Protein 3H8L (pdb70)

GO terms:
  GO:0070224 sulfide:quinone oxidoreductase activity (F, EXP)

Organism: Acidianus ambivalens (NCBI:txid2283)

InterPro domains:
  IPR023753 FAD/NAD(P)-binding domain [PF07992] (3-143)
  IPR023753 FAD/NAD(P)-binding domain [PF07992] (203-324)
  IPR036188 FAD/NAD(P)-binding domain superfamily [G3DSA:3.50.50.60] (4-333)
  IPR036188 FAD/NAD(P)-binding domain superfamily [G3DSA:3.50.50.60] (115-276)
  IPR036188 FAD/NAD(P)-binding domain superfamily [SSF51905] (3-334)
  IPR036188 FAD/NAD(P)-binding domain superfamily [SSF51905] (120-267)
  IPR052541 Sulfide-quinone oxidoreductase [PTHR43755] (1-402)

Secondary structure (DSSP, 8-state):
-EEEEE-SSHHHHHHHHHHHHHHGGGSEEEEEESSSEEEE--SS----SS------EEEEHHHHTGGGT-EEEE-EEEEEETTTTEEEEE-TTS-EEEEE-SEEEE----EE-GGGSBTHHHH-EESSSTTHHHHHHHHHHH--SEEEEEEE--B----SSPPBS-TTSS---S-SS-HHHHHHHHHHHHHHHTTT-TTTEEEEEE-SSSSSTTB-HHHHHHHHHHHHHHT-EEE-S--EEEE-SSEEEETTS-EEE-SEEEEEPPEE--HHHHTS-GGGS-TTS-B-BBTTSBBSS-TTEEE-GGGBTT--S--HHHHHHHHHHHHHHHHHHTT-----PPP----S-GGGSTT-/-EEEEE-SSHHHHHHHHHHHHHHGGGSEEEEEESSSEEEE--SS----SS------EEEEHHHHTGGGT-EEEE-EEEEEETTTTEEEEE-TTS-EEEEE-SEEEE----EE-GGGSBTHHHH-EESSSTTHHHHHHHHHHH--SEEEEEEE--B----SSPPBS-TTSS---S-SS-HHHHHHHHHHHHHHHHTT-TTTEEEEEE-SSSTTTTB-HHHHHHHHHHHHHHT-EEE-S--EEEE-SSEEEETTS-EEE-SEEEEEPPEE--HHHHTS-TTTS-TTS-B-BBTTSBBSS-TTEEE-GGGBTT--S--HHHHHHHHHHHHHHHHHHTT-----PPP----S-GGGSTT-

Radius of gyration: 28.71 Å; Cα contacts (8 Å, |Δi|>4): 1683; chains: 2; bounding box: 76×75×50 Å

Nearest PDB structures (foldseek):
  3h8l-assembly1_B  TM=1.003E+00  e=1.906E-80  Acidianus ambivalens
  3t2y-assembly1_A  TM=7.538E-01  e=1.156E-24  Acidithiobacillus ferrooxidans ATCC 23270
  5jwb-assembly1_H  TM=6.865E-01  e=6.591E-18  Plasmodium falciparum 3D7
  5jwc-assembly1_H  TM=6.826E-01  e=9.477E-18  Plasmodium falciparum 3D7
  5jwb-assembly1_A  TM=6.775E-01  e=1.070E-17  Plasmodium falciparum 3D7

Foldseek 3Di:
DEEEFEADDLQRVLQQLLQCVQQPPLYAAEYEHQDQKDKDFDLFADLDDPDHDDDMDIDRCCPVQVVSRHHYFYWAFQAAALPQQKTWTAHPVRDIDIDHGQFYEYDHAWDQPCVQAACCVPANQESPDDCSVVVVSVCLVPDPFDEAEEEEAFALAFPPPAAAEDPPLADDDRAQDGLVRLVVVVVSLVSCVVVVCLVRYAAEYEYLAQHQVLDDPVLSVVSVVVCVVSRYHYYHNFHWRYDDCFWTAGPVGDIDGHNHYYYHGYIAGDNRQVPYDVQQDGPRSAGHYYQLQAGPPRRRYGYAANRHNRCGNRDSVSRSLRSNSVSQVVSVVSVRHGDRDGRGRPSHDPSSDVVD/DEEEFEADDLQRVLQQLLQCVQQPPLYAAEYEHQDQKDKDFDLFADLDDVDGDGDMDIDRCCPVQVVSRHHYFYWAWQAAALVQQWTWTAHPVRDIDIHHGQFYEYDHAWDQPCVQAACCVPANQESPDDCSVVVVSVCLVPDPFDEAEFEEAFELAFPPPAAAEDPPLADDDRAQDGLVRLVVVVVSLVSCVVVVCLVRYAAEYEYLAQHQVLDDPVLSVVSVVVCVVSRYHYYYNFHWRYDDCFWTAGPVGDIDGHNHYYYHGYIAGDNRQVPYDVQQDGPRSAGHYYQLQAGPPRRRYGYAANRHSRCGSRDSVSRSLRSNSVSQVVSVVSVRHGDRDGRGRPSHDPSSDVVD

Solvent-accessible surface area: 30157 Å² total; per-residue (Å²): 74,61,0,0,0,0,5,4,109,83,7,0,19,26,0,0,68,12,0,31,173,40,8,30,114,112,4,82,0,31,0,1,15,155,43,98,63,6,73,35,91,74,99,29,49,122,35,53,87,84,96,147,83,102,94,77,112,109,28,22,0,40,110,31,0,68,138,129,42,1,90,37,43,51,3,57,13,78,81,0,38,5,158,56,18,37,0,64,4,31,63,94,120,42,50,150,18,90,24,109,4,72,39,0,0,0,15,37,17,22,54,44,0,27,118,82,3,135,2,26,107,128,75,0,26,0,26,64,36,79,105,57,32,37,82,7,58,96,64,7,90,69,14,153,27,18,40,0,0,3,0,2,3,11,17,96,22,10,90,83,60,132,28,132,32,23,128,57,8,38,47,116,22,67,13,2,24,22,6,30,4,1,55,4,0,38,52,0,22,30,15,1,90,162,76,57,13,69,132,116,11,91,12,11,0,0,1,1,3,69,7,6,39,32,0,4,59,79,10,57,98,5,1,37,4,3,1,98,95,31,58,9,149,37,50,81,85,4,81,6,114,20,1,108,104,108,46,0,16,6,85,146,53,75,71,5,75,1,46,1,4,1,0,4,1,2,20,10,1,21,64,8,0,113,98,6,13,116,53,2,14,8,104,6,2,3,0,1,0,41,52,46,0,12,7,45,126,27,97,26,0,0,0,1,3,36,0,0,10,1,0,5,35,9,28,33,87,0,6,60,36,0,0,95,0,0,0,9,39,0,0,56,86,25,47,32,121,35,140,37,18,126,9,49,5,6,12,1,22,36,10,1,5,29,67,106,75,55,0,0,0,0,5,3,108,83,7,0,19,26,0,0,72,11,0,32,171,40,7,30,115,112,3,81,1,32,0,1,16,156,43,97,66,5,73,36,91,73,98,30,48,124,34,53,88,85,98,147,85,100,94,78,112,110,29,24,0,40,109,33,0,68,140,132,43,1,88,38,39,51,3,55,14,80,82,1,39,4,154,62,22,28,0,58,5,32,69,93,119,43,49,161,22,89,27,114,10,73,39,0,0,0,14,37,18,22,53,44,0,26,118,80,4,139,2,25,100,134,79,0,25,0,25,63,36,78,106,56,33,36,82,6,55,96,65,7,90,70,14,153,28,18,42,0,0,3,0,3,3,10,17,97,23,10,84,89,61,125,29,130,32,23,125,58,7,39,46,114,23,64,11,3,23,20,6,31,4,1,57,3,0,39,53,0,23,24,14,2,96,158,73,58,12,65,133,116,12,92,11,12,0,0,1,2,2,70,9,6,38,34,1,4,60,79,9,63,98,6,2,40,4,2,2,97,94,33,57,9,151,37,49,94,89,4,83,6,112,24,1,110,102,110,46,0,16,5,86,148,50,76,72,6,76,1,45,0,3,2,0,4,1,3,20,9,1,21,64,8,0,114,98,6,11,114,53,2,14,7,103,6,2,4,0,1,0,42,50,47,0,13,6,45,126,27,100,27,0,0,0,0,3,36,0,0,10,1,0,5,31,10,29,34,89,0,7,60,35,0,0,94,0,0,0,8,40,0,0,58,84,26,47,31,122,36,138,38,17,125,9,50,6,5,11,1,24,37,10,1,5,28,68,104

B-factor: mean 55.49, std 19.2, range [21.56, 271.16]

Structure (mmCIF, N/CA/C/O backbone):
data_3H8L
#
_entry.id   3H8L
#
_cell.length_a   179.657
_cell.length_b   179.657
_cell.length_c   163.397
_cell.angle_alpha   90.00
_cell.angle_beta   90.00
_cell.angle_gamma   120.00
#
_symmetry.space_group_name_H-M   'P 65 2 2'
#
loop_
_entity.id
_entity.type
_entity.pdbx_description
1 polymer 'NADH oxidase'
2 non-polymer 'FLAVIN-ADENINE DINUCLEOTIDE'
3 non-polymer trisulfane
4 non-polymer 'PHOSPHATE ION'
5 water water
#
loop_
_atom_site.group_PDB
_atom_site.id
_atom_site.type_symbol
_atom_site.label_atom_id
_atom_site.label_alt_id
_atom_site.label_comp_id
_atom_site.label_asym_id
_atom_site.label_entity_id
_atom_site.label_seq_id
_atom_site.pdbx_PDB_ins_code
_atom_site.Cartn_x
_atom_site.Cartn_y
_atom_site.Cartn_z
_atom_site.occupancy
_atom_site.B_iso_or_equiv
_atom_site.auth_seq_id
_atom_site.auth_comp_id
_atom_site.auth_asym_id
_atom_site.auth_atom_id
_atom_site.pdbx_PDB_model_num
ATOM 1 N N . THR A 1 2 ? -102.724 -32.343 -31.417 1.00 53.05 2 THR A N 1
ATOM 2 C CA . THR A 1 2 ? -102.591 -31.390 -30.316 1.00 51.79 2 THR A CA 1
ATOM 3 C C . THR A 1 2 ? -103.561 -30.229 -30.497 1.00 52.35 2 THR A C 1
ATOM 4 O O . THR A 1 2 ? -103.641 -29.639 -31.576 1.00 52.29 2 THR A O 1
ATOM 8 N N . LYS A 1 3 ? -104.341 -29.947 -29.458 1.00 45.48 3 LYS A N 1
ATOM 9 C CA . LYS A 1 3 ? -105.295 -28.840 -29.503 1.00 43.57 3 LYS A CA 1
ATOM 10 C C . LYS A 1 3 ? -104.851 -27.725 -28.544 1.00 46.32 3 LYS A C 1
ATOM 11 O O . LYS A 1 3 ? -104.676 -27.955 -27.342 1.00 44.57 3 LYS A O 1
ATOM 17 N N . VAL A 1 4 ? -104.644 -26.533 -29.097 1.00 42.49 4 VAL A N 1
ATOM 18 C CA . VAL A 1 4 ? -104.213 -25.363 -28.331 1.00 41.04 4 VAL A CA 1
ATOM 19 C C . VAL A 1 4 ? -105.301 -24.302 -28.361 1.00 44.41 4 VAL A C 1
ATOM 20 O O . VAL A 1 4 ? -105.675 -23.804 -29.431 1.00 44.17 4 VAL A O 1
ATOM 24 N N . LEU A 1 5 ? -105.837 -23.980 -27.192 1.00 40.42 5 LEU A N 1
ATOM 25 C CA . LEU A 1 5 ? -106.854 -22.934 -27.100 1.00 39.52 5 LEU A CA 1
ATOM 26 C C . LEU A 1 5 ? -106.149 -21.629 -26.698 1.00 40.29 5 LEU A C 1
ATOM 27 O O . LEU A 1 5 ? -105.310 -21.611 -25.800 1.00 37.84 5 LEU A O 1
ATOM 32 N N . VAL A 1 6 ? -106.463 -20.548 -27.401 1.00 36.77 6 VAL A N 1
ATOM 33 C CA . VAL A 1 6 ? -105.892 -19.244 -27.090 1.00 35.77 6 VAL A CA 1
ATOM 34 C C . VAL A 1 6 ? -107.059 -18.357 -26.704 1.00 38.19 6 VAL A C 1
ATOM 35 O O . VAL A 1 6 ? -107.998 -18.201 -27.482 1.00 37.67 6 VAL A O 1
ATOM 39 N N . LEU A 1 7 ? -107.045 -17.859 -25.471 1.00 33.70 7 LEU A N 1
ATOM 40 C CA . LEU A 1 7 ? -108.154 -17.049 -24.968 1.00 32.99 7 LEU A CA 1
ATOM 41 C C . LEU A 1 7 ? -107.905 -15.538 -25.067 1.00 37.80 7 LEU A C 1
ATOM 42 O O . LEU A 1 7 ? -106.898 -15.023 -24.558 1.00 37.07 7 LEU A O 1
ATOM 47 N N . GLY A 1 8 ? -108.831 -14.831 -25.710 1.00 35.61 8 GLY A N 1
ATOM 48 C CA . GLY A 1 8 ? -108.727 -13.389 -25.896 1.00 36.75 8 GLY A CA 1
ATOM 49 C C . GLY A 1 8 ? -108.392 -13.006 -27.331 1.00 43.89 8 GLY A C 1
ATOM 50 O O . GLY A 1 8 ? -108.079 -13.876 -28.142 1.00 44.71 8 GLY A O 1
ATOM 51 N N . GLY A 1 9 ? -108.439 -11.713 -27.656 1.00 41.08 9 GLY A N 1
ATOM 52 C CA . GLY A 1 9 ? -108.174 -11.282 -29.019 1.00 40.51 9 GLY A CA 1
ATOM 53 C C . GLY A 1 9 ? -107.385 -10.008 -29.275 1.00 42.28 9 GLY A C 1
ATOM 54 O O . GLY A 1 9 ? -107.636 -9.306 -30.260 1.00 41.10 9 GLY A O 1
ATOM 55 N N . ARG A 1 10 ? -106.397 -9.724 -28.438 1.00 37.13 10 ARG A N 1
ATOM 56 C CA . ARG A 1 10 ? -105.580 -8.539 -28.648 1.00 35.37 10 ARG A CA 1
ATOM 57 C C . ARG A 1 10 ? -104.090 -8.800 -28.597 1.00 39.79 10 ARG A C 1
ATOM 58 O O . ARG A 1 10 ? -103.605 -9.773 -29.143 1.00 39.47 10 ARG A O 1
ATOM 66 N N . PHE A 1 11 ? -103.347 -7.905 -27.978 1.00 37.99 11 PHE A N 1
ATOM 67 C CA . PHE A 1 11 ? -101.904 -8.041 -27.978 1.00 38.66 11 PHE A CA 1
ATOM 68 C C . PHE A 1 11 ? -101.361 -9.394 -27.586 1.00 42.77 11 PHE A C 1
ATOM 69 O O . PHE A 1 11 ? -100.584 -9.979 -28.325 1.00 42.01 11 PHE A O 1
ATOM 77 N N . GLY A 1 12 ? -101.724 -9.871 -26.401 1.00 40.71 12 GLY A N 1
ATOM 78 C CA . GLY A 1 12 ? -101.214 -11.140 -25.914 1.00 40.00 12 GLY A CA 1
ATOM 79 C C . GLY A 1 12 ? -101.718 -12.339 -26.694 1.00 42.05 12 GLY A C 1
ATOM 80 O O . GLY A 1 12 ? -100.941 -13.215 -27.048 1.00 40.67 12 GLY A O 1
ATOM 81 N N . ALA A 1 13 ? -103.021 -12.373 -26.954 1.00 38.39 13 ALA A N 1
ATOM 82 C CA . ALA A 1 13 ? -103.641 -13.495 -27.634 1.00 38.69 13 ALA A CA 1
ATOM 83 C C . ALA A 1 13 ? -103.202 -13.628 -29.081 1.00 44.75 13 ALA A C 1
ATOM 84 O O . ALA A 1 13 ? -102.713 -14.687 -29.493 1.00 46.86 13 ALA A O 1
ATOM 86 N N . LEU A 1 14 ? -103.403 -12.567 -29.856 1.00 39.41 14 LEU A N 1
ATOM 87 C CA . LEU A 1 14 ? -103.048 -12.571 -31.264 1.00 38.03 14 LEU A CA 1
ATOM 88 C C . LEU A 1 14 ? -101.570 -12.863 -31.482 1.00 42.06 14 LEU A C 1
ATOM 89 O O . LEU A 1 14 ? -101.207 -13.653 -32.340 1.00 43.19 14 LEU A O 1
ATOM 94 N N . THR A 1 15 ? -100.711 -12.297 -30.653 1.00 38.34 15 THR A N 1
ATOM 95 C CA . THR A 1 15 ? -99.284 -12.556 -30.789 1.00 38.84 15 THR A CA 1
ATOM 96 C C . THR A 1 15 ? -98.982 -14.039 -30.600 1.00 47.18 15 THR A C 1
ATOM 97 O O . THR A 1 15 ? -98.213 -14.624 -31.360 1.00 48.84 15 THR A O 1
ATOM 101 N N . ALA A 1 16 ? -99.567 -14.638 -29.565 1.00 43.82 16 ALA A N 1
ATOM 102 C CA . ALA A 1 16 ? -99.345 -16.052 -29.265 1.00 42.50 16 ALA A CA 1
ATOM 103 C C . ALA A 1 16 ? -99.907 -16.967 -30.352 1.00 44.13 16 ALA A C 1
ATOM 104 O O . ALA A 1 16 ? -99.219 -17.869 -30.820 1.00 43.45 16 ALA A O 1
ATOM 106 N N . ALA A 1 17 ? -101.147 -16.717 -30.757 1.00 40.71 17 ALA A N 1
ATOM 107 C CA . ALA A 1 17 ? -101.804 -17.514 -31.794 1.00 41.42 17 ALA A CA 1
ATOM 108 C C . ALA A 1 17 ? -101.001 -17.517 -33.091 1.00 48.70 17 ALA A C 1
ATOM 109 O O . ALA A 1 17 ? -100.504 -18.559 -33.511 1.00 48.83 17 ALA A O 1
ATOM 111 N N . TYR A 1 18 ? -100.857 -16.345 -33.708 1.00 46.99 18 TYR A N 1
ATOM 112 C CA . TYR A 1 18 ? -100.093 -16.206 -34.950 1.00 46.47 18 TYR A CA 1
ATOM 113 C C . TYR A 1 18 ? -98.668 -16.753 -34.839 1.00 50.18 18 TYR A C 1
ATOM 114 O O . TYR A 1 18 ? -98.192 -17.465 -35.720 1.00 51.51 18 TYR A O 1
ATOM 123 N N . THR A 1 19 ? -97.978 -16.417 -33.762 1.00 44.82 19 THR A N 1
ATOM 124 C CA . THR A 1 19 ? -96.612 -16.894 -33.585 1.00 44.58 19 THR A CA 1
ATOM 125 C C . THR A 1 19 ? -96.564 -18.418 -33.497 1.00 51.97 19 THR A C 1
ATOM 126 O O . THR A 1 19 ? -95.673 -19.057 -34.068 1.00 52.76 19 THR A O 1
ATOM 130 N N . LEU A 1 20 ? -97.511 -18.996 -32.758 1.00 49.19 20 LEU A N 1
ATOM 131 C CA . LEU A 1 20 ? -97.577 -20.443 -32.586 1.00 48.57 20 LEU A CA 1
ATOM 132 C C . LEU A 1 20 ? -97.902 -21.146 -33.906 1.00 53.29 20 LEU A C 1
ATOM 133 O O . LEU A 1 20 ? -97.173 -22.047 -34.329 1.00 53.14 20 LEU A O 1
ATOM 138 N N . LYS A 1 21 ? -98.986 -20.730 -34.558 1.00 48.88 21 LYS A N 1
ATOM 139 C CA . LYS A 1 21 ? -99.370 -21.345 -35.816 1.00 48.91 21 LYS A CA 1
ATOM 140 C C . LYS A 1 21 ? -98.259 -21.295 -36.862 1.00 55.58 21 LYS A C 1
ATOM 141 O O . LYS A 1 21 ? -98.016 -22.274 -37.559 1.00 55.54 21 LYS A O 1
ATOM 147 N N . ARG A 1 22 ? -97.581 -20.157 -36.968 1.00 53.22 22 ARG A N 1
ATOM 148 C CA . ARG A 1 22 ? -96.499 -20.000 -37.934 1.00 52.79 22 ARG A CA 1
ATOM 149 C C . ARG A 1 22 ? -95.313 -20.907 -37.606 1.00 57.86 22 ARG A C 1
ATOM 150 O O . ARG A 1 22 ? -94.611 -21.375 -38.500 1.00 58.36 22 ARG A O 1
ATOM 158 N N . LEU A 1 23 ? -95.097 -21.168 -36.323 1.00 54.47 23 LEU A N 1
ATOM 159 C CA . LEU A 1 23 ? -93.983 -22.008 -35.899 1.00 54.85 23 LEU A CA 1
ATOM 160 C C . LEU A 1 23 ? -94.209 -23.524 -36.033 1.00 59.23 23 LEU A C 1
ATOM 161 O O . LEU A 1 23 ? -93.283 -24.261 -36.380 1.00 59.62 23 LEU A O 1
ATOM 166 N N . VAL A 1 24 ? -95.413 -23.992 -35.709 1.00 54.17 24 VAL A N 1
ATOM 167 C CA . VAL A 1 24 ? -95.712 -25.426 -35.716 1.00 52.64 24 VAL A CA 1
ATOM 168 C C . VAL A 1 24 ? -96.601 -25.878 -36.873 1.00 58.68 24 VAL A C 1
ATOM 169 O O . VAL A 1 24 ? -96.747 -27.076 -37.126 1.00 58.37 24 VAL A O 1
ATOM 173 N N . GLY A 1 25 ? -97.213 -24.925 -37.561 1.00 56.32 25 GLY A N 1
ATOM 174 C CA . GLY A 1 25 ? -98.085 -25.233 -38.678 1.00 56.39 25 GLY A CA 1
ATOM 175 C C . GLY A 1 25 ? -99.156 -26.256 -38.347 1.00 62.20 25 GLY A C 1
ATOM 176 O O . GLY A 1 25 ? -100.055 -25.999 -37.537 1.00 62.48 25 GLY A O 1
ATOM 177 N N . SER A 1 26 ? -99.067 -27.419 -38.990 1.00 58.92 26 SER A N 1
ATOM 178 C CA . SER A 1 26 ? -100.054 -28.483 -38.825 1.00 58.13 26 SER A CA 1
ATOM 179 C C . SER A 1 26 ? -99.830 -29.361 -37.608 1.00 59.89 26 SER A C 1
ATOM 180 O O . SER A 1 26 ? -100.688 -30.177 -37.276 1.00 60.30 26 SER A O 1
ATOM 183 N N . LYS A 1 27 ? -98.693 -29.190 -36.939 1.00 54.52 27 LYS A N 1
ATOM 184 C CA . LYS A 1 27 ? -98.386 -29.982 -35.750 1.00 53.90 27 LYS A CA 1
ATOM 185 C C . LYS A 1 27 ? -99.359 -29.742 -34.585 1.00 58.31 27 LYS A C 1
ATOM 186 O O . LYS A 1 27 ? -99.231 -30.363 -33.519 1.00 58.18 27 LYS A O 1
ATOM 192 N N . ALA A 1 28 ? -100.322 -28.842 -34.786 1.00 54.34 28 ALA A N 1
ATOM 193 C CA . ALA A 1 28 ? -101.286 -28.504 -33.743 1.00 53.03 28 ALA A CA 1
ATOM 194 C C . ALA A 1 28 ? -102.467 -27.701 -34.275 1.00 55.40 28 ALA A C 1
ATOM 195 O O . ALA A 1 28 ? -102.335 -26.964 -35.245 1.00 54.51 28 ALA A O 1
ATOM 197 N N . ASP A 1 29 ? -103.618 -27.836 -33.620 1.00 52.56 29 ASP A N 1
ATOM 198 C CA . ASP A 1 29 ? -104.805 -27.062 -33.969 1.00 52.86 29 ASP A CA 1
ATOM 199 C C . ASP A 1 29 ? -104.870 -25.885 -33.012 1.00 55.47 29 ASP A C 1
ATOM 200 O O . ASP A 1 29 ? -104.951 -26.072 -31.795 1.00 54.75 29 ASP A O 1
ATOM 205 N N . VAL A 1 30 ? -104.794 -24.677 -33.565 1.00 49.81 30 VAL A N 1
ATOM 206 C CA . VAL A 1 30 ? -104.837 -23.468 -32.767 1.00 47.99 30 VAL A CA 1
ATOM 207 C C . VAL A 1 30 ? -106.206 -22.837 -32.938 1.00 49.95 30 VAL A C 1
ATOM 208 O O . VAL A 1 30 ? -106.619 -22.527 -34.055 1.00 50.16 30 VAL A O 1
ATOM 212 N N . LYS A 1 31 ? -106.940 -22.718 -31.837 1.00 44.23 31 LYS A N 1
ATOM 213 C CA . LYS A 1 31 ? -108.270 -22.123 -31.877 1.00 42.82 31 LYS A CA 1
ATOM 214 C C . LYS A 1 31 ? -108.308 -20.967 -30.892 1.00 46.75 31 LYS A C 1
ATOM 215 O O . LYS A 1 31 ? -107.805 -21.086 -29.770 1.00 45.31 31 LYS A O 1
ATOM 221 N N . VAL A 1 32 ? -108.925 -19.862 -31.311 1.00 42.99 32 VAL A N 1
ATOM 222 C CA . VAL A 1 32 ? -109.025 -18.665 -30.487 1.00 41.65 32 VAL A CA 1
ATOM 223 C C . VAL A 1 32 ? -110.461 -18.490 -30.024 1.00 45.56 32 VAL A C 1
ATOM 224 O O . VAL A 1 32 ? -111.400 -18.616 -30.821 1.00 45.75 32 VAL A O 1
ATOM 228 N N . ILE A 1 33 ? -110.635 -18.189 -28.740 1.00 40.93 33 ILE A N 1
ATOM 229 C CA . ILE A 1 33 ? -111.967 -17.924 -28.198 1.00 39.76 33 ILE A CA 1
ATOM 230 C C . ILE A 1 33 ? -111.934 -16.506 -27.628 1.00 43.07 33 ILE A C 1
ATOM 231 O O . ILE A 1 33 ? -111.157 -16.225 -26.706 1.00 41.18 33 ILE A O 1
ATOM 236 N N . ASN A 1 34 ? -112.752 -15.619 -28.202 1.00 39.80 34 ASN A N 1
ATOM 237 C CA . ASN A 1 34 ? -112.810 -14.229 -27.779 1.00 39.92 34 ASN A CA 1
ATOM 238 C C . ASN A 1 34 ? -114.242 -13.797 -27.535 1.00 45.57 34 ASN A C 1
ATOM 239 O O . ASN A 1 34 ? -115.143 -14.224 -28.254 1.00 45.55 34 ASN A O 1
ATOM 244 N N . LYS A 1 35 ? -114.454 -12.932 -26.544 1.00 42.76 35 LYS A N 1
ATOM 245 C CA . LYS A 1 35 ? -115.809 -12.477 -26.223 1.00 42.36 35 LYS A CA 1
ATOM 246 C C . LYS A 1 35 ? -116.475 -11.646 -27.303 1.00 47.57 35 LYS A C 1
ATOM 247 O O . LYS A 1 35 ? -117.678 -11.402 -27.250 1.00 48.11 35 LYS A O 1
ATOM 253 N N . SER A 1 36 ? -115.706 -11.246 -28.308 1.00 45.09 36 SER A N 1
ATOM 254 C CA . SER A 1 36 ? -116.267 -10.482 -29.417 1.00 45.31 36 SER A CA 1
ATOM 255 C C . SER A 1 36 ? -115.645 -10.889 -30.752 1.00 47.32 36 SER A C 1
ATOM 256 O O . SER A 1 36 ? -114.560 -11.471 -30.800 1.00 43.96 36 SER A O 1
ATOM 259 N N . ARG A 1 37 ? -116.345 -10.564 -31.832 1.00 45.65 37 ARG A N 1
ATOM 260 C CA . ARG A 1 37 ? -115.895 -10.903 -33.178 1.00 46.07 37 ARG A CA 1
ATOM 261 C C . ARG A 1 37 ? -114.797 -9.975 -33.686 1.00 51.30 37 ARG A C 1
ATOM 262 O O . ARG A 1 37 ? -113.906 -10.396 -34.432 1.00 50.41 37 ARG A O 1
ATOM 270 N N . PHE A 1 38 ? -114.861 -8.714 -33.263 1.00 49.74 38 PHE A N 1
ATOM 271 C CA . PHE A 1 38 ? -113.894 -7.705 -33.682 1.00 50.00 38 PHE A CA 1
ATOM 272 C C . PHE A 1 38 ? -112.974 -7.252 -32.568 1.00 54.50 38 PHE A C 1
ATOM 273 O O . PHE A 1 38 ? -113.384 -7.135 -31.412 1.00 54.06 38 PHE A O 1
ATOM 281 N N . SER A 1 39 ? -111.746 -6.929 -32.956 1.00 51.17 39 SER A N 1
ATOM 282 C CA . SER A 1 39 ? -110.747 -6.374 -32.057 1.00 50.64 39 SER A CA 1
ATOM 283 C C . SER A 1 39 ? -110.312 -5.026 -32.652 1.00 56.15 39 SER A C 1
ATOM 284 O O . SER A 1 39 ? -110.010 -4.933 -33.838 1.00 55.45 39 SER A O 1
ATOM 287 N N . TYR A 1 40 ? -110.338 -3.971 -31.845 1.00 53.86 40 TYR A N 1
ATOM 288 C CA . TYR A 1 40 ? -109.957 -2.647 -32.327 1.00 53.43 40 TYR A CA 1
ATOM 289 C C . TYR A 1 40 ? -108.628 -2.189 -31.753 1.00 58.63 40 TYR A C 1
ATOM 290 O O . TYR A 1 40 ? -108.300 -2.458 -30.600 1.00 58.58 40 TYR A O 1
ATOM 299 N N . PHE A 1 41 ? -107.861 -1.492 -32.572 1.00 56.50 41 PHE A N 1
ATOM 300 C CA . PHE A 1 41 ? -106.570 -0.986 -32.154 1.00 57.04 41 PHE A CA 1
ATOM 301 C C . PHE A 1 41 ? -106.423 0.490 -32.541 1.00 66.26 41 PHE A C 1
ATOM 302 O O . PHE A 1 41 ? -106.240 0.824 -33.708 1.00 66.47 41 PHE A O 1
ATOM 310 N N . ARG A 1 42 ? -106.545 1.365 -31.549 1.00 66.32 42 ARG A N 1
ATOM 311 C CA . ARG A 1 42 ? -106.408 2.800 -31.749 1.00 67.36 42 ARG A CA 1
ATOM 312 C C . ARG A 1 42 ? -105.093 3.268 -31.126 1.00 75.96 42 ARG A C 1
ATOM 313 O O . ARG A 1 42 ? -104.241 2.455 -30.759 1.00 75.50 42 ARG A O 1
ATOM 321 N N . PRO A 1 43 ? -104.902 4.590 -31.020 1.00 76.60 43 PRO A N 1
ATOM 322 C CA . PRO A 1 43 ? -103.683 5.086 -30.379 1.00 77.57 43 PRO A CA 1
ATOM 323 C C . PRO A 1 43 ? -103.943 5.218 -28.880 1.00 83.93 43 PRO A C 1
ATOM 324 O O . PRO A 1 43 ? -105.064 5.547 -28.470 1.00 83.72 43 PRO A O 1
ATOM 328 N N . ALA A 1 44 ? -102.927 4.902 -28.074 1.00 81.53 44 ALA A N 1
ATOM 329 C CA . ALA A 1 44 ? -103.036 4.931 -26.614 1.00 81.56 44 ALA A CA 1
ATOM 330 C C . ALA A 1 44 ? -103.750 6.174 -26.103 1.00 87.11 44 ALA A C 1
ATOM 331 O O . ALA A 1 44 ? -104.789 6.087 -25.438 1.00 86.23 44 ALA A O 1
ATOM 333 N N . LEU A 1 45 ? -103.196 7.331 -26.448 1.00 85.66 45 LEU A N 1
ATOM 334 C CA . LEU A 1 45 ? -103.764 8.606 -26.043 1.00 86.44 45 LEU A CA 1
ATOM 335 C C . LEU A 1 45 ? -104.289 9.369 -27.254 1.00 94.34 45 LEU A C 1
ATOM 336 O O . LEU A 1 45 ? -103.685 9.353 -28.330 1.00 93.64 45 LEU A O 1
ATOM 341 N N . PRO A 1 46 ? -105.431 10.051 -27.085 1.00 94.42 46 PRO A N 1
ATOM 342 C CA . PRO A 1 46 ? -106.131 10.859 -28.093 1.00 95.40 46 PRO A CA 1
ATOM 343 C C . PRO A 1 46 ? -105.273 11.987 -28.672 1.00 101.59 46 PRO A C 1
ATOM 344 O O . PRO A 1 46 ? -104.157 12.235 -28.218 1.00 101.54 46 PRO A O 1
ATOM 348 N N . HIS A 1 47 ? -105.809 12.663 -29.683 1.00 99.62 47 HIS A N 1
ATOM 349 C CA . HIS A 1 47 ? -105.120 13.778 -30.328 1.00 99.92 47 HIS A CA 1
ATOM 350 C C . HIS A 1 47 ? -105.925 15.056 -30.131 1.00 101.50 47 HIS A C 1
ATOM 351 O O . HIS A 1 47 ? -106.671 15.480 -31.019 1.00 101.53 47 HIS A O 1
ATOM 358 N N . VAL A 1 48 ? -105.774 15.662 -28.960 1.00 95.86 48 VAL A N 1
ATOM 359 C CA . VAL A 1 48 ? -106.501 16.882 -28.634 1.00 94.68 48 VAL A CA 1
ATOM 360 C C . VAL A 1 48 ? -105.876 18.123 -29.287 1.00 95.13 48 VAL A C 1
ATOM 361 O O . VAL A 1 48 ? -105.123 18.870 -28.654 1.00 94.73 48 VAL A O 1
ATOM 365 N N . ALA A 1 49 ? -106.173 18.306 -30.575 1.00 88.73 49 ALA A N 1
ATOM 366 C CA . ALA A 1 49 ? -105.661 19.434 -31.352 1.00 86.73 49 ALA A CA 1
ATOM 367 C C . ALA A 1 49 ? -106.786 20.418 -31.676 1.00 85.52 49 ALA A C 1
ATOM 368 O O . ALA A 1 49 ? -107.967 20.063 -31.639 1.00 85.13 49 ALA A O 1
ATOM 370 N N . ILE A 1 50 ? -106.415 21.660 -31.973 1.00 77.65 50 ILE A N 1
ATOM 371 C CA . ILE A 1 50 ? -107.396 22.695 -32.275 1.00 75.27 50 ILE A CA 1
ATOM 372 C C . ILE A 1 50 ? -107.856 22.645 -33.732 1.00 75.90 50 ILE A C 1
ATOM 373 O O . ILE A 1 50 ? -107.086 22.928 -34.653 1.00 74.57 50 ILE A O 1
ATOM 378 N N . GLY A 1 51 ? -109.111 22.255 -33.928 1.00 70.97 51 GLY A N 1
ATOM 379 C CA . GLY A 1 51 ? -109.698 22.138 -35.248 1.00 70.46 51 GLY A CA 1
ATOM 380 C C . GLY A 1 51 ? -109.192 20.967 -36.084 1.00 74.47 51 GLY A C 1
ATOM 381 O O . GLY A 1 51 ? -109.543 20.851 -37.256 1.00 73.74 51 GLY A O 1
ATOM 382 N N . VAL A 1 52 ? -108.381 20.093 -35.488 1.00 71.22 52 VAL A N 1
ATOM 383 C CA . VAL A 1 52 ? -107.835 18.941 -36.202 1.00 70.78 52 VAL A CA 1
ATOM 384 C C . VAL A 1 52 ? -108.053 17.608 -35.481 1.00 76.16 52 VAL A C 1
ATOM 385 O O . VAL A 1 52 ? -107.307 17.269 -34.562 1.00 76.81 52 VAL A O 1
ATOM 389 N N . ARG A 1 53 ? -109.047 16.842 -35.924 1.00 72.72 53 ARG A N 1
ATOM 390 C CA . ARG A 1 53 ? -109.341 15.525 -35.347 1.00 72.52 53 ARG A CA 1
ATOM 391 C C . ARG A 1 53 ? -108.738 14.403 -36.194 1.00 76.46 53 ARG A C 1
ATOM 392 O O . ARG A 1 53 ? -109.187 14.152 -37.308 1.00 76.11 53 ARG A O 1
ATOM 400 N N . ASP A 1 54 ? -107.734 13.721 -35.653 1.00 73.33 54 ASP A N 1
ATOM 401 C CA . ASP A 1 54 ? -107.035 12.654 -36.372 1.00 73.10 54 ASP A CA 1
ATOM 402 C C . ASP A 1 54 ? -107.516 11.239 -36.047 1.00 75.37 54 ASP A C 1
ATOM 403 O O . ASP A 1 54 ? -106.967 10.587 -35.167 1.00 74.93 54 ASP A O 1
ATOM 408 N N . VAL A 1 55 ? -108.478 10.740 -36.818 1.00 71.10 55 VAL A N 1
ATOM 409 C CA . VAL A 1 55 ? -108.983 9.375 -36.644 1.00 70.34 55 VAL A CA 1
ATOM 410 C C . VAL A 1 55 ? -107.982 8.344 -37.172 1.00 73.52 55 VAL A C 1
ATOM 411 O O . VAL A 1 55 ? -107.375 8.528 -38.225 1.00 72.91 55 VAL A O 1
ATOM 415 N N . ASP A 1 56 ? -107.807 7.254 -36.441 1.00 69.88 56 ASP A N 1
ATOM 416 C CA . ASP A 1 56 ? -106.843 6.249 -36.851 1.00 69.96 56 ASP A CA 1
ATOM 417 C C . ASP A 1 56 ? -107.033 4.954 -36.075 1.00 74.07 56 ASP A C 1
ATOM 418 O O . ASP A 1 56 ? -106.473 4.779 -34.991 1.00 74.28 56 ASP A O 1
ATOM 423 N N . GLU A 1 57 ? -107.821 4.043 -36.635 1.00 68.89 57 GLU A N 1
ATOM 424 C CA . GLU A 1 57 ? -108.073 2.782 -35.974 1.00 67.82 57 GLU A CA 1
ATOM 425 C C . GLU A 1 57 ? -108.010 1.570 -36.892 1.00 71.52 57 GLU A C 1
ATOM 426 O O . GLU A 1 57 ? -108.428 1.616 -38.050 1.00 71.19 57 GLU A O 1
ATOM 432 N N . LEU A 1 58 ? -107.504 0.475 -36.339 1.00 67.18 58 LEU A N 1
ATOM 433 C CA . LEU A 1 58 ? -107.404 -0.793 -37.044 1.00 65.82 58 LEU A CA 1
ATOM 434 C C . LEU A 1 58 ? -108.526 -1.681 -36.525 1.00 66.14 58 LEU A C 1
ATOM 435 O O . LEU A 1 58 ? -108.612 -1.926 -35.333 1.00 65.94 58 LEU A O 1
ATOM 440 N N . LYS A 1 59 ? -109.413 -2.129 -37.404 1.00 60.42 59 LYS A N 1
ATOM 441 C CA . LYS A 1 59 ? -110.517 -2.990 -36.973 1.00 58.95 59 LYS A CA 1
ATOM 442 C C . LYS A 1 59 ? -110.372 -4.410 -37.535 1.00 62.37 59 LYS A C 1
ATOM 443 O O . LYS A 1 59 ? -110.552 -4.621 -38.736 1.00 62.90 59 LYS A O 1
ATOM 449 N N . VAL A 1 60 ? -110.025 -5.366 -36.667 1.00 56.25 60 VAL A N 1
ATOM 450 C CA . VAL A 1 60 ? -109.809 -6.761 -37.058 1.00 54.36 60 VAL A CA 1
ATOM 451 C C . VAL A 1 60 ? -111.031 -7.644 -36.852 1.00 58.16 60 VAL A C 1
ATOM 452 O O . VAL A 1 60 ? -111.609 -7.677 -35.770 1.00 58.88 60 VAL A O 1
ATOM 456 N N . ASP A 1 61 ? -111.425 -8.359 -37.902 1.00 54.69 61 ASP A N 1
ATOM 457 C CA . ASP A 1 61 ? -112.545 -9.300 -37.833 1.00 54.20 61 ASP A CA 1
ATOM 458 C C . ASP A 1 61 ? -111.910 -10.666 -37.612 1.00 56.86 61 ASP A C 1
ATOM 459 O O . ASP A 1 61 ? -111.388 -11.279 -38.548 1.00 57.14 61 ASP A O 1
ATOM 464 N N . LEU A 1 62 ? -111.898 -11.102 -36.356 1.00 50.99 62 LEU A N 1
ATOM 465 C CA . LEU A 1 62 ? -111.247 -12.348 -35.971 1.00 49.29 62 LEU A CA 1
ATOM 466 C C . LEU A 1 62 ? -111.739 -13.583 -36.733 1.00 52.84 62 LEU A C 1
ATOM 467 O O . LEU A 1 62 ? -110.957 -14.489 -37.030 1.00 51.39 62 LEU A O 1
ATOM 472 N N . SER A 1 63 ? -113.025 -13.594 -37.069 1.00 50.05 63 SER A N 1
ATOM 473 C CA . SER A 1 63 ? -113.622 -14.709 -37.796 1.00 50.98 63 SER A CA 1
ATOM 474 C C . SER A 1 63 ? -113.057 -14.884 -39.204 1.00 58.42 63 SER A C 1
ATOM 475 O O . SER A 1 63 ? -113.008 -16.005 -39.723 1.00 59.68 63 SER A O 1
ATOM 478 N N . GLU A 1 64 ? -112.610 -13.786 -39.810 1.00 54.36 64 GLU A N 1
ATOM 479 C CA . GLU A 1 64 ? -112.034 -13.834 -41.150 1.00 53.37 64 GLU A CA 1
ATOM 480 C C . GLU A 1 64 ? -110.517 -13.739 -41.125 1.00 57.73 64 GLU A C 1
ATOM 481 O O . GLU A 1 64 ? -109.824 -14.445 -41.862 1.00 59.62 64 GLU A O 1
ATOM 487 N N . ALA A 1 65 ? -109.997 -12.866 -40.275 1.00 52.34 65 ALA A N 1
ATOM 488 C CA . ALA A 1 65 ? -108.557 -12.681 -40.183 1.00 51.51 65 ALA A CA 1
ATOM 489 C C . ALA A 1 65 ? -107.806 -13.920 -39.705 1.00 56.48 65 ALA A C 1
ATOM 490 O O . ALA A 1 65 ? -106.693 -14.190 -40.151 1.00 56.78 65 ALA A O 1
ATOM 492 N N . LEU A 1 66 ? -108.400 -14.648 -38.766 1.00 53.56 66 LEU A N 1
ATOM 493 C CA . LEU A 1 66 ? -107.747 -15.810 -38.168 1.00 53.14 66 LEU A CA 1
ATOM 494 C C . LEU A 1 66 ? -107.707 -17.046 -39.067 1.00 58.63 66 LEU A C 1
ATOM 495 O O . LEU A 1 66 ? -106.633 -17.597 -39.330 1.00 57.89 66 LEU A O 1
ATOM 500 N N . PRO A 1 67 ? -108.878 -17.497 -39.550 1.00 56.33 67 PRO A N 1
ATOM 501 C CA . PRO A 1 67 ? -108.894 -18.661 -40.445 1.00 56.20 67 PRO A CA 1
ATOM 502 C C . PRO A 1 67 ? -107.909 -18.473 -41.600 1.00 61.17 67 PRO A C 1
ATOM 503 O O . PRO A 1 67 ? -107.163 -19.383 -41.956 1.00 61.26 67 PRO A O 1
ATOM 507 N N . GLU A 1 68 ? -107.850 -17.253 -42.115 1.00 58.15 68 GLU A N 1
ATOM 508 C CA . GLU A 1 68 ? -106.926 -16.915 -43.185 1.00 57.87 68 GLU A CA 1
ATOM 509 C C . GLU A 1 68 ? -105.473 -17.279 -42.839 1.00 61.06 68 GLU A C 1
ATOM 510 O O . GLU A 1 68 ? -104.594 -17.269 -43.703 1.00 60.91 68 GLU A O 1
ATOM 516 N N . LYS A 1 69 ? -105.213 -17.610 -41.578 1.00 56.92 69 LYS A N 1
ATOM 517 C CA . LYS A 1 69 ? -103.851 -17.948 -41.168 1.00 56.02 69 LYS A CA 1
ATOM 518 C C . LYS A 1 69 ? -103.741 -19.346 -40.586 1.00 58.01 69 LYS A C 1
ATOM 519 O O . LYS A 1 69 ? -102.699 -19.714 -40.035 1.00 56.95 69 LYS A O 1
ATOM 525 N N . GLY A 1 70 ? -104.813 -20.124 -40.726 1.00 53.27 70 GLY A N 1
ATOM 526 C CA . GLY A 1 70 ? -104.844 -21.490 -40.241 1.00 52.68 70 GLY A CA 1
ATOM 527 C C . GLY A 1 70 ? -105.224 -21.590 -38.779 1.00 55.69 70 GLY A C 1
ATOM 528 O O . GLY A 1 70 ? -104.934 -22.594 -38.119 1.00 55.63 70 GLY A O 1
ATOM 529 N N . ILE A 1 71 ? -105.883 -20.546 -38.282 1.00 49.74 71 ILE A N 1
ATOM 530 C CA . ILE A 1 71 ? -106.293 -20.474 -36.892 1.00 47.83 71 ILE A CA 1
ATOM 531 C C . ILE A 1 71 ? -107.805 -20.449 -36.847 1.00 50.43 71 ILE A C 1
ATOM 532 O O . ILE A 1 71 ? -108.427 -19.620 -37.508 1.00 50.76 71 ILE A O 1
ATOM 537 N N . GLN A 1 72 ? -108.406 -21.370 -36.098 1.00 45.91 72 GLN A N 1
ATOM 538 C CA . GLN A 1 72 ? -109.865 -21.403 -36.010 1.00 45.81 72 GLN A CA 1
ATOM 539 C C . GLN A 1 72 ? -110.298 -20.326 -35.027 1.00 49.43 72 GLN A C 1
ATOM 540 O O . GLN A 1 72 ? -109.518 -19.917 -34.166 1.00 48.94 72 GLN A O 1
ATOM 546 N N . PHE A 1 73 ? -111.552 -19.895 -35.129 1.00 44.45 73 PHE A N 1
ATOM 547 C CA . PHE A 1 73 ? -112.062 -18.873 -34.230 1.00 42.75 73 PHE A CA 1
ATOM 548 C C . PHE A 1 73 ? -113.446 -19.195 -33.715 1.00 46.72 73 PHE A C 1
ATOM 549 O O . PHE A 1 73 ? -114.330 -19.557 -34.480 1.00 46.81 73 PHE A O 1
ATOM 557 N N . GLN A 1 74 ? -113.649 -18.994 -32.419 1.00 43.10 74 GLN A N 1
ATOM 558 C CA . GLN A 1 74 ? -114.963 -19.178 -31.824 1.00 42.53 74 GLN A CA 1
ATOM 559 C C . GLN A 1 74 ? -115.246 -18.004 -30.894 1.00 47.24 74 GLN A C 1
ATOM 560 O O . GLN A 1 74 ? -114.447 -17.701 -30.008 1.00 46.61 74 GLN A O 1
ATOM 566 N N . GLU A 1 75 ? -116.374 -17.338 -31.114 1.00 44.72 75 GLU A N 1
ATOM 567 C CA . GLU A 1 75 ? -116.764 -16.227 -30.271 1.00 45.67 75 GLU A CA 1
ATOM 568 C C . GLU A 1 75 ? -117.489 -16.764 -29.055 1.00 50.73 75 GLU A C 1
ATOM 569 O O . GLU A 1 75 ? -118.393 -17.590 -29.179 1.00 49.90 75 GLU A O 1
ATOM 575 N N . GLY A 1 76 ? -117.086 -16.292 -27.880 1.00 47.49 76 GLY A N 1
ATOM 576 C CA . GLY A 1 76 ? -117.673 -16.731 -26.631 1.00 46.38 76 GLY A CA 1
ATOM 577 C C . GLY A 1 76 ? -116.975 -16.079 -25.462 1.00 47.89 76 GLY A C 1
ATOM 578 O O . GLY A 1 76 ? -115.804 -15.701 -25.546 1.00 46.60 76 GLY A O 1
ATOM 579 N N . THR A 1 77 ? -117.713 -15.945 -24.369 1.00 42.80 77 THR A N 1
ATOM 580 C CA . THR A 1 77 ? -117.212 -15.320 -23.165 1.00 41.21 77 THR A CA 1
ATOM 581 C C . THR A 1 77 ? -116.808 -16.383 -22.156 1.00 41.88 77 THR A C 1
ATOM 582 O O . THR A 1 77 ? -117.661 -17.067 -21.591 1.00 42.48 77 THR A O 1
ATOM 586 N N . VAL A 1 78 ? -115.507 -16.509 -21.921 1.00 35.02 78 VAL A N 1
ATOM 587 C CA . VAL A 1 78 ? -115.004 -17.460 -20.943 1.00 33.77 78 VAL A CA 1
ATOM 588 C C . VAL A 1 78 ? -115.594 -17.154 -19.566 1.00 40.82 78 VAL A C 1
ATOM 589 O O . VAL A 1 78 ? -115.642 -15.991 -19.153 1.00 40.79 78 VAL A O 1
ATOM 593 N N . GLU A 1 79 ? -116.069 -18.194 -18.872 1.00 38.00 79 GLU A N 1
ATOM 594 C CA . GLU A 1 79 ? -116.640 -18.028 -17.527 1.00 37.13 79 GLU A CA 1
ATOM 595 C C . GLU A 1 79 ? -115.688 -18.553 -16.455 1.00 40.24 79 GLU A C 1
ATOM 596 O O . GLU A 1 79 ? -115.626 -18.030 -15.338 1.00 39.71 79 GLU A O 1
ATOM 602 N N . LYS A 1 80 ? -114.892 -19.541 -16.834 1.00 36.50 80 LYS A N 1
ATOM 603 C CA . LYS A 1 80 ? -113.881 -20.090 -15.949 1.00 36.40 80 LYS A CA 1
ATOM 604 C C . LYS A 1 80 ? -113.054 -21.110 -16.711 1.00 39.18 80 LYS A C 1
ATOM 605 O O . LYS A 1 80 ? -113.462 -21.588 -17.766 1.00 38.50 80 LYS A O 1
ATOM 611 N N . ILE A 1 81 ? -111.883 -21.412 -16.163 1.00 35.42 81 ILE A N 1
ATOM 612 C CA . ILE A 1 81 ? -110.979 -22.419 -16.693 1.00 34.40 81 ILE A CA 1
ATOM 613 C C . ILE A 1 81 ? -110.824 -23.455 -15.577 1.00 41.94 81 ILE A C 1
ATOM 614 O O . ILE A 1 81 ? -110.512 -23.096 -14.432 1.00 41.90 81 ILE A O 1
ATOM 619 N N . ASP A 1 82 ? -111.042 -24.730 -15.902 1.00 39.10 82 ASP A N 1
ATOM 620 C CA . ASP A 1 82 ? -110.844 -25.801 -14.940 1.00 38.57 82 ASP A CA 1
ATOM 621 C C . ASP A 1 82 ? -109.497 -26.407 -15.297 1.00 42.62 82 ASP A C 1
ATOM 622 O O . ASP A 1 82 ? -109.387 -27.216 -16.224 1.00 41.75 82 ASP A O 1
ATOM 627 N N . ALA A 1 83 ? -108.463 -25.940 -14.611 1.00 40.21 83 ALA A N 1
ATOM 628 C CA . ALA A 1 83 ? -107.103 -26.378 -14.881 1.00 41.20 83 ALA A CA 1
ATOM 629 C C . ALA A 1 83 ? -106.911 -27.858 -14.566 1.00 48.54 83 ALA A C 1
ATOM 630 O O . ALA A 1 83 ? -106.067 -28.523 -15.171 1.00 49.57 83 ALA A O 1
ATOM 632 N N . LYS A 1 84 ? -107.678 -28.361 -13.598 1.00 44.83 84 LYS A N 1
ATOM 633 C CA . LYS A 1 84 ? -107.563 -29.757 -13.183 1.00 43.30 84 LYS A CA 1
ATOM 634 C C . LYS A 1 84 ? -108.010 -30.725 -14.267 1.00 44.53 84 LYS A C 1
ATOM 635 O O . LYS A 1 84 ? -107.311 -31.690 -14.573 1.00 44.13 84 LYS A O 1
ATOM 641 N N . SER A 1 85 ? -109.120 -30.407 -14.918 1.00 38.29 85 SER A N 1
ATOM 642 C CA . SER A 1 85 ? -109.607 -31.224 -16.009 1.00 37.12 85 SER A CA 1
ATOM 643 C C . SER A 1 85 ? -109.230 -30.684 -17.389 1.00 43.43 85 SER A C 1
ATOM 644 O O . SER A 1 85 ? -109.579 -31.288 -18.401 1.00 45.04 85 SER A O 1
ATOM 647 N N . SER A 1 86 ? -108.543 -29.539 -17.439 1.00 39.08 86 SER A N 1
ATOM 648 C CA . SER A 1 86 ? -108.151 -28.931 -18.715 1.00 36.49 86 SER A CA 1
ATOM 649 C C . SER A 1 86 ? -109.354 -28.592 -19.576 1.00 41.05 86 SER A C 1
ATOM 650 O O . SER A 1 86 ? -109.398 -28.948 -20.750 1.00 41.56 86 SER A O 1
ATOM 653 N N . MET A 1 87 ? -110.327 -27.905 -18.987 1.00 39.08 87 MET A N 1
ATOM 654 C CA . MET A 1 87 ? -111.535 -27.501 -19.701 1.00 39.91 87 MET A CA 1
ATOM 655 C C . MET A 1 87 ? -111.709 -25.983 -19.620 1.00 43.68 87 MET A C 1
ATOM 656 O O . MET A 1 87 ? -111.464 -25.367 -18.576 1.00 42.36 87 MET A O 1
ATOM 661 N N . VAL A 1 88 ? -112.223 -25.399 -20.695 1.00 40.28 88 VAL A N 1
ATOM 662 C CA . VAL A 1 88 ? -112.542 -23.982 -20.713 1.00 39.44 88 VAL A CA 1
ATOM 663 C C . VAL A 1 88 ? -114.046 -23.866 -20.874 1.00 42.31 88 VAL A C 1
ATOM 664 O O . VAL A 1 88 ? -114.611 -24.374 -21.838 1.00 41.50 88 VAL A O 1
ATOM 668 N N . TYR A 1 89 ? -114.692 -23.221 -19.911 1.00 39.37 89 TYR A N 1
ATOM 669 C CA . TYR A 1 89 ? -116.129 -23.020 -19.965 1.00 39.80 89 TYR A CA 1
ATOM 670 C C . TYR A 1 89 ? -116.398 -21.635 -20.521 1.00 45.39 89 TYR A C 1
ATOM 671 O O . TYR A 1 89 ? -115.773 -20.660 -20.091 1.00 46.34 89 TYR A O 1
ATOM 680 N N . TYR A 1 90 ? -117.327 -21.545 -21.467 1.00 42.00 90 TYR A N 1
ATOM 681 C CA . TYR A 1 90 ? -117.671 -20.262 -22.058 1.00 42.10 90 TYR A CA 1
ATOM 682 C C . TYR A 1 90 ? -119.101 -20.186 -22.562 1.00 49.43 90 TYR A C 1
ATOM 683 O O . TYR A 1 90 ? -119.677 -21.178 -22.984 1.00 48.54 90 TYR A O 1
ATOM 692 N N . THR A 1 91 ? -119.660 -18.981 -22.517 1.00 49.45 91 THR A N 1
ATOM 693 C CA . THR A 1 91 ? -121.001 -18.736 -23.008 1.00 50.22 91 THR A CA 1
ATOM 694 C C . THR A 1 91 ? -120.911 -18.264 -24.449 1.00 57.80 91 THR A C 1
ATOM 695 O O . THR A 1 91 ? -120.120 -17.380 -24.775 1.00 58.18 91 THR A O 1
ATOM 699 N N . LYS A 1 92 ? -121.695 -18.887 -25.319 1.00 56.08 92 LYS A N 1
ATOM 700 C CA . LYS A 1 92 ? -121.717 -18.525 -26.729 1.00 56.05 92 LYS A CA 1
ATOM 701 C C . LYS A 1 92 ? -122.651 -17.330 -26.882 1.00 61.71 92 LYS A C 1
ATOM 702 O O . LYS A 1 92 ? -123.423 -17.018 -25.969 1.00 60.81 92 LYS A O 1
ATOM 708 N N . PRO A 1 93 ? -122.566 -16.621 -28.021 1.00 60.13 93 PRO A N 1
ATOM 709 C CA . PRO A 1 93 ? -123.409 -15.441 -28.250 1.00 60.31 93 PRO A CA 1
ATOM 710 C C . PRO A 1 93 ? -124.902 -15.740 -28.082 1.00 66.79 93 PRO A C 1
ATOM 711 O O . PRO A 1 93 ? -125.639 -14.918 -27.548 1.00 67.27 93 PRO A O 1
ATOM 715 N N . ASP A 1 94 ? -125.340 -16.919 -28.519 1.00 64.58 94 ASP A N 1
ATOM 716 C CA . ASP A 1 94 ? -126.752 -17.301 -28.413 1.00 64.28 94 ASP A CA 1
ATOM 717 C C . ASP A 1 94 ? -127.216 -17.587 -26.984 1.00 68.23 94 ASP A C 1
ATOM 718 O O . ASP A 1 94 ? -128.377 -17.920 -26.762 1.00 68.89 94 ASP A O 1
ATOM 723 N N . GLY A 1 95 ? -126.305 -17.498 -26.023 1.00 63.44 95 GLY A N 1
ATOM 724 C CA . GLY A 1 95 ? -126.633 -17.749 -24.629 1.00 62.24 95 GLY A CA 1
ATOM 725 C C . GLY A 1 95 ? -126.306 -19.150 -24.135 1.00 63.98 95 GLY A C 1
ATOM 726 O O . GLY A 1 95 ? -126.305 -19.406 -22.927 1.00 63.78 95 GLY A O 1
ATOM 727 N N . SER A 1 96 ? -126.022 -20.061 -25.062 1.00 58.12 96 SER A N 1
ATOM 728 C CA . SER A 1 96 ? -125.704 -21.437 -24.696 1.00 56.73 96 SER A CA 1
ATOM 729 C C . SER A 1 96 ? -124.329 -21.565 -24.041 1.00 57.51 96 SER A C 1
ATOM 730 O O . SER A 1 96 ? -123.422 -20.780 -24.329 1.00 57.76 96 SER A O 1
ATOM 733 N N A MET A 1 97 ? -124.185 -22.589 -23.211 0.67 51.71 97 MET A N 1
ATOM 734 N N B MET A 1 97 ? -124.170 -22.540 -23.142 0.33 52.53 97 MET A N 1
ATOM 735 C CA A MET A 1 97 ? -122.950 -22.822 -22.501 0.67 50.55 97 MET A CA 1
ATOM 736 C CA B MET A 1 97 ? -122.902 -22.747 -22.426 0.33 51.62 97 MET A CA 1
ATOM 737 C C A MET A 1 97 ? -122.169 -23.950 -23.145 0.67 52.95 97 MET A C 1
ATOM 738 C C B MET A 1 97 ? -122.112 -23.962 -22.918 0.33 53.31 97 MET A C 1
ATOM 739 O O A MET A 1 97 ? -122.721 -24.997 -23.469 0.67 53.41 97 MET A O 1
ATOM 740 O O B MET A 1 97 ? -122.594 -25.090 -22.870 0.33 53.59 97 MET A O 1
ATOM 749 N N . ALA A 1 98 ? -120.877 -23.726 -23.347 1.00 47.18 98 ALA A N 1
ATOM 750 C CA . ALA A 1 98 ? -120.016 -24.760 -23.889 1.00 44.21 98 ALA A CA 1
ATOM 751 C C . ALA A 1 98 ? -118.802 -25.000 -22.989 1.00 45.62 98 ALA A C 1
ATOM 752 O O . ALA A 1 98 ? -118.510 -24.211 -22.101 1.00 46.57 98 ALA A O 1
ATOM 754 N N . GLU A 1 99 ? -118.067 -26.071 -23.260 1.00 40.41 99 GLU A N 1
ATOM 755 C CA . GLU A 1 99 ? -116.838 -26.404 -22.539 1.00 39.45 99 GLU A CA 1
ATOM 756 C C . GLU A 1 99 ? -116.026 -27.290 -23.471 1.00 43.37 99 GLU A C 1
ATOM 757 O O . GLU A 1 99 ? -116.528 -28.305 -23.949 1.00 44.70 99 GLU A O 1
ATOM 763 N N . GLU A 1 100 ? -114.787 -26.897 -23.736 1.00 37.71 100 GLU A N 1
ATOM 764 C CA . GLU A 1 100 ? -113.907 -27.628 -24.629 1.00 36.57 100 GLU A CA 1
ATOM 765 C C . GLU A 1 100 ? -112.668 -28.042 -23.899 1.00 40.89 100 GLU A C 1
ATOM 766 O O . GLU A 1 100 ? -112.096 -27.254 -23.159 1.00 42.01 100 GLU A O 1
ATOM 772 N N . GLU A 1 101 ? -112.188 -29.245 -24.175 1.00 36.57 101 GLU A N 1
ATOM 773 C CA . GLU A 1 101 ? -110.955 -29.671 -23.558 1.00 35.50 101 GLU A CA 1
ATOM 774 C C . GLU A 1 101 ? -109.789 -29.175 -24.411 1.00 38.31 101 GLU A C 1
ATOM 775 O O . GLU A 1 101 ? -109.908 -29.028 -25.636 1.00 38.36 101 GLU A O 1
ATOM 781 N N . TYR A 1 102 ? -108.661 -28.920 -23.762 1.00 31.80 102 TYR A N 1
ATOM 782 C CA . TYR A 1 102 ? -107.464 -28.495 -24.470 1.00 30.54 102 TYR A CA 1
ATOM 783 C C . TYR A 1 102 ? -106.301 -29.371 -24.034 1.00 35.75 102 TYR A C 1
ATOM 784 O O . TYR A 1 102 ? -106.318 -29.962 -22.956 1.00 34.32 102 TYR A O 1
ATOM 793 N N . ASP A 1 103 ? -105.263 -29.399 -24.853 1.00 35.07 103 ASP A N 1
ATOM 794 C CA . ASP A 1 103 ? -104.026 -30.064 -24.475 1.00 36.61 103 ASP A CA 1
ATOM 795 C C . ASP A 1 103 ? -103.170 -28.965 -23.855 1.00 42.83 103 ASP A C 1
ATOM 796 O O . ASP A 1 103 ? -102.490 -29.175 -22.842 1.00 42.93 103 ASP A O 1
ATOM 801 N N . TYR A 1 104 ? -103.286 -27.765 -24.433 1.00 39.46 104 TYR A N 1
ATOM 802 C CA . TYR A 1 104 ? -102.601 -26.562 -23.943 1.00 37.87 104 TYR A CA 1
ATOM 803 C C . TYR A 1 104 ? -103.522 -25.360 -24.072 1.00 40.39 104 TYR A C 1
ATOM 804 O O . TYR A 1 104 ? -104.339 -25.285 -25.004 1.00 39.57 104 TYR A O 1
ATOM 813 N N . VAL A 1 105 ? -103.418 -24.444 -23.112 1.00 35.46 105 VAL A N 1
ATOM 814 C CA . VAL A 1 105 ? -104.198 -23.202 -23.142 1.00 34.25 105 VAL A CA 1
ATOM 815 C C . VAL A 1 105 ? -103.275 -21.995 -22.931 1.00 37.12 105 VAL A C 1
ATOM 816 O O . VAL A 1 105 ? -102.348 -22.034 -22.109 1.00 34.96 105 VAL A O 1
ATOM 820 N N . ILE A 1 106 ? -103.505 -20.945 -23.716 1.00 35.05 106 ILE A N 1
ATOM 821 C CA . ILE A 1 106 ? -102.747 -19.696 -23.592 1.00 34.27 106 ILE A CA 1
ATOM 822 C C . ILE A 1 106 ? -103.755 -18.634 -23.195 1.00 35.18 106 ILE A C 1
ATOM 823 O O . ILE A 1 106 ? -104.675 -18.325 -23.960 1.00 33.36 106 ILE A O 1
ATOM 828 N N . VAL A 1 107 ? -103.645 -18.169 -21.954 1.00 30.70 107 VAL A N 1
ATOM 829 C CA . VAL A 1 107 ? -104.581 -17.191 -21.415 1.00 29.75 107 VAL A CA 1
ATOM 830 C C . VAL A 1 107 ? -104.146 -15.753 -21.722 1.00 31.81 107 VAL A C 1
ATOM 831 O O . VAL A 1 107 ? -103.131 -15.275 -21.195 1.00 30.59 107 VAL A O 1
ATOM 835 N N . GLY A 1 108 ? -104.924 -15.081 -22.570 1.00 27.27 108 GLY A N 1
ATOM 836 C CA . GLY A 1 108 ? -104.677 -13.707 -22.964 1.00 27.94 108 GLY A CA 1
ATOM 837 C C . GLY A 1 108 ? -105.909 -12.828 -22.830 1.00 33.76 108 GLY A C 1
ATOM 838 O O . GLY A 1 108 ? -106.123 -11.928 -23.636 1.00 33.29 108 GLY A O 1
ATOM 839 N N . ILE A 1 109 ? -106.729 -13.093 -21.817 1.00 31.07 109 ILE A N 1
ATOM 840 C CA . ILE A 1 109 ? -107.956 -12.333 -21.620 1.00 30.95 109 ILE A CA 1
ATOM 841 C C . ILE A 1 109 ? -107.789 -11.040 -20.803 1.00 36.73 109 ILE A C 1
ATOM 842 O O . ILE A 1 109 ? -108.771 -10.395 -20.414 1.00 36.26 109 ILE A O 1
ATOM 847 N N . GLY A 1 110 ? -106.541 -10.649 -20.571 1.00 33.57 110 GLY A N 1
ATOM 848 C CA . GLY A 1 110 ? -106.243 -9.438 -19.839 1.00 33.45 110 GLY A CA 1
ATOM 849 C C . GLY A 1 110 ? -106.800 -9.354 -18.424 1.00 39.02 110 GLY A C 1
ATOM 850 O O . GLY A 1 110 ? -107.062 -10.358 -17.770 1.00 39.78 110 GLY A O 1
ATOM 851 N N . ALA A 1 111 ? -106.930 -8.124 -17.937 1.00 34.26 111 ALA A N 1
ATOM 852 C CA . ALA A 1 111 ? -107.373 -7.852 -16.583 1.00 31.76 111 ALA A CA 1
ATOM 853 C C . ALA A 1 111 ? -108.784 -7.286 -16.611 1.00 36.04 111 ALA A C 1
ATOM 854 O O . ALA A 1 111 ? -109.573 -7.614 -17.485 1.00 38.48 111 ALA A O 1
ATOM 856 N N . HIS A 1 112 ? -109.107 -6.428 -15.662 1.00 31.59 112 HIS A N 1
ATOM 857 C CA . HIS A 1 112 ? -110.436 -5.848 -15.605 1.00 31.48 112 HIS A CA 1
ATOM 858 C C . HIS A 1 112 ? -110.340 -4.403 -15.109 1.00 37.80 112 HIS A C 1
ATOM 859 O O . HIS A 1 112 ? -109.549 -4.086 -14.220 1.00 36.31 112 HIS A O 1
ATOM 866 N N . LEU A 1 113 ? -111.112 -3.523 -15.738 1.00 35.72 113 LEU A N 1
ATOM 867 C CA . LEU A 1 113 ? -111.172 -2.124 -15.349 1.00 34.83 113 LEU A CA 1
ATOM 868 C C . LEU A 1 113 ? -112.385 -2.026 -14.438 1.00 40.65 113 LEU A C 1
ATOM 869 O O . LEU A 1 113 ? -113.525 -2.005 -14.896 1.00 40.98 113 LEU A O 1
ATOM 874 N N . ALA A 1 114 ? -112.127 -2.056 -13.138 1.00 38.36 114 ALA A N 1
ATOM 875 C CA . ALA A 1 114 ? -113.174 -2.079 -12.122 1.00 37.21 114 ALA A CA 1
ATOM 876 C C . ALA A 1 114 ? -113.897 -0.764 -11.917 1.00 41.64 114 ALA A C 1
ATOM 877 O O . ALA A 1 114 ? -113.901 -0.222 -10.811 1.00 42.19 114 ALA A O 1
ATOM 879 N N . THR A 1 115 ? -114.544 -0.274 -12.966 1.00 38.62 115 THR A N 1
ATOM 880 C CA . THR A 1 115 ? -115.316 0.968 -12.873 1.00 39.19 115 THR A CA 1
ATOM 881 C C . THR A 1 115 ? -116.420 0.786 -11.824 1.00 44.59 115 THR A C 1
ATOM 882 O O . THR A 1 115 ? -116.842 1.738 -11.172 1.00 44.64 115 THR A O 1
ATOM 886 N N . GLU A 1 116 ? -116.878 -0.449 -11.661 1.00 41.77 116 GLU A N 1
ATOM 887 C CA . GLU A 1 116 ? -117.947 -0.751 -10.706 1.00 41.43 116 GLU A CA 1
ATOM 888 C C . GLU A 1 116 ? -117.576 -0.399 -9.267 1.00 46.03 116 GLU A C 1
ATOM 889 O O . GLU A 1 116 ? -118.454 -0.262 -8.409 1.00 46.78 116 GLU A O 1
ATOM 895 N N . LEU A 1 117 ? -116.280 -0.246 -9.007 1.00 40.95 117 LEU A N 1
ATOM 896 C CA . LEU A 1 117 ? -115.808 0.104 -7.666 1.00 40.11 117 LEU A CA 1
ATOM 897 C C . LEU A 1 117 ? -115.911 1.615 -7.408 1.00 44.51 117 LEU A C 1
ATOM 898 O O . LEU A 1 117 ? -115.572 2.098 -6.320 1.00 44.59 117 LEU A O 1
ATOM 903 N N . VAL A 1 118 ? -116.361 2.357 -8.419 1.00 39.44 118 VAL A N 1
ATOM 904 C CA . VAL A 1 118 ? -116.451 3.808 -8.317 1.00 38.12 118 VAL A CA 1
ATOM 905 C C . VAL A 1 118 ? -117.892 4.284 -8.360 1.00 44.04 118 VAL A C 1
ATOM 906 O O . VAL A 1 118 ? -118.520 4.323 -9.421 1.00 44.51 118 VAL A O 1
ATOM 910 N N . LYS A 1 119 ? -118.402 4.687 -7.207 1.00 41.39 119 LYS A N 1
ATOM 911 C CA . LYS A 1 119 ? -119.754 5.211 -7.128 1.00 41.77 119 LYS A CA 1
ATOM 912 C C . LYS A 1 119 ? -119.851 6.476 -7.984 1.00 48.64 119 LYS A C 1
ATOM 913 O O . LYS A 1 119 ? -118.969 7.344 -7.928 1.00 46.70 119 LYS A O 1
ATOM 919 N N . GLY A 1 120 ? -120.899 6.555 -8.806 1.00 48.01 120 GLY A N 1
ATOM 920 C CA . GLY A 1 120 ? -121.135 7.695 -9.675 1.00 48.67 120 GLY A CA 1
ATOM 921 C C . GLY A 1 120 ? -120.422 7.637 -11.011 1.00 56.50 120 GLY A C 1
ATOM 922 O O . GLY A 1 120 ? -120.533 8.558 -11.818 1.00 57.12 120 GLY A O 1
ATOM 923 N N . TRP A 1 121 ? -119.680 6.560 -11.248 1.00 55.45 121 TRP A N 1
ATOM 924 C CA . TRP A 1 121 ? -118.957 6.399 -12.508 1.00 56.54 121 TRP A CA 1
ATOM 925 C C . TRP A 1 121 ? -119.945 6.430 -13.668 1.00 64.44 121 TRP A C 1
ATOM 926 O O . TRP A 1 121 ? -119.711 7.046 -14.717 1.00 64.82 121 TRP A O 1
ATOM 937 N N . ASP A 1 122 ? -121.049 5.730 -13.466 1.00 63.26 122 ASP A N 1
ATOM 938 C CA . ASP A 1 122 ? -122.121 5.655 -14.445 1.00 64.37 122 ASP A CA 1
ATOM 939 C C . ASP A 1 122 ? -122.511 7.047 -14.967 1.00 67.64 122 ASP A C 1
ATOM 940 O O . ASP A 1 122 ? -122.389 7.338 -16.163 1.00 67.75 122 ASP A O 1
ATOM 945 N N . LYS A 1 123 ? -122.949 7.908 -14.051 1.00 62.16 123 LYS A N 1
ATOM 946 C CA . LYS A 1 123 ? -123.426 9.250 -14.388 1.00 60.61 123 LYS A CA 1
ATOM 947 C C . LYS A 1 123 ? -122.395 10.339 -14.666 1.00 63.61 123 LYS A C 1
ATOM 948 O O . LYS A 1 123 ? -122.683 11.263 -15.428 1.00 63.49 123 LYS A O 1
ATOM 954 N N . TYR A 1 124 ? -121.219 10.267 -14.037 1.00 58.66 124 TYR A N 1
ATOM 955 C CA . TYR A 1 124 ? -120.233 11.338 -14.184 1.00 57.17 124 TYR A CA 1
ATOM 956 C C . TYR A 1 124 ? -118.830 10.978 -14.657 1.00 63.16 124 TYR A C 1
ATOM 957 O O . TYR A 1 124 ? -117.968 11.847 -14.749 1.00 63.46 124 TYR A O 1
ATOM 966 N N . GLY A 1 125 ? -118.570 9.713 -14.929 1.00 61.00 125 GLY A N 1
ATOM 967 C CA . GLY A 1 125 ? -117.224 9.344 -15.317 1.00 62.01 125 GLY A CA 1
ATOM 968 C C . GLY A 1 125 ? -116.810 9.530 -16.767 1.00 68.34 125 GLY A C 1
ATOM 969 O O . GLY A 1 125 ? -117.616 9.367 -17.682 1.00 68.51 125 GLY A O 1
ATOM 970 N N . TYR A 1 126 ? -115.526 9.831 -16.960 1.00 65.67 126 TYR A N 1
ATOM 971 C CA . TYR A 1 126 ? -114.912 9.933 -18.281 1.00 66.20 126 TYR A CA 1
ATOM 972 C C . TYR A 1 126 ? -113.697 9.023 -18.226 1.00 72.51 126 TYR A C 1
ATOM 973 O O . TYR A 1 126 ? -112.772 9.265 -17.460 1.00 71.89 126 TYR A O 1
ATOM 982 N N . SER A 1 127 ? -113.724 7.937 -18.984 1.00 72.45 127 SER A N 1
ATOM 983 C CA . SER A 1 127 ? -112.613 6.998 -18.964 1.00 73.68 127 SER A CA 1
ATOM 984 C C . SER A 1 127 ? -111.672 7.229 -20.124 1.00 80.14 127 SER A C 1
ATOM 985 O O . SER A 1 127 ? -112.092 7.625 -21.212 1.00 80.64 127 SER A O 1
ATOM 988 N N . VAL A 1 128 ? -110.394 6.971 -19.888 1.00 77.90 128 VAL A N 1
ATOM 989 C CA . VAL A 1 128 ? -109.397 7.131 -20.931 1.00 78.54 128 VAL A CA 1
ATOM 990 C C . VAL A 1 128 ? -109.182 5.790 -21.636 1.00 85.08 128 VAL A C 1
ATOM 991 O O . VAL A 1 128 ? -108.737 5.738 -22.783 1.00 85.34 128 VAL A O 1
ATOM 995 N N . CYS A 1 129 ? -109.551 4.708 -20.955 1.00 82.33 129 CYS A N 1
ATOM 996 C CA . CYS A 1 129 ? -109.383 3.365 -21.497 1.00 82.16 129 CYS A CA 1
ATOM 997 C C . CYS A 1 129 ? -110.608 2.712 -22.129 1.00 90.88 129 CYS A C 1
ATOM 998 O O . CYS A 1 129 ? -110.598 1.513 -22.398 1.00 90.14 129 CYS A O 1
ATOM 1001 N N . GLU A 1 130 ? -111.656 3.491 -22.376 1.00 92.06 130 GLU A N 1
ATOM 1002 C CA . GLU A 1 130 ? -112.861 2.954 -23.006 1.00 93.82 130 GLU A CA 1
ATOM 1003 C C . GLU A 1 130 ? -112.976 3.486 -24.438 1.00 102.74 130 GLU A C 1
ATOM 1004 O O . GLU A 1 130 ? -112.974 4.700 -24.662 1.00 102.63 130 GLU A O 1
ATOM 1010 N N . PRO A 1 131 ? -113.037 2.571 -25.426 1.00 102.54 131 PRO A N 1
ATOM 1011 C CA . PRO A 1 131 ? -113.117 2.678 -26.892 1.00 103.45 131 PRO A CA 1
ATOM 1012 C C . PRO A 1 131 ? -113.571 4.047 -27.403 1.00 110.37 131 PRO A C 1
ATOM 1013 O O . PRO A 1 131 ? -112.750 4.891 -27.779 1.00 110.08 131 PRO A O 1
ATOM 1017 N N . GLU A 1 132 ? -114.886 4.239 -27.457 1.00 108.67 132 GLU A N 1
ATOM 1018 C CA . GLU A 1 132 ? -115.454 5.498 -27.926 1.00 109.06 132 GLU A CA 1
ATOM 1019 C C . GLU A 1 132 ? -115.843 6.378 -26.743 1.00 112.81 132 GLU A C 1
ATOM 1020 O O . GLU A 1 132 ? -116.459 7.431 -26.908 1.00 112.68 132 GLU A O 1
ATOM 1026 N N . PHE A 1 133 ? -115.461 5.933 -25.548 1.00 108.66 133 PHE A N 1
ATOM 1027 C CA . PHE A 1 133 ? -115.691 6.691 -24.325 1.00 107.81 133 PHE A CA 1
ATOM 1028 C C . PHE A 1 133 ? -114.793 7.925 -24.450 1.00 109.20 133 PHE A C 1
ATOM 1029 O O . PHE A 1 133 ? -115.071 8.978 -23.873 1.00 109.18 133 PHE A O 1
ATOM 1037 N N . ALA A 1 134 ? -113.724 7.780 -25.231 1.00 102.64 134 ALA A N 1
ATOM 1038 C CA . ALA A 1 134 ? -112.777 8.863 -25.463 1.00 100.94 134 ALA A CA 1
ATOM 1039 C C . ALA A 1 134 ? -113.341 9.897 -26.440 1.00 100.69 134 ALA A C 1
ATOM 1040 O O . ALA A 1 134 ? -112.728 10.941 -26.677 1.00 100.56 134 ALA A O 1
ATOM 1042 N N . THR A 1 135 ? -114.510 9.600 -27.002 1.00 93.20 135 THR A N 1
ATOM 1043 C CA . THR A 1 135 ? -115.182 10.519 -27.918 1.00 90.86 135 THR A CA 1
ATOM 1044 C C . THR A 1 135 ? -116.069 11.449 -27.102 1.00 89.82 135 THR A C 1
ATOM 1045 O O . THR A 1 135 ? -116.190 12.638 -27.402 1.00 88.49 135 THR A O 1
ATOM 1049 N N . LYS A 1 136 ? -116.674 10.887 -26.056 1.00 83.77 136 LYS A N 1
ATOM 1050 C CA . LYS A 1 136 ? -117.532 11.623 -25.130 1.00 81.99 136 LYS A CA 1
ATOM 1051 C C . LYS A 1 136 ? -116.711 12.710 -24.441 1.00 82.21 136 LYS A C 1
ATOM 1052 O O . LYS A 1 136 ? -117.194 13.820 -24.201 1.00 80.66 136 LYS A O 1
ATOM 1058 N N . LEU A 1 137 ? -115.456 12.381 -24.154 1.00 77.09 137 LEU A N 1
ATOM 1059 C CA . LEU A 1 137 ? -114.540 13.303 -23.503 1.00 76.22 137 LEU A CA 1
ATOM 1060 C C . LEU A 1 137 ? -114.138 14.400 -24.471 1.00 79.27 137 LEU A C 1
ATOM 1061 O O . LEU A 1 137 ? -114.117 15.577 -24.116 1.00 78.93 137 LEU A O 1
ATOM 1066 N N . ARG A 1 138 ? -113.818 14.004 -25.698 1.00 75.61 138 ARG A N 1
ATOM 1067 C CA . ARG A 1 138 ? -113.415 14.946 -26.738 1.00 74.87 138 ARG A CA 1
ATOM 1068 C C . ARG A 1 138 ? -114.414 16.095 -26.851 1.00 77.06 138 ARG A C 1
ATOM 1069 O O . ARG A 1 138 ? -114.031 17.261 -26.846 1.00 76.07 138 ARG A O 1
ATOM 1077 N N . GLU A 1 139 ? -115.697 15.755 -26.931 1.00 73.18 139 GLU A N 1
ATOM 1078 C CA . GLU A 1 139 ? -116.759 16.752 -27.046 1.00 72.59 139 GLU A CA 1
ATOM 1079 C C . GLU A 1 139 ? -116.887 17.647 -25.819 1.00 75.31 139 GLU A C 1
ATOM 1080 O O . GLU A 1 139 ? -117.022 18.865 -25.946 1.00 74.68 139 GLU A O 1
ATOM 1086 N N . LYS A 1 140 ? -116.847 17.042 -24.633 1.00 71.16 140 LYS A N 1
ATOM 1087 C CA . LYS A 1 140 ? -116.953 17.797 -23.391 1.00 70.53 140 LYS A CA 1
ATOM 1088 C C . LYS A 1 140 ? -115.798 18.785 -23.257 1.00 75.37 140 LYS A C 1
ATOM 1089 O O . LYS A 1 140 ? -116.001 19.941 -22.880 1.00 75.31 140 LYS A O 1
ATOM 1095 N N . LEU A 1 141 ? -114.590 18.325 -23.572 1.00 72.50 141 LEU A N 1
ATOM 1096 C CA . LEU A 1 141 ? -113.397 19.166 -23.489 1.00 72.99 141 LEU A CA 1
ATOM 1097 C C . LEU A 1 141 ? -113.440 20.317 -24.486 1.00 78.96 141 LEU A C 1
ATOM 1098 O O . LEU A 1 141 ? -112.802 21.351 -24.278 1.00 79.24 141 LEU A O 1
ATOM 1103 N N . GLU A 1 142 ? -114.192 20.133 -25.568 1.00 76.26 142 GLU A N 1
ATOM 1104 C CA . GLU A 1 142 ? -114.315 21.157 -26.603 1.00 75.98 142 GLU A CA 1
ATOM 1105 C C . GLU A 1 142 ? -115.275 22.260 -26.168 1.00 77.35 142 GLU A C 1
ATOM 1106 O O . GLU A 1 142 ? -114.993 23.448 -26.329 1.00 77.07 142 GLU A O 1
ATOM 1112 N N . SER A 1 143 ? -116.411 21.852 -25.614 1.00 71.53 143 SER A N 1
ATOM 1113 C CA . SER A 1 143 ? -117.441 22.785 -25.172 1.00 70.13 143 SER A CA 1
ATOM 1114 C C . SER A 1 143 ? -117.206 23.335 -23.761 1.00 70.97 143 SER A C 1
ATOM 1115 O O . SER A 1 143 ? -118.033 24.088 -23.241 1.00 70.88 143 SER A O 1
ATOM 1118 N N . PHE A 1 144 ? -116.097 22.944 -23.136 1.00 64.16 144 PHE A N 1
ATOM 1119 C CA . PHE A 1 144 ? -115.794 23.381 -21.774 1.00 61.65 144 PHE A CA 1
ATOM 1120 C C . PHE A 1 144 ? -115.559 24.890 -21.703 1.00 65.00 144 PHE A C 1
ATOM 1121 O O . PHE A 1 144 ? -114.639 25.418 -22.332 1.00 64.30 144 PHE A O 1
ATOM 1129 N N . GLN A 1 145 ? -116.389 25.568 -20.914 1.00 61.65 145 GLN A N 1
ATOM 1130 C CA . GLN A 1 145 ? -116.302 27.017 -20.741 1.00 61.44 145 GLN A CA 1
ATOM 1131 C C . GLN A 1 145 ? -115.233 27.400 -19.734 1.00 62.87 145 GLN A C 1
ATOM 1132 O O . GLN A 1 145 ? -114.645 28.479 -19.817 1.00 62.96 145 GLN A O 1
ATOM 1138 N N . GLY A 1 146 ? -115.014 26.522 -18.759 1.00 57.20 146 GLY A N 1
ATOM 1139 C CA . GLY A 1 146 ? -114.036 26.733 -17.705 1.00 55.20 146 GLY A CA 1
ATOM 1140 C C . GLY A 1 146 ? -114.439 25.983 -16.451 1.00 54.05 146 GLY A C 1
ATOM 1141 O O . GLY A 1 146 ? -115.577 25.527 -16.333 1.00 52.14 146 GLY A O 1
ATOM 1142 N N . GLY A 1 147 ? -113.496 25.832 -15.524 1.00 48.73 147 GLY A N 1
ATOM 1143 C CA . GLY A 1 147 ? -113.743 25.109 -14.289 1.00 47.29 147 GLY A CA 1
ATOM 1144 C C . GLY A 1 147 ? -112.624 24.173 -13.872 1.00 47.66 147 GLY A C 1
ATOM 1145 O O . GLY A 1 147 ? -111.462 24.339 -14.273 1.00 45.65 147 GLY A O 1
ATOM 1146 N N . ASN A 1 148 ? -112.977 23.187 -13.046 1.00 42.71 148 ASN A N 1
ATOM 1147 C CA . ASN A 1 148 ? -112.000 22.234 -12.521 1.00 40.73 148 ASN A CA 1
ATOM 1148 C C . ASN A 1 148 ? -111.989 20.912 -13.253 1.00 41.18 148 ASN A C 1
ATOM 1149 O O . ASN A 1 148 ? -113.035 20.361 -13.586 1.00 39.71 148 ASN A O 1
ATOM 1154 N N . ILE A 1 149 ? -110.792 20.387 -13.456 1.00 36.80 149 ILE A N 1
ATOM 1155 C CA . ILE A 1 149 ? -110.626 19.094 -14.102 1.00 36.81 149 ILE A CA 1
ATOM 1156 C C . ILE A 1 149 ? -109.760 18.207 -13.214 1.00 41.19 149 ILE A C 1
ATOM 1157 O O . ILE A 1 149 ? -108.709 18.641 -12.721 1.00 41.11 149 ILE A O 1
ATOM 1162 N N . ALA A 1 150 ? -110.198 16.969 -12.997 1.00 36.60 150 ALA A N 1
ATOM 1163 C CA . ALA A 1 150 ? -109.404 16.038 -12.205 1.00 35.30 150 ALA A CA 1
ATOM 1164 C C . ALA A 1 150 ? -108.995 14.880 -13.091 1.00 37.80 150 ALA A C 1
ATOM 1165 O O . ALA A 1 150 ? -109.833 14.253 -13.724 1.00 36.71 150 ALA A O 1
ATOM 1167 N N . ILE A 1 151 ? -107.697 14.635 -13.172 1.00 35.57 151 ILE A N 1
ATOM 1168 C CA . ILE A 1 151 ? -107.188 13.522 -13.954 1.00 36.32 151 ILE A CA 1
ATOM 1169 C C . ILE A 1 151 ? -106.306 12.604 -13.112 1.00 39.32 151 ILE A C 1
ATOM 1170 O O . ILE A 1 151 ? -105.425 13.073 -12.383 1.00 38.83 151 ILE A O 1
ATOM 1175 N N . GLY A 1 152 ? -106.556 11.299 -13.187 1.00 35.37 152 GLY A N 1
ATOM 1176 C CA . GLY A 1 152 ? -105.763 10.340 -12.435 1.00 35.09 152 GLY A CA 1
ATOM 1177 C C . GLY A 1 152 ? -106.199 8.908 -12.641 1.00 38.16 152 GLY A C 1
ATOM 1178 O O . GLY A 1 152 ? -107.049 8.630 -13.483 1.00 35.71 152 GLY A O 1
ATOM 1179 N N . SER A 1 153 ? -105.609 7.991 -11.872 1.00 35.36 153 SER A N 1
ATOM 1180 C CA . SER A 1 153 ? -105.975 6.575 -11.956 1.00 34.05 153 SER A CA 1
ATOM 1181 C C . SER A 1 153 ? -106.427 5.978 -10.621 1.00 35.08 153 SER A C 1
ATOM 1182 O O . SER A 1 153 ? -106.115 6.504 -9.542 1.00 32.55 153 SER A O 1
ATOM 1185 N N . GLY A 1 154 ? -107.161 4.871 -10.709 1.00 31.00 154 GLY A N 1
ATOM 1186 C CA . GLY A 1 154 ? -107.651 4.154 -9.549 1.00 30.07 154 GLY A CA 1
ATOM 1187 C C . GLY A 1 154 ? -106.592 3.190 -9.059 1.00 33.36 154 GLY A C 1
ATOM 1188 O O . GLY A 1 154 ? -105.620 2.911 -9.768 1.00 32.93 154 GLY A O 1
ATOM 1189 N N . PRO A 1 155 ? -106.752 2.672 -7.831 1.00 30.40 155 PRO A N 1
ATOM 1190 C CA . PRO A 1 155 ? -105.767 1.724 -7.282 1.00 29.42 155 PRO A CA 1
ATOM 1191 C C . PRO A 1 155 ? -105.652 0.427 -8.114 1.00 31.91 155 PRO A C 1
ATOM 1192 O O . PRO A 1 155 ? -106.598 0.007 -8.800 1.00 30.89 155 PRO A O 1
ATOM 1196 N N . PHE A 1 156 ? -104.490 -0.202 -8.003 1.00 26.93 156 PHE A N 1
ATOM 1197 C CA . PHE A 1 156 ? -104.186 -1.457 -8.671 1.00 26.84 156 PHE A CA 1
ATOM 1198 C C . PHE A 1 156 ? -104.305 -2.578 -7.616 1.00 35.00 156 PHE A C 1
ATOM 1199 O O . PHE A 1 156 ? -103.543 -2.610 -6.631 1.00 35.40 156 PHE A O 1
ATOM 1207 N N . TYR A 1 157 ? -105.271 -3.473 -7.816 1.00 31.52 157 TYR A N 1
ATOM 1208 C CA . TYR A 1 157 ? -105.476 -4.590 -6.902 1.00 31.27 157 TYR A CA 1
ATOM 1209 C C . TYR A 1 157 ? -104.576 -5.742 -7.297 1.00 34.31 157 TYR A C 1
ATOM 1210 O O . TYR A 1 157 ? -105.026 -6.792 -7.749 1.00 32.32 157 TYR A O 1
ATOM 1219 N N . GLN A 1 158 ? -103.281 -5.497 -7.144 1.00 31.51 158 GLN A N 1
ATOM 1220 C CA . GLN A 1 158 ? -102.244 -6.446 -7.488 1.00 31.36 158 GLN A CA 1
ATOM 1221 C C . GLN A 1 158 ? -102.330 -7.691 -6.618 1.00 39.75 158 GLN A C 1
ATOM 1222 O O . GLN A 1 158 ? -102.645 -7.605 -5.435 1.00 41.41 158 GLN A O 1
ATOM 1228 N N . GLY A 1 159 ? -102.019 -8.845 -7.197 1.00 36.85 159 GLY A N 1
ATOM 1229 C CA . GLY A 1 159 ? -101.991 -10.095 -6.468 1.00 36.48 159 GLY A CA 1
ATOM 1230 C C . GLY A 1 159 ? -100.595 -10.295 -5.923 1.00 41.79 159 GLY A C 1
ATOM 1231 O O . GLY A 1 159 ? -99.636 -9.787 -6.490 1.00 40.91 159 GLY A O 1
ATOM 1232 N N . HIS A 1 160 ? -100.459 -11.038 -4.830 1.00 41.02 160 HIS A N 1
ATOM 1233 C CA . HIS A 1 160 ? -99.137 -11.250 -4.246 1.00 41.35 160 HIS A CA 1
ATOM 1234 C C . HIS A 1 160 ? -98.753 -12.697 -3.983 1.00 43.14 160 HIS A C 1
ATOM 1235 O O . HIS A 1 160 ? -97.568 -13.022 -3.929 1.00 42.41 160 HIS A O 1
ATOM 1242 N N . ASN A 1 161 ? -99.747 -13.569 -3.854 1.00 39.07 161 ASN A N 1
ATOM 1243 C CA . ASN A 1 161 ? -99.471 -14.987 -3.588 1.00 38.62 161 ASN A CA 1
ATOM 1244 C C . ASN A 1 161 ? -100.437 -15.897 -4.316 1.00 41.20 161 ASN A C 1
ATOM 1245 O O . ASN A 1 161 ? -101.634 -15.650 -4.331 1.00 41.08 161 ASN A O 1
ATOM 1250 N N . PRO A 1 162 ? -99.929 -16.998 -4.879 1.00 37.96 162 PRO A N 1
ATOM 1251 C CA . PRO A 1 162 ? -98.493 -17.285 -4.839 1.00 38.93 162 PRO A CA 1
ATOM 1252 C C . PRO A 1 162 ? -97.694 -16.370 -5.762 1.00 46.68 162 PRO A C 1
ATOM 1253 O O . PRO A 1 162 ? -98.259 -15.648 -6.581 1.00 46.37 162 PRO A O 1
ATOM 1257 N N . LYS A 1 163 ? -96.374 -16.420 -5.623 1.00 46.08 163 LYS A N 1
ATOM 1258 C CA . LYS A 1 163 ? -95.469 -15.556 -6.379 1.00 46.31 163 LYS A CA 1
ATOM 1259 C C . LYS A 1 163 ? -94.970 -16.165 -7.674 1.00 49.17 163 LYS A C 1
ATOM 1260 O O . LYS A 1 163 ? -94.740 -17.364 -7.754 1.00 48.96 163 LYS A O 1
ATOM 1266 N N . PRO A 1 164 ? -94.747 -15.323 -8.696 1.00 45.10 164 PRO A N 1
ATOM 1267 C CA . PRO A 1 164 ? -94.224 -15.834 -9.967 1.00 43.59 164 PRO A CA 1
ATOM 1268 C C . PRO A 1 164 ? -92.846 -16.431 -9.727 1.00 45.27 164 PRO A C 1
ATOM 1269 O O . PRO A 1 164 ? -92.108 -15.957 -8.863 1.00 43.26 164 PRO A O 1
ATOM 1273 N N . LYS A 1 165 ? -92.484 -17.460 -10.488 1.00 42.70 165 LYS A N 1
ATOM 1274 C CA . LYS A 1 165 ? -91.158 -18.067 -10.322 1.00 43.33 165 LYS A CA 1
ATOM 1275 C C . LYS A 1 165 ? -90.170 -17.372 -11.251 1.00 47.00 165 LYS A C 1
ATOM 1276 O O . LYS A 1 165 ? -89.808 -17.897 -12.309 1.00 48.30 165 LYS A O 1
ATOM 1282 N N . VAL A 1 166 ? -89.764 -16.167 -10.866 1.00 40.90 166 VAL A N 1
ATOM 1283 C CA . VAL A 1 166 ? -88.883 -15.356 -11.705 1.00 39.48 166 VAL A CA 1
ATOM 1284 C C . VAL A 1 166 ? -87.775 -14.776 -10.845 1.00 43.77 166 VAL A C 1
ATOM 1285 O O . VAL A 1 166 ? -87.855 -14.828 -9.614 1.00 43.83 166 VAL A O 1
ATOM 1289 N N . PRO A 1 167 ? -86.726 -14.210 -11.477 1.00 39.49 167 PRO A N 1
ATOM 1290 C CA . PRO A 1 167 ? -85.658 -13.662 -10.631 1.00 39.20 167 PRO A CA 1
ATOM 1291 C C . PRO A 1 167 ? -86.144 -12.572 -9.682 1.00 45.78 167 PRO A C 1
ATOM 1292 O O . PRO A 1 167 ? -87.216 -11.978 -9.876 1.00 46.23 167 PRO A O 1
ATOM 1296 N N . GLU A 1 168 ? -85.374 -12.333 -8.629 1.00 43.17 168 GLU A N 1
ATOM 1297 C CA . GLU A 1 168 ? -85.765 -11.326 -7.655 1.00 43.41 168 GLU A CA 1
ATOM 1298 C C . GLU A 1 168 ? -85.853 -9.939 -8.280 1.00 47.07 168 GLU A C 1
ATOM 1299 O O . GLU A 1 168 ? -85.046 -9.571 -9.137 1.00 47.60 168 GLU A O 1
ATOM 1305 N N . ASN A 1 169 ? -86.862 -9.189 -7.857 1.00 42.68 169 ASN A N 1
ATOM 1306 C CA . ASN A 1 169 ? -87.074 -7.829 -8.316 1.00 42.27 169 ASN A CA 1
ATOM 1307 C C . ASN A 1 169 ? -87.536 -7.679 -9.758 1.00 46.96 169 ASN A C 1
ATOM 1308 O O . ASN A 1 169 ? -87.492 -6.587 -10.308 1.00 48.83 169 ASN A O 1
ATOM 1313 N N . PHE A 1 170 ? -88.013 -8.768 -10.354 1.00 42.31 170 PHE A N 1
ATOM 1314 C CA . PHE A 1 170 ? -88.509 -8.742 -11.728 1.00 41.23 170 PHE A CA 1
ATOM 1315 C C . PHE A 1 170 ? -89.952 -8.227 -11.805 1.00 44.65 170 PHE A C 1
ATOM 1316 O O . PHE A 1 170 ? -90.438 -7.839 -12.874 1.00 44.77 170 PHE A O 1
ATOM 1324 N N . VAL A 1 171 ? -90.639 -8.238 -10.669 1.00 40.07 171 VAL A N 1
ATOM 1325 C CA . VAL A 1 171 ? -92.026 -7.785 -10.609 1.00 38.94 171 VAL A CA 1
ATOM 1326 C C . VAL A 1 171 ? -92.167 -6.674 -9.581 1.00 43.81 171 VAL A C 1
ATOM 1327 O O . VAL A 1 171 ? -92.011 -6.897 -8.378 1.00 43.70 171 VAL A O 1
ATOM 1331 N N . PRO A 1 172 ? -92.474 -5.455 -10.044 1.00 40.55 172 PRO A N 1
ATOM 1332 C CA . PRO A 1 172 ? -92.594 -4.400 -9.033 1.00 39.87 172 PRO A CA 1
ATOM 1333 C C . PRO A 1 172 ? -93.944 -4.393 -8.356 1.00 44.23 172 PRO A C 1
ATOM 1334 O O . PRO A 1 172 ? -94.923 -4.919 -8.889 1.00 41.75 172 PRO A O 1
ATOM 1338 N N . ASN A 1 173 ? -93.996 -3.753 -7.191 1.00 43.94 173 ASN A N 1
ATOM 1339 C CA . ASN A 1 173 ? -95.252 -3.562 -6.480 1.00 44.56 173 ASN A CA 1
ATOM 1340 C C . ASN A 1 173 ? -95.685 -2.156 -6.825 1.00 49.26 173 ASN A C 1
ATOM 1341 O O . ASN A 1 173 ? -94.921 -1.211 -6.651 1.00 51.17 173 ASN A O 1
ATOM 1346 N N . ALA A 1 174 ? -96.873 -2.020 -7.392 1.00 43.61 174 ALA A N 1
ATOM 1347 C CA . ALA A 1 174 ? -97.345 -0.719 -7.813 1.00 42.47 174 ALA A CA 1
ATOM 1348 C C . ALA A 1 174 ? -98.737 -0.450 -7.278 1.00 45.45 174 ALA A C 1
ATOM 1349 O O . ALA A 1 174 ? -99.538 -1.360 -7.149 1.00 45.37 174 ALA A O 1
ATOM 1351 N N . ASP A 1 175 ? -99.021 0.818 -7.002 1.00 41.85 175 ASP A N 1
ATOM 1352 C CA . ASP A 1 175 ? -100.323 1.265 -6.522 1.00 40.87 175 ASP A CA 1
ATOM 1353 C C . ASP A 1 175 ? -101.205 1.550 -7.717 1.00 40.32 175 ASP A C 1
ATOM 1354 O O . ASP A 1 175 ? -102.420 1.626 -7.592 1.00 38.26 175 ASP A O 1
ATOM 1359 N N . SER A 1 176 ? -100.571 1.744 -8.872 1.00 37.88 176 SER A N 1
ATOM 1360 C CA . SER A 1 176 ? -101.262 2.029 -10.134 1.00 37.46 176 SER A CA 1
ATOM 1361 C C . SER A 1 176 ? -100.700 1.085 -11.209 1.00 42.82 176 SER A C 1
ATOM 1362 O O . SER A 1 176 ? -99.510 0.783 -11.216 1.00 42.85 176 SER A O 1
ATOM 1365 N N . ALA A 1 177 ? -101.564 0.565 -12.070 1.00 41.18 177 ALA A N 1
ATOM 1366 C CA . ALA A 1 177 ? -101.132 -0.385 -13.101 1.00 41.70 177 ALA A CA 1
ATOM 1367 C C . ALA A 1 177 ? -100.575 0.274 -14.365 1.00 46.71 177 ALA A C 1
ATOM 1368 O O . ALA A 1 177 ? -99.690 -0.282 -15.011 1.00 45.43 177 ALA A O 1
ATOM 1370 N N . CYS A 1 178 ? -101.122 1.440 -14.718 1.00 45.68 178 CYS A N 1
ATOM 1371 C CA . CYS A 1 178 ? -100.697 2.209 -15.898 1.00 46.78 178 CYS A CA 1
ATOM 1372 C C . CYS A 1 178 ? -100.786 3.703 -15.547 1.00 50.30 178 CYS A C 1
ATOM 1373 O O . CYS A 1 178 ? -101.830 4.325 -15.729 1.00 51.09 178 CYS A O 1
ATOM 1376 N N . GLU A 1 179 ? -99.715 4.270 -15.004 1.00 45.07 179 GLU A N 1
ATOM 1377 C CA . GLU A 1 179 ? -99.759 5.671 -14.595 1.00 44.18 179 GLU A CA 1
ATOM 1378 C C . GLU A 1 179 ? -99.173 6.686 -15.587 1.00 48.20 179 GLU A C 1
ATOM 1379 O O . GLU A 1 179 ? -99.555 7.862 -15.569 1.00 47.10 179 GLU A O 1
ATOM 1385 N N . GLY A 1 180 ? -98.264 6.228 -16.447 1.00 44.29 180 GLY A N 1
ATOM 1386 C CA . GLY A 1 180 ? -97.624 7.065 -17.447 1.00 43.96 180 GLY A CA 1
ATOM 1387 C C . GLY A 1 180 ? -98.608 7.872 -18.277 1.00 46.82 180 GLY A C 1
ATOM 1388 O O . GLY A 1 180 ? -98.403 9.064 -18.519 1.00 45.94 180 GLY A O 1
ATOM 1389 N N . PRO A 1 181 ? -99.692 7.231 -18.741 1.00 42.51 181 PRO A N 1
ATOM 1390 C CA . PRO A 1 181 ? -100.646 7.993 -19.549 1.00 42.56 181 PRO A CA 1
ATOM 1391 C C . PRO A 1 181 ? -101.215 9.200 -18.814 1.00 48.91 181 PRO A C 1
ATOM 1392 O O . PRO A 1 181 ? -101.675 10.148 -19.443 1.00 50.44 181 PRO A O 1
ATOM 1396 N N . VAL A 1 182 ? -101.222 9.152 -17.483 1.00 44.12 182 VAL A N 1
ATOM 1397 C CA . VAL A 1 182 ? -101.767 10.257 -16.706 1.00 42.04 182 VAL A CA 1
ATOM 1398 C C . VAL A 1 182 ? -100.895 11.498 -16.843 1.00 43.76 182 VAL A C 1
ATOM 1399 O O . VAL A 1 182 ? -101.405 12.594 -17.049 1.00 42.71 182 VAL A O 1
ATOM 1403 N N . PHE A 1 183 ? -99.582 11.308 -16.763 1.00 41.00 183 PHE A N 1
ATOM 1404 C CA . PHE A 1 183 ? -98.614 12.392 -16.923 1.00 42.05 183 PHE A CA 1
ATOM 1405 C C . PHE A 1 183 ? -98.757 13.035 -18.313 1.00 48.88 183 PHE A C 1
ATOM 1406 O O . PHE A 1 183 ? -98.950 14.248 -18.435 1.00 49.54 183 PHE A O 1
ATOM 1414 N N . GLU A 1 184 ? -98.693 12.209 -19.354 1.00 45.75 184 GLU A N 1
ATOM 1415 C CA . GLU A 1 184 ? -98.847 12.676 -20.727 1.00 45.55 184 GLU A CA 1
ATOM 1416 C C . GLU A 1 184 ? -100.140 13.464 -20.972 1.00 47.68 184 GLU A C 1
ATOM 1417 O O . GLU A 1 184 ? -100.121 14.512 -21.600 1.00 47.14 184 GLU A O 1
ATOM 1423 N N A MET A 1 185 ? -101.261 12.941 -20.491 0.54 44.91 185 MET A N 1
ATOM 1424 N N B MET A 1 185 ? -101.257 12.944 -20.483 0.46 43.57 185 MET A N 1
ATOM 1425 C CA A MET A 1 185 ? -102.549 13.607 -20.657 0.54 45.53 185 MET A CA 1
ATOM 1426 C CA B MET A 1 185 ? -102.541 13.609 -20.655 0.46 43.48 185 MET A CA 1
ATOM 1427 C C A MET A 1 185 ? -102.611 14.942 -19.907 0.54 49.05 185 MET A C 1
ATOM 1428 C C B MET A 1 185 ? -102.604 14.944 -19.911 0.46 48.08 185 MET A C 1
ATOM 1429 O O A MET A 1 185 ? -103.228 15.899 -20.375 0.54 49.01 185 MET A O 1
ATOM 1430 O O B MET A 1 185 ? -103.214 15.902 -20.384 0.46 47.98 185 MET A O 1
ATOM 1439 N N . SER A 1 186 ? -101.984 15.005 -18.739 1.00 44.49 186 SER A N 1
ATOM 1440 C CA . SER A 1 186 ? -101.992 16.232 -17.965 1.00 43.52 186 SER A CA 1
ATOM 1441 C C . SER A 1 186 ? -101.256 17.312 -18.753 1.00 49.70 186 SER A C 1
ATOM 1442 O O . SER A 1 186 ? -101.707 18.453 -18.819 1.00 50.33 186 SER A O 1
ATOM 1445 N N . LEU A 1 187 ? -100.138 16.941 -19.370 1.00 46.74 187 LEU A N 1
ATOM 1446 C CA . LEU A 1 187 ? -99.358 17.881 -20.171 1.00 46.98 187 LEU A CA 1
ATOM 1447 C C . LEU A 1 187 ? -100.126 18.299 -21.427 1.00 55.35 187 LEU A C 1
ATOM 1448 O O . LEU A 1 187 ? -100.167 19.479 -21.769 1.00 56.55 187 LEU A O 1
ATOM 1453 N N . MET A 1 188 ? -100.795 17.346 -22.068 1.00 53.29 188 MET A N 1
ATOM 1454 C CA . MET A 1 188 ? -101.591 17.643 -23.252 1.00 53.97 188 MET A CA 1
ATOM 1455 C C . MET A 1 188 ? -102.723 18.599 -22.923 1.00 57.64 188 MET A C 1
ATOM 1456 O O . MET A 1 188 ? -102.942 19.573 -23.634 1.00 59.09 188 MET A O 1
ATOM 1461 N N . LEU A 1 189 ? -103.476 18.295 -21.874 1.00 52.42 189 LEU A N 1
ATOM 1462 C CA . LEU A 1 189 ? -104.588 19.152 -21.482 1.00 51.57 189 LEU A CA 1
ATOM 1463 C C . LEU A 1 189 ? -104.127 20.581 -21.236 1.00 53.74 189 LEU A C 1
ATOM 1464 O O . LEU A 1 189 ? -104.846 21.531 -21.537 1.00 53.27 189 LEU A O 1
ATOM 1469 N N . HIS A 1 190 ? -102.928 20.732 -20.683 1.00 49.56 190 HIS A N 1
ATOM 1470 C CA . HIS A 1 190 ? -102.393 22.060 -20.403 1.00 49.55 190 HIS A CA 1
ATOM 1471 C C . HIS A 1 190 ? -102.135 22.824 -21.704 1.00 54.41 190 HIS A C 1
ATOM 1472 O O . HIS A 1 190 ? -102.524 23.988 -21.835 1.00 53.77 190 HIS A O 1
ATOM 1479 N N . GLY A 1 191 ? -101.494 22.149 -22.659 1.00 50.62 191 GLY A N 1
ATOM 1480 C CA . GLY A 1 191 ? -101.193 22.696 -23.966 1.00 50.34 191 GLY A CA 1
ATOM 1481 C C . GLY A 1 191 ? -102.448 23.078 -24.731 1.00 55.98 191 GLY A C 1
ATOM 1482 O O . GLY A 1 191 ? -102.490 24.108 -25.396 1.00 57.92 191 GLY A O 1
ATOM 1483 N N . TYR A 1 192 ? -103.481 22.253 -24.624 1.00 51.02 192 TYR A N 1
ATOM 1484 C CA . TYR A 1 192 ? -104.732 22.504 -25.314 1.00 50.37 192 TYR A CA 1
ATOM 1485 C C . TYR A 1 192 ? -105.421 23.746 -24.773 1.00 56.25 192 TYR A C 1
ATOM 1486 O O . TYR A 1 192 ? -105.858 24.615 -25.530 1.00 57.50 192 TYR A O 1
ATOM 1495 N N . PHE A 1 193 ? -105.535 23.830 -23.458 1.00 52.77 193 PHE A N 1
ATOM 1496 C CA . PHE A 1 193 ? -106.179 24.984 -22.854 1.00 52.23 193 PHE A CA 1
ATOM 1497 C C . PHE A 1 193 ? -105.325 26.240 -22.945 1.00 56.58 193 PHE A C 1
ATOM 1498 O O . PHE A 1 193 ? -105.849 27.352 -22.941 1.00 55.78 193 PHE A O 1
ATOM 1506 N N . LYS A 1 194 ? -104.013 26.064 -23.076 1.00 53.83 194 LYS A N 1
ATOM 1507 C CA . LYS A 1 194 ? -103.126 27.210 -23.216 1.00 53.86 194 LYS A CA 1
ATOM 1508 C C . LYS A 1 194 ? -103.359 27.843 -24.592 1.00 60.00 194 LYS A C 1
ATOM 1509 O O . LYS A 1 194 ? -103.497 29.061 -24.709 1.00 59.93 194 LYS A O 1
ATOM 1515 N N . LYS A 1 195 ? -103.461 26.998 -25.617 1.00 56.79 195 LYS A N 1
ATOM 1516 C CA . LYS A 1 195 ? -103.716 27.446 -26.982 1.00 56.26 195 LYS A CA 1
ATOM 1517 C C . LYS A 1 195 ? -105.078 28.112 -27.132 1.00 60.21 195 LYS A C 1
ATOM 1518 O O . LYS A 1 195 ? -105.347 28.754 -28.149 1.00 61.38 195 LYS A O 1
ATOM 1524 N N . LYS A 1 196 ? -105.954 27.929 -26.152 1.00 55.12 196 LYS A N 1
ATOM 1525 C CA . LYS A 1 196 ? -107.278 28.535 -26.211 1.00 54.36 196 LYS A CA 1
ATOM 1526 C C . LYS A 1 196 ? -107.365 29.710 -25.243 1.00 59.34 196 LYS A C 1
ATOM 1527 O O . LYS A 1 196 ? -108.447 30.250 -25.004 1.00 59.94 196 LYS A O 1
ATOM 1533 N N . GLY A 1 197 ? -106.223 30.102 -24.685 1.00 55.20 197 GLY A N 1
ATOM 1534 C CA . GLY A 1 197 ? -106.166 31.198 -23.736 1.00 55.15 197 GLY A CA 1
ATOM 1535 C C . GLY A 1 197 ? -107.106 30.981 -22.568 1.00 60.77 197 GLY A C 1
ATOM 1536 O O . GLY A 1 197 ? -107.773 31.907 -22.107 1.00 61.04 197 GLY A O 1
ATOM 1537 N N . MET A 1 198 ? -107.150 29.748 -22.071 1.00 57.51 198 MET A N 1
ATOM 1538 C CA . MET A 1 198 ? -108.039 29.417 -20.971 1.00 56.59 198 MET A CA 1
ATOM 1539 C C . MET A 1 198 ? -107.350 28.992 -19.679 1.00 59.39 198 MET A C 1
ATOM 1540 O O . MET A 1 198 ? -108.015 28.582 -18.736 1.00 59.23 198 MET A O 1
ATOM 1545 N N . LEU A 1 199 ? -106.030 29.108 -19.622 1.00 55.50 199 LEU A N 1
ATOM 1546 C CA . LEU A 1 199 ? -105.301 28.720 -18.419 1.00 55.39 199 LEU A CA 1
ATOM 1547 C C . LEU A 1 199 ? -105.861 29.325 -17.133 1.00 62.89 199 LEU A C 1
ATOM 1548 O O . LEU A 1 199 ? -105.845 28.691 -16.080 1.00 64.02 199 LEU A O 1
ATOM 1553 N N . ASP A 1 200 ? -106.396 30.534 -17.218 1.00 60.79 200 ASP A N 1
ATOM 1554 C CA . ASP A 1 200 ? -106.952 31.185 -16.039 1.00 61.05 200 ASP A CA 1
ATOM 1555 C C . ASP A 1 200 ? -108.359 30.693 -15.727 1.00 62.57 200 ASP A C 1
ATOM 1556 O O . ASP A 1 200 ? -108.836 30.846 -14.607 1.00 62.42 200 ASP A O 1
ATOM 1561 N N . LYS A 1 201 ? -109.026 30.122 -16.725 1.00 57.10 201 LYS A N 1
ATOM 1562 C CA . LYS A 1 201 ? -110.396 29.637 -16.559 1.00 55.91 201 LYS A CA 1
ATOM 1563 C C . LYS A 1 201 ? -110.456 28.147 -16.214 1.00 56.46 201 LYS A C 1
ATOM 1564 O O . LYS A 1 201 ? -111.478 27.654 -15.730 1.00 54.83 201 LYS A O 1
ATOM 1570 N N . VAL A 1 202 ? -109.380 27.424 -16.521 1.00 51.05 202 VAL A N 1
ATOM 1571 C CA . VAL A 1 202 ? -109.330 25.984 -16.291 1.00 49.53 202 VAL A CA 1
ATOM 1572 C C . VAL A 1 202 ? -108.277 25.595 -15.260 1.00 52.17 202 VAL A C 1
ATOM 1573 O O . VAL A 1 202 ? -107.106 25.979 -15.376 1.00 52.85 202 VAL A O 1
ATOM 1577 N N A HIS A 1 203 ? -108.686 24.828 -14.249 0.62 47.17 203 HIS A N 1
ATOM 1578 N N B HIS A 1 203 ? -108.698 24.844 -14.249 0.38 47.09 203 HIS A N 1
ATOM 1579 C CA A HIS A 1 203 ? -107.774 24.396 -13.180 0.62 46.09 203 HIS A CA 1
ATOM 1580 C CA B HIS A 1 203 ? -107.753 24.346 -13.268 0.38 46.01 203 HIS A CA 1
ATOM 1581 C C A HIS A 1 203 ? -107.632 22.857 -13.094 0.62 47.76 203 HIS A C 1
ATOM 1582 C C B HIS A 1 203 ? -107.674 22.831 -13.307 0.38 47.66 203 HIS A C 1
ATOM 1583 O O A HIS A 1 203 ? -108.570 22.164 -12.693 0.62 47.34 203 HIS A O 1
ATOM 1584 O O B HIS A 1 203 ? -108.682 22.130 -13.198 0.38 47.12 203 HIS A O 1
ATOM 1597 N N . VAL A 1 204 ? -106.456 22.342 -13.466 1.00 42.75 204 VAL A N 1
ATOM 1598 C CA . VAL A 1 204 ? -106.192 20.906 -13.487 1.00 41.46 204 VAL A CA 1
ATOM 1599 C C . VAL A 1 204 ? -105.544 20.352 -12.221 1.00 42.23 204 VAL A C 1
ATOM 1600 O O . VAL A 1 204 ? -104.494 20.828 -11.775 1.00 41.85 204 VAL A O 1
ATOM 1604 N N . THR A 1 205 ? -106.148 19.297 -11.683 1.00 36.58 205 THR A N 1
ATOM 1605 C CA . THR A 1 205 ? -105.581 18.582 -10.545 1.00 35.35 205 THR A CA 1
ATOM 1606 C C . THR A 1 205 ? -105.272 17.163 -10.995 1.00 37.21 205 THR A C 1
ATOM 1607 O O . THR A 1 205 ? -106.128 16.486 -11.570 1.00 36.68 205 THR A O 1
ATOM 1611 N N . VAL A 1 206 ? -104.063 16.699 -10.714 1.00 32.93 206 VAL A N 1
ATOM 1612 C CA . VAL A 1 206 ? -103.713 15.308 -10.995 1.00 32.01 206 VAL A CA 1
ATOM 1613 C C . VAL A 1 206 ? -103.746 14.524 -9.688 1.00 33.40 206 VAL A C 1
ATOM 1614 O O . VAL A 1 206 ? -103.188 14.970 -8.684 1.00 31.03 206 VAL A O 1
ATOM 1618 N N . PHE A 1 207 ? -104.386 13.357 -9.697 1.00 31.42 207 PHE A N 1
ATOM 1619 C CA . PHE A 1 207 ? -104.420 12.510 -8.492 1.00 30.55 207 PHE A CA 1
ATOM 1620 C C . PHE A 1 207 ? -103.833 11.119 -8.690 1.00 36.83 207 PHE A C 1
ATOM 1621 O O . PHE A 1 207 ? -103.949 10.525 -9.766 1.00 36.27 207 PHE A O 1
ATOM 1629 N N . SER A 1 208 ? -103.153 10.630 -7.654 1.00 35.75 208 SER A N 1
ATOM 1630 C CA . SER A 1 208 ? -102.520 9.306 -7.676 1.00 35.36 208 SER A CA 1
ATOM 1631 C C . SER A 1 208 ? -102.965 8.459 -6.485 1.00 38.80 208 SER A C 1
ATOM 1632 O O . SER A 1 208 ? -103.045 8.954 -5.365 1.00 36.83 208 SER A O 1
ATOM 1635 N N . PRO A 1 209 ? -103.239 7.160 -6.715 1.00 36.46 209 PRO A N 1
ATOM 1636 C CA . PRO A 1 209 ? -103.624 6.222 -5.647 1.00 35.28 209 PRO A CA 1
ATOM 1637 C C . PRO A 1 209 ? -102.503 6.044 -4.625 1.00 37.70 209 PRO A C 1
ATOM 1638 O O . PRO A 1 209 ? -102.745 5.684 -3.486 1.00 38.14 209 PRO A O 1
ATOM 1642 N N . GLY A 1 210 ? -101.270 6.297 -5.036 1.00 33.99 210 GLY A N 1
ATOM 1643 C CA . GLY A 1 210 ? -100.121 6.171 -4.159 1.00 33.82 210 GLY A CA 1
ATOM 1644 C C . GLY A 1 210 ? -99.147 7.302 -4.403 1.00 39.93 210 GLY A C 1
ATOM 1645 O O . GLY A 1 210 ? -99.538 8.459 -4.499 1.00 38.99 210 GLY A O 1
ATOM 1646 N N . GLU A 1 211 ? -97.865 6.985 -4.473 1.00 41.38 211 GLU A N 1
ATOM 1647 C CA . GLU A 1 211 ? -96.869 8.022 -4.753 1.00 43.20 211 GLU A CA 1
ATOM 1648 C C . GLU A 1 211 ? -96.697 9.005 -5.914 1.00 52.71 211 GLU A C 1
ATOM 1649 O O . GLU A 1 211 ? -96.062 10.072 -5.749 1.00 55.89 211 GLU A O 1
ATOM 1655 N N . TYR A 1 212 ? -97.148 8.599 -7.099 1.00 46.08 212 TYR A N 1
ATOM 1656 C CA . TYR A 1 212 ? -96.950 9.392 -8.312 1.00 44.18 212 TYR A CA 1
ATOM 1657 C C . TYR A 1 212 ? -95.674 8.892 -9.003 1.00 47.14 212 TYR A C 1
ATOM 1658 O O . TYR A 1 212 ? -94.569 9.107 -8.512 1.00 48.58 212 TYR A O 1
ATOM 1667 N N . LEU A 1 213 ? -95.835 8.197 -10.125 1.00 42.25 213 LEU A N 1
ATOM 1668 C CA . LEU A 1 213 ? -94.705 7.650 -10.893 1.00 42.01 213 LEU A CA 1
ATOM 1669 C C . LEU A 1 213 ? -93.628 6.932 -10.065 1.00 46.80 213 LEU A C 1
ATOM 1670 O O . LEU A 1 213 ? -92.444 7.282 -10.117 1.00 46.23 213 LEU A O 1
ATOM 1675 N N . SER A 1 214 ? -94.056 5.915 -9.316 1.00 44.73 214 SER A N 1
ATOM 1676 C CA . SER A 1 214 ? -93.178 5.167 -8.400 1.00 44.94 214 SER A CA 1
ATOM 1677 C C . SER A 1 214 ? -91.910 4.482 -8.912 1.00 47.52 214 SER A C 1
ATOM 1678 O O . SER A 1 214 ? -91.056 4.081 -8.118 1.00 47.89 214 SER A O 1
ATOM 1681 N N . ASP A 1 215 ? -91.762 4.370 -10.227 1.00 42.28 215 ASP A N 1
ATOM 1682 C CA . ASP A 1 215 ? -90.534 3.802 -10.784 1.00 41.56 215 ASP A CA 1
ATOM 1683 C C . ASP A 1 215 ? -89.347 4.791 -10.733 1.00 45.94 215 ASP A C 1
ATOM 1684 O O . ASP A 1 215 ? -88.182 4.394 -10.880 1.00 45.33 215 ASP A O 1
ATOM 1689 N N . LEU A 1 216 ? -89.648 6.064 -10.456 1.00 42.13 216 LEU A N 1
ATOM 1690 C CA . LEU A 1 216 ? -88.633 7.120 -10.387 1.00 41.71 216 LEU A CA 1
ATOM 1691 C C . LEU A 1 216 ? -88.059 7.333 -8.992 1.00 45.70 216 LEU A C 1
ATOM 1692 O O . LEU A 1 216 ? -88.708 7.035 -7.990 1.00 45.56 216 LEU A O 1
ATOM 1697 N N . SER A 1 217 ? -86.864 7.920 -8.939 1.00 42.60 217 SER A N 1
ATOM 1698 C CA . SER A 1 217 ? -86.212 8.259 -7.674 1.00 42.33 217 SER A CA 1
ATOM 1699 C C . SER A 1 217 ? -86.986 9.398 -7.024 1.00 47.93 217 SER A C 1
ATOM 1700 O O . SER A 1 217 ? -87.841 10.028 -7.652 1.00 46.18 217 SER A O 1
ATOM 1703 N N . PRO A 1 218 ? -86.688 9.689 -5.753 1.00 47.98 218 PRO A N 1
ATOM 1704 C CA . PRO A 1 218 ? -87.409 10.785 -5.091 1.00 47.82 218 PRO A CA 1
ATOM 1705 C C . PRO A 1 218 ? -87.143 12.135 -5.752 1.00 50.54 218 PRO A C 1
ATOM 1706 O O . PRO A 1 218 ? -88.055 12.955 -5.910 1.00 50.15 218 PRO A O 1
ATOM 1710 N N A ASN A 1 219 ? -85.898 12.323 -6.175 0.49 46.29 219 ASN A N 1
ATOM 1711 N N B ASN A 1 219 ? -85.899 12.388 -6.149 0.51 46.51 219 ASN A N 1
ATOM 1712 C CA A ASN A 1 219 ? -85.459 13.549 -6.828 0.49 45.46 219 ASN A CA 1
ATOM 1713 C CA B ASN A 1 219 ? -85.619 13.655 -6.817 0.51 45.78 219 ASN A CA 1
ATOM 1714 C C A ASN A 1 219 ? -86.106 13.770 -8.204 0.49 48.34 219 ASN A C 1
ATOM 1715 C C B ASN A 1 219 ? -86.423 13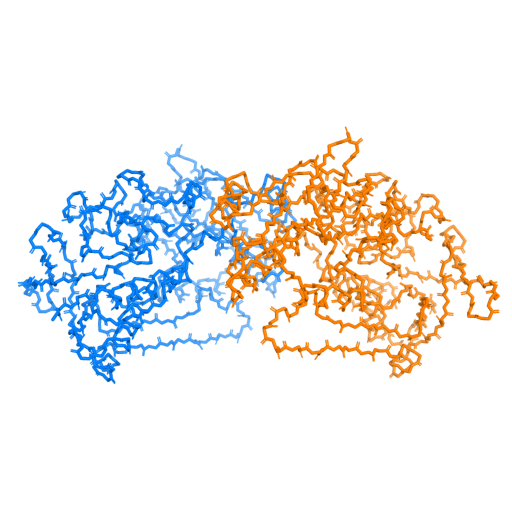.747 -8.106 0.51 48.65 219 ASN A C 1
ATOM 1716 O O A ASN A 1 219 ? -86.353 14.908 -8.608 0.49 48.47 219 ASN A O 1
ATOM 1717 O O B ASN A 1 219 ? -87.061 14.767 -8.373 0.51 48.94 219 ASN A O 1
ATOM 1726 N N . SER A 1 220 ? -86.408 12.678 -8.900 1.00 43.59 220 SER A N 1
ATOM 1727 C CA . SER A 1 220 ? -87.103 12.714 -10.188 1.00 41.73 220 SER A CA 1
ATOM 1728 C C . SER A 1 220 ? -88.582 12.959 -9.965 1.00 44.14 220 SER A C 1
ATOM 1729 O O . SER A 1 220 ? -89.252 13.621 -10.759 1.00 44.10 220 SER A O 1
ATOM 1732 N N . ARG A 1 221 ? -89.090 12.450 -8.854 1.00 39.84 221 ARG A N 1
ATOM 1733 C CA . ARG A 1 221 ? -90.492 12.655 -8.528 1.00 38.80 221 ARG A CA 1
ATOM 1734 C C . ARG A 1 221 ? -90.749 14.096 -8.100 1.00 40.55 221 ARG A C 1
ATOM 1735 O O . ARG A 1 221 ? -91.759 14.692 -8.478 1.00 38.72 221 ARG A O 1
ATOM 1743 N N . LYS A 1 222 ? -89.802 14.663 -7.351 1.00 37.93 222 LYS A N 1
ATOM 1744 C CA . LYS A 1 222 ? -89.893 16.054 -6.917 1.00 37.88 222 LYS A CA 1
ATOM 1745 C C . LYS A 1 222 ? -89.788 16.956 -8.143 1.00 42.77 222 LYS A C 1
ATOM 1746 O O . LYS A 1 222 ? -90.476 17.974 -8.237 1.00 43.51 222 LYS A O 1
ATOM 1752 N N . ALA A 1 223 ? -88.956 16.557 -9.102 1.00 38.63 223 ALA A N 1
ATOM 1753 C CA . ALA A 1 223 ? -88.812 17.307 -10.341 1.00 38.80 223 ALA A CA 1
ATOM 1754 C C . ALA A 1 223 ? -90.117 17.350 -11.147 1.00 43.72 223 ALA A C 1
ATOM 1755 O O . ALA A 1 223 ? -90.471 18.391 -11.704 1.00 44.19 223 ALA A O 1
ATOM 1757 N N . VAL A 1 224 ? -90.830 16.222 -11.210 1.00 40.12 224 VAL A N 1
ATOM 1758 C CA . VAL A 1 224 ? -92.121 16.164 -11.907 1.00 39.49 224 VAL A CA 1
ATOM 1759 C C . VAL A 1 224 ? -93.104 17.080 -11.175 1.00 43.34 224 VAL A C 1
ATOM 1760 O O . VAL A 1 224 ? -93.908 17.772 -11.785 1.00 42.11 224 VAL A O 1
ATOM 1764 N N . ALA A 1 225 ? -93.018 17.093 -9.851 1.00 41.23 225 ALA A N 1
ATOM 1765 C CA . ALA A 1 225 ? -93.886 17.946 -9.046 1.00 41.15 225 ALA A CA 1
ATOM 1766 C C . ALA A 1 225 ? -93.581 19.426 -9.302 1.00 44.45 225 ALA A C 1
ATOM 1767 O O . ALA A 1 225 ? -94.477 20.268 -9.245 1.00 43.31 225 ALA A O 1
ATOM 1769 N N . SER A 1 226 ? -92.315 19.730 -9.586 1.00 41.22 226 SER A N 1
ATOM 1770 C CA . SER A 1 226 ? -91.885 21.104 -9.868 1.00 41.24 226 SER A CA 1
ATOM 1771 C C . SER A 1 226 ? -92.436 21.580 -11.215 1.00 45.67 226 SER A C 1
ATOM 1772 O O . SER A 1 226 ? -92.833 22.737 -11.371 1.00 46.40 226 SER A O 1
ATOM 1775 N N . ILE A 1 227 ? -92.474 20.669 -12.179 1.00 40.80 227 ILE A N 1
ATOM 1776 C CA . ILE A 1 227 ? -93.018 20.959 -13.498 1.00 39.27 227 ILE A CA 1
ATOM 1777 C C . ILE A 1 227 ? -94.488 21.306 -13.344 1.00 45.55 227 ILE A C 1
ATOM 1778 O O . ILE A 1 227 ? -94.984 22.256 -13.948 1.00 47.38 227 ILE A O 1
ATOM 1783 N N . TYR A 1 228 ? -95.196 20.510 -12.552 1.00 41.67 228 TYR A N 1
ATOM 1784 C CA . TYR A 1 228 ? -96.618 20.731 -12.338 1.00 41.02 228 TYR A CA 1
ATOM 1785 C C . TYR A 1 228 ? -96.831 22.102 -11.703 1.00 43.95 228 TYR A C 1
ATOM 1786 O O . TYR A 1 228 ? -97.688 22.869 -12.128 1.00 44.16 228 TYR A O 1
ATOM 1795 N N . ASN A 1 229 ? -96.037 22.408 -10.689 1.00 39.53 229 ASN A N 1
ATOM 1796 C CA . ASN A 1 229 ? -96.118 23.690 -10.018 1.00 40.18 229 ASN A CA 1
ATOM 1797 C C . ASN A 1 229 ? -95.932 24.858 -11.014 1.00 47.58 229 ASN A C 1
ATOM 1798 O O . ASN A 1 229 ? -96.692 25.831 -10.994 1.00 48.94 229 ASN A O 1
ATOM 1803 N N . GLN A 1 230 ? -94.942 24.737 -11.899 1.00 42.94 230 GLN A N 1
ATOM 1804 C CA . GLN A 1 230 ? -94.689 25.733 -12.936 1.00 41.66 230 GLN A CA 1
ATOM 1805 C C . GLN A 1 230 ? -95.891 25.883 -13.851 1.00 46.10 230 GLN A C 1
ATOM 1806 O O . GLN A 1 230 ? -96.222 26.996 -14.268 1.00 47.91 230 GLN A O 1
ATOM 1812 N N . LEU A 1 231 ? -96.516 24.758 -14.199 1.00 40.19 231 LEU A N 1
ATOM 1813 C CA . LEU A 1 231 ? -97.653 24.758 -15.121 1.00 38.44 231 LEU A CA 1
ATOM 1814 C C . LEU A 1 231 ? -98.980 25.080 -14.467 1.00 41.97 231 LEU A C 1
ATOM 1815 O O . LEU A 1 231 ? -100.001 25.140 -15.149 1.00 42.48 231 LEU A O 1
ATOM 1820 N N . GLY A 1 232 ? -98.989 25.251 -13.151 1.00 38.12 232 GLY A N 1
ATOM 1821 C CA . GLY A 1 232 ? -100.239 25.520 -12.462 1.00 37.88 232 GLY A CA 1
ATOM 1822 C C . GLY A 1 232 ? -101.104 24.277 -12.300 1.00 42.62 232 GLY A C 1
ATOM 1823 O O . GLY A 1 232 ? -102.336 24.355 -12.216 1.00 42.11 232 GLY A O 1
ATOM 1824 N N . ILE A 1 233 ? -100.459 23.111 -12.265 1.00 39.38 233 ILE A N 1
ATOM 1825 C CA . ILE A 1 233 ? -101.181 21.853 -12.079 1.00 38.26 233 ILE A CA 1
ATOM 1826 C C . ILE A 1 233 ? -101.001 21.373 -10.647 1.00 40.71 233 ILE A C 1
ATOM 1827 O O . ILE A 1 233 ? -99.884 21.339 -10.134 1.00 39.63 233 ILE A O 1
ATOM 1832 N N . LYS A 1 234 ? -102.105 21.080 -9.972 1.00 37.59 234 LYS A N 1
ATOM 1833 C CA . LYS A 1 234 ? -102.013 20.569 -8.606 1.00 38.19 234 LYS A CA 1
ATOM 1834 C C . LYS A 1 234 ? -101.830 19.044 -8.608 1.00 39.73 234 LYS A C 1
ATOM 1835 O O . LYS A 1 234 ? -102.303 18.352 -9.504 1.00 36.54 234 LYS A O 1
ATOM 1841 N N . LEU A 1 235 ? -101.111 18.537 -7.613 1.00 38.04 235 LEU A N 1
ATOM 1842 C CA . LEU A 1 235 ? -100.857 17.101 -7.492 1.00 37.45 235 LEU A CA 1
ATOM 1843 C C . LEU A 1 235 ? -101.300 16.608 -6.125 1.00 39.33 235 LEU A C 1
ATOM 1844 O O . LEU A 1 235 ? -100.891 17.154 -5.105 1.00 39.21 235 LEU A O 1
ATOM 1849 N N . VAL A 1 236 ? -102.141 15.583 -6.111 1.00 35.13 236 VAL A N 1
ATOM 1850 C CA . VAL A 1 236 ? -102.620 14.989 -4.862 1.00 35.15 236 VAL A CA 1
ATOM 1851 C C . VAL A 1 236 ? -102.234 13.500 -4.821 1.00 39.61 236 VAL A C 1
ATOM 1852 O O . VAL A 1 236 ? -102.693 12.722 -5.651 1.00 37.84 236 VAL A O 1
ATOM 1856 N N . HIS A 1 237 ? -101.372 13.133 -3.869 1.00 38.04 237 HIS A N 1
ATOM 1857 C CA . HIS A 1 237 ? -100.873 11.770 -3.708 1.00 38.31 237 HIS A CA 1
ATOM 1858 C C . HIS A 1 237 ? -101.791 10.986 -2.787 1.00 40.39 237 HIS A C 1
ATOM 1859 O O . HIS A 1 237 ? -102.593 11.563 -2.062 1.00 41.74 237 HIS A O 1
ATOM 1866 N N . ASN A 1 238 ? -101.627 9.667 -2.779 1.00 33.09 238 ASN A N 1
ATOM 1867 C CA . ASN A 1 238 ? -102.375 8.807 -1.871 1.00 30.71 238 ASN A CA 1
ATOM 1868 C C . ASN A 1 238 ? -103.867 9.098 -1.848 1.00 33.88 238 ASN A C 1
ATOM 1869 O O . ASN A 1 238 ? -104.477 9.154 -0.790 1.00 33.76 238 ASN A O 1
ATOM 1874 N N . PHE A 1 239 ? -104.448 9.270 -3.031 1.00 29.74 239 PHE A N 1
ATOM 1875 C CA . PHE A 1 239 ? -105.865 9.559 -3.170 1.00 27.02 239 PHE A CA 1
ATOM 1876 C C . PHE A 1 239 ? -106.514 8.395 -3.921 1.00 34.49 239 PHE A C 1
ATOM 1877 O O . PHE A 1 239 ? -106.462 8.320 -5.146 1.00 35.59 239 PHE A O 1
ATOM 1885 N N . LYS A 1 240 ? -107.079 7.451 -3.175 1.00 32.00 240 LYS A N 1
ATOM 1886 C CA . LYS A 1 240 ? -107.728 6.288 -3.770 1.00 30.17 240 LYS A CA 1
ATOM 1887 C C . LYS A 1 240 ? -109.189 6.612 -3.964 1.00 34.93 240 LYS A C 1
ATOM 1888 O O . LYS A 1 240 ? -109.945 6.672 -3.007 1.00 34.60 240 LYS A O 1
ATOM 1894 N N . ILE A 1 241 ? -109.565 6.863 -5.213 1.00 32.97 241 ILE A N 1
ATOM 1895 C CA . ILE A 1 241 ? -110.918 7.274 -5.547 1.00 33.46 241 ILE A CA 1
ATOM 1896 C C . ILE A 1 241 ? -111.998 6.286 -5.127 1.00 40.63 241 ILE A C 1
ATOM 1897 O O . ILE A 1 241 ? -111.894 5.081 -5.365 1.00 41.70 241 ILE A O 1
ATOM 1902 N N . LYS A 1 242 ? -113.048 6.811 -4.514 1.00 38.84 242 LYS A N 1
ATOM 1903 C CA . LYS A 1 242 ? -114.173 5.998 -4.057 1.00 39.00 242 LYS A CA 1
ATOM 1904 C C . LYS A 1 242 ? -115.465 6.430 -4.771 1.00 41.32 242 LYS A C 1
ATOM 1905 O O . LYS A 1 242 ? -116.323 5.609 -5.066 1.00 41.24 242 LYS A O 1
ATOM 1911 N N . GLU A 1 243 ? -115.594 7.724 -5.045 1.00 37.63 243 GLU A N 1
ATOM 1912 C CA . GLU A 1 243 ? -116.794 8.247 -5.694 1.00 37.48 243 GLU A CA 1
ATOM 1913 C C . GLU A 1 243 ? -116.571 9.456 -6.601 1.00 41.83 243 GLU A C 1
ATOM 1914 O O . GLU A 1 243 ? -115.650 10.244 -6.405 1.00 41.73 243 GLU A O 1
ATOM 1920 N N . ILE A 1 244 ? -117.456 9.606 -7.577 1.00 40.33 244 ILE A N 1
ATOM 1921 C CA . ILE A 1 244 ? -117.441 10.738 -8.500 1.00 40.80 244 ILE A CA 1
ATOM 1922 C C . ILE A 1 244 ? -118.788 11.440 -8.403 1.00 46.74 244 ILE A C 1
ATOM 1923 O O . ILE A 1 244 ? -119.827 10.836 -8.665 1.00 46.63 244 ILE A O 1
ATOM 1928 N N . ARG A 1 245 ? -118.773 12.710 -8.018 1.00 44.80 245 ARG A N 1
ATOM 1929 C CA . ARG A 1 245 ? -120.001 13.497 -7.959 1.00 44.47 245 ARG A CA 1
ATOM 1930 C C . ARG A 1 245 ? -119.942 14.464 -9.125 1.00 50.64 245 ARG A C 1
ATOM 1931 O O . ARG A 1 245 ? -118.988 14.430 -9.908 1.00 50.19 245 ARG A O 1
ATOM 1939 N N . GLU A 1 246 ? -120.958 15.305 -9.276 1.00 49.29 246 GLU A N 1
ATOM 1940 C CA . GLU A 1 246 ? -120.967 16.222 -10.409 1.00 49.75 246 GLU A CA 1
ATOM 1941 C C . GLU A 1 246 ? -119.854 17.270 -10.408 1.00 53.19 246 GLU A C 1
ATOM 1942 O O . GLU A 1 246 ? -119.422 17.714 -11.468 1.00 53.84 246 GLU A O 1
ATOM 1948 N N . HIS A 1 247 ? -119.398 17.674 -9.226 1.00 48.56 247 HIS A N 1
ATOM 1949 C CA . HIS A 1 247 ? -118.373 18.704 -9.145 1.00 47.77 247 HIS A CA 1
ATOM 1950 C C . HIS A 1 247 ? -117.167 18.390 -8.275 1.00 49.02 247 HIS A C 1
ATOM 1951 O O . HIS A 1 247 ? -116.356 19.271 -7.994 1.00 48.84 247 HIS A O 1
ATOM 1958 N N . GLU A 1 248 ? -117.031 17.134 -7.866 1.00 42.64 248 GLU A N 1
ATOM 1959 C CA . GLU A 1 248 ? -115.878 16.729 -7.071 1.00 40.48 248 GLU A CA 1
ATOM 1960 C C . GLU A 1 248 ? -115.727 15.219 -7.035 1.00 42.88 248 GLU A C 1
ATOM 1961 O O . GLU A 1 248 ? -116.648 14.485 -7.381 1.00 42.68 248 GLU A O 1
ATOM 1967 N N . ILE A 1 249 ? -114.556 14.771 -6.596 1.00 39.08 249 ILE A N 1
ATOM 1968 C CA . ILE A 1 249 ? -114.278 13.354 -6.416 1.00 38.31 249 ILE A CA 1
ATOM 1969 C C . ILE A 1 249 ? -113.890 13.142 -4.957 1.00 40.80 249 ILE A C 1
ATOM 1970 O O . ILE A 1 249 ? -113.321 14.031 -4.326 1.00 40.39 249 ILE A O 1
ATOM 1975 N N . VAL A 1 250 ? -114.256 11.986 -4.411 1.00 36.28 250 VAL A N 1
ATOM 1976 C CA . VAL A 1 250 ? -113.984 11.657 -3.008 1.00 33.98 250 VAL A CA 1
ATOM 1977 C C . VAL A 1 250 ? -113.107 10.417 -2.926 1.00 36.29 250 VAL A C 1
ATOM 1978 O O . VAL A 1 250 ? -113.342 9.442 -3.654 1.00 34.75 250 VAL A O 1
ATOM 1982 N N . ASP A 1 251 ? -112.142 10.432 -2.001 1.00 31.80 251 ASP A N 1
ATOM 1983 C CA . ASP A 1 251 ? -111.284 9.275 -1.786 1.00 30.58 251 ASP A CA 1
ATOM 1984 C C . ASP A 1 251 ? -111.793 8.366 -0.660 1.00 35.84 251 ASP A C 1
ATOM 1985 O O . ASP A 1 251 ? -112.883 8.563 -0.144 1.00 36.14 251 ASP A O 1
ATOM 1990 N N . GLU A 1 252 ? -111.025 7.335 -0.326 1.00 33.28 252 GLU A N 1
ATOM 1991 C CA . GLU A 1 252 ? -111.415 6.373 0.697 1.00 33.70 252 GLU A CA 1
ATOM 1992 C C . GLU A 1 252 ? -111.395 6.923 2.132 1.00 39.62 252 GLU A C 1
ATOM 1993 O O . GLU A 1 252 ? -111.927 6.294 3.041 1.00 41.34 252 GLU A O 1
ATOM 1999 N N . LYS A 1 253 ? -110.748 8.067 2.339 1.00 34.71 253 LYS A N 1
ATOM 2000 C CA . LYS A 1 253 ? -110.671 8.686 3.659 1.00 33.17 253 LYS A CA 1
ATOM 2001 C C . LYS A 1 253 ? -111.590 9.905 3.820 1.00 37.51 253 LYS A C 1
ATOM 2002 O O . LYS A 1 253 ? -111.493 10.619 4.819 1.00 38.11 253 LYS A O 1
ATOM 2008 N N . GLY A 1 254 ? -112.448 10.165 2.834 1.00 33.89 254 GLY A N 1
ATOM 2009 C CA . GLY A 1 254 ? -113.373 11.290 2.877 1.00 33.65 254 GLY A CA 1
ATOM 2010 C C . GLY A 1 254 ? -112.873 12.602 2.278 1.00 37.86 254 GLY A C 1
ATOM 2011 O O . GLY A 1 254 ? -113.609 13.587 2.226 1.00 38.05 254 GLY A O 1
ATOM 2012 N N . ASN A 1 255 ? -111.622 12.623 1.829 1.00 33.23 255 ASN A N 1
ATOM 2013 C CA . ASN A 1 255 ? -111.035 13.806 1.217 1.00 32.53 255 ASN A CA 1
ATOM 2014 C C . ASN A 1 255 ? -111.628 14.041 -0.169 1.00 36.79 255 ASN A C 1
ATOM 2015 O O . ASN A 1 255 ? -112.016 13.090 -0.865 1.00 35.81 255 ASN A O 1
ATOM 2020 N N . THR A 1 256 ? -111.663 15.309 -0.580 1.00 33.57 256 THR A N 1
ATOM 2021 C CA . THR A 1 256 ? -112.229 15.684 -1.876 1.00 32.48 256 THR A CA 1
ATOM 2022 C C . THR A 1 256 ? -111.286 16.491 -2.763 1.00 35.95 256 THR A C 1
ATOM 2023 O O . THR A 1 256 ? -110.347 17.126 -2.281 1.00 35.57 256 THR A O 1
ATOM 2027 N N . ILE A 1 257 ? -111.555 16.453 -4.067 1.00 32.41 257 ILE A N 1
ATOM 2028 C CA . ILE A 1 257 ? -110.814 17.215 -5.072 1.00 32.06 257 ILE A CA 1
ATOM 2029 C C . ILE A 1 257 ? -111.883 17.798 -5.989 1.00 39.22 257 ILE A C 1
ATOM 2030 O O . ILE A 1 257 ? -112.770 17.082 -6.446 1.00 38.70 257 ILE A O 1
ATOM 2035 N N . PRO A 1 258 ? -111.835 19.113 -6.246 1.00 38.17 258 PRO A N 1
ATOM 2036 C CA . PRO A 1 258 ? -112.870 19.692 -7.119 1.00 37.76 258 PRO A CA 1
ATOM 2037 C C . PRO A 1 258 ? -112.696 19.217 -8.556 1.00 40.51 258 PRO A C 1
ATOM 2038 O O . PRO A 1 258 ? -111.578 19.183 -9.083 1.00 38.42 258 PRO A O 1
ATOM 2042 N N . ALA A 1 259 ? -113.802 18.834 -9.183 1.00 37.94 259 ALA A N 1
ATOM 2043 C CA . ALA A 1 259 ? -113.740 18.301 -10.533 1.00 38.53 259 ALA A CA 1
ATOM 2044 C C . ALA A 1 259 ? -115.069 18.407 -11.277 1.00 45.05 259 ALA A C 1
ATOM 2045 O O . ALA A 1 259 ? -116.027 17.701 -10.959 1.00 45.25 259 ALA A O 1
ATOM 2047 N N . ASP A 1 260 ? -115.106 19.263 -12.295 1.00 41.56 260 ASP A N 1
ATOM 2048 C CA . ASP A 1 260 ? -116.300 19.424 -13.111 1.00 41.39 260 ASP A CA 1
ATOM 2049 C C . ASP A 1 260 ? -116.177 18.409 -14.243 1.00 47.86 260 ASP A C 1
ATOM 2050 O O . ASP A 1 260 ? -117.174 17.975 -14.831 1.00 49.48 260 ASP A O 1
ATOM 2055 N N . ILE A 1 261 ? -114.937 18.007 -14.513 1.00 43.01 261 ILE A N 1
ATOM 2056 C CA . ILE A 1 261 ? -114.647 16.950 -15.469 1.00 42.30 261 ILE A CA 1
ATOM 2057 C C . ILE A 1 261 ? -113.695 15.994 -14.767 1.00 45.25 261 ILE A C 1
ATOM 2058 O O . ILE A 1 261 ? -112.667 16.420 -14.234 1.0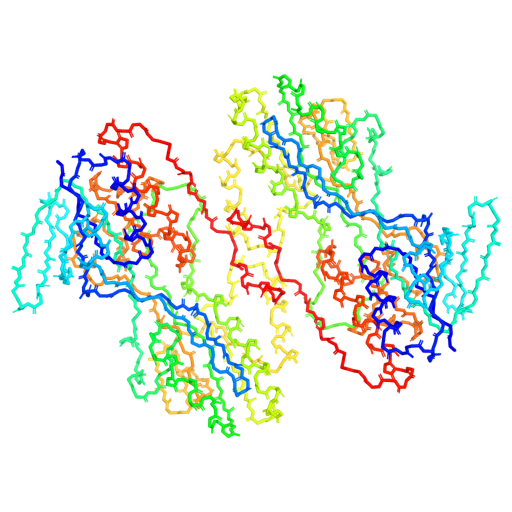0 45.53 261 ILE A O 1
ATOM 2063 N N . THR A 1 262 ? -114.046 14.712 -14.736 1.00 40.56 262 THR A N 1
ATOM 2064 C CA . THR A 1 262 ? -113.171 13.716 -14.128 1.00 40.00 262 THR A CA 1
ATOM 2065 C C . THR A 1 262 ? -112.677 12.744 -15.196 1.00 42.89 262 THR A C 1
ATOM 2066 O O . THR A 1 262 ? -113.463 12.014 -15.799 1.00 42.51 262 THR A O 1
ATOM 2070 N N . ILE A 1 263 ? -111.376 12.766 -15.444 1.00 38.18 263 ILE A N 1
ATOM 2071 C CA . ILE A 1 263 ? -110.767 11.852 -16.395 1.00 37.53 263 ILE A CA 1
ATOM 2072 C C . ILE A 1 263 ? -110.073 10.762 -15.578 1.00 38.63 263 ILE A C 1
ATOM 2073 O O . ILE A 1 263 ? -109.080 11.010 -14.902 1.00 35.14 263 ILE A O 1
ATOM 2078 N N . LEU A 1 264 ? -110.636 9.563 -15.603 1.00 37.30 264 LEU A N 1
ATOM 2079 C CA . LEU A 1 264 ? -110.096 8.468 -14.809 1.00 37.05 264 LEU A CA 1
ATOM 2080 C C . LEU A 1 264 ? -109.684 7.219 -15.585 1.00 41.38 264 LEU A C 1
ATOM 2081 O O . LEU A 1 264 ? -110.371 6.761 -16.493 1.00 40.52 264 LEU A O 1
ATOM 2086 N N . LEU A 1 265 ? -108.553 6.666 -15.184 1.00 40.70 265 LEU A N 1
ATOM 2087 C CA . LEU A 1 265 ? -108.078 5.373 -15.648 1.00 42.02 265 LEU A CA 1
ATOM 2088 C C . LEU A 1 265 ? -108.603 4.464 -14.512 1.00 44.23 265 LEU A C 1
ATOM 2089 O O . LEU A 1 265 ? -108.127 4.546 -13.375 1.00 42.38 265 LEU A O 1
ATOM 2094 N N . PRO A 1 266 ? -109.674 3.688 -14.774 1.00 39.66 266 PRO A N 1
ATOM 2095 C CA . PRO A 1 266 ? -110.281 2.916 -13.674 1.00 37.99 266 PRO A CA 1
ATOM 2096 C C . PRO A 1 266 ? -109.321 2.004 -12.926 1.00 39.03 266 PRO A C 1
ATOM 2097 O O . PRO A 1 266 ? -108.218 1.707 -13.403 1.00 37.15 266 PRO A O 1
ATOM 2101 N N . PRO A 1 267 ? -109.726 1.561 -11.722 1.00 34.33 267 PRO A N 1
ATOM 2102 C CA . PRO A 1 267 ? -108.867 0.652 -10.946 1.00 33.77 267 PRO A CA 1
ATOM 2103 C C . PRO A 1 267 ? -108.703 -0.653 -11.719 1.00 38.80 267 PRO A C 1
ATOM 2104 O O . PRO A 1 267 ? -109.594 -1.047 -12.479 1.00 38.06 267 PRO A O 1
ATOM 2108 N N . TYR A 1 268 ? -107.566 -1.313 -11.537 1.00 36.38 268 TYR A N 1
ATOM 2109 C CA . TYR A 1 268 ? -107.310 -2.593 -12.186 1.00 37.54 268 TYR A CA 1
ATOM 2110 C C . TYR A 1 268 ? -107.505 -3.724 -11.173 1.00 39.73 268 TYR A C 1
ATOM 2111 O O . TYR A 1 268 ? -106.918 -3.712 -10.085 1.00 38.54 268 TYR A O 1
ATOM 2120 N N . THR A 1 269 ? -108.260 -4.735 -11.579 1.00 35.46 269 THR A N 1
ATOM 2121 C CA . THR A 1 269 ? -108.473 -5.943 -10.788 1.00 34.19 269 THR A CA 1
ATOM 2122 C C . THR A 1 269 ? -108.325 -7.106 -11.767 1.00 37.51 269 THR A C 1
ATOM 2123 O O . THR A 1 269 ? -108.278 -6.890 -12.981 1.00 36.82 269 THR A O 1
ATOM 2127 N N . GLY A 1 270 ? -108.250 -8.331 -11.257 1.00 32.53 270 GLY A N 1
ATOM 2128 C CA . GLY A 1 270 ? -108.111 -9.487 -12.116 1.00 30.33 270 GLY A CA 1
ATOM 2129 C C . GLY A 1 270 ? -109.384 -9.736 -12.886 1.00 33.13 270 GLY A C 1
ATOM 2130 O O . GLY A 1 270 ? -110.465 -9.325 -12.483 1.00 32.56 270 GLY A O 1
ATOM 2131 N N . ASN A 1 271 ? -109.246 -10.407 -14.017 1.00 31.19 271 ASN A N 1
ATOM 2132 C CA . ASN A 1 271 ? -110.386 -10.764 -14.860 1.00 31.61 271 ASN A CA 1
ATOM 2133 C C . ASN A 1 271 ? -111.288 -11.694 -14.045 1.00 38.15 271 ASN A C 1
ATOM 2134 O O . ASN A 1 271 ? -110.816 -12.662 -13.447 1.00 38.49 271 ASN A O 1
ATOM 2139 N N . PRO A 1 272 ? -112.592 -11.394 -13.981 1.00 36.56 272 PRO A N 1
ATOM 2140 C CA . PRO A 1 272 ? -113.532 -12.208 -13.190 1.00 36.12 272 PRO A CA 1
ATOM 2141 C C . PRO A 1 272 ? -113.476 -13.703 -13.530 1.00 40.75 272 PRO A C 1
ATOM 2142 O O . PRO A 1 272 ? -113.553 -14.555 -12.641 1.00 40.71 272 PRO A O 1
ATOM 2146 N N . ALA A 1 273 ? -113.333 -14.015 -14.817 1.00 36.63 273 ALA A N 1
ATOM 2147 C CA . ALA A 1 273 ? -113.259 -15.400 -15.278 1.00 35.53 273 ALA A CA 1
ATOM 2148 C C . ALA A 1 273 ? -112.069 -16.131 -14.674 1.00 38.91 273 ALA A C 1
ATOM 2149 O O . ALA A 1 273 ? -112.095 -17.355 -14.524 1.00 40.09 273 ALA A O 1
ATOM 2151 N N . LEU A 1 274 ? -111.015 -15.389 -14.345 1.00 33.08 274 LEU A N 1
ATOM 2152 C CA . LEU A 1 274 ? -109.837 -15.990 -13.730 1.00 31.77 274 LEU A CA 1
ATOM 2153 C C . LEU A 1 274 ? -110.023 -16.085 -12.203 1.00 37.38 274 LEU A C 1
ATOM 2154 O O . LEU A 1 274 ? -109.509 -16.991 -11.549 1.00 36.90 274 LEU A O 1
ATOM 2159 N N . LYS A 1 275 ? -110.788 -15.156 -11.646 1.00 34.58 275 LYS A N 1
ATOM 2160 C CA . LYS A 1 275 ? -111.087 -15.186 -10.224 1.00 34.98 275 LYS A CA 1
ATOM 2161 C C . LYS A 1 275 ? -111.954 -16.411 -9.948 1.00 41.79 275 LYS A C 1
ATOM 2162 O O . LYS A 1 275 ? -111.850 -17.018 -8.893 1.00 40.93 275 LYS A O 1
ATOM 2168 N N . ASN A 1 276 ? -112.769 -16.792 -10.935 1.00 41.09 276 ASN A N 1
ATOM 2169 C CA . ASN A 1 276 ? -113.665 -17.949 -10.833 1.00 40.82 276 ASN A CA 1
ATOM 2170 C C . ASN A 1 276 ? -113.090 -19.271 -11.365 1.00 43.69 276 ASN A C 1
ATOM 2171 O O . ASN A 1 276 ? -113.820 -20.228 -11.546 1.00 44.16 276 ASN A O 1
ATOM 2176 N N . SER A 1 277 ? -111.785 -19.320 -11.600 1.00 38.46 277 SER A N 1
ATOM 2177 C CA . SER A 1 277 ? -111.138 -20.513 -12.130 1.00 37.03 277 SER A CA 1
ATOM 2178 C C . SER A 1 277 ? -110.511 -21.317 -10.990 1.00 43.53 277 SER A C 1
ATOM 2179 O O . SER A 1 277 ? -110.591 -20.913 -9.823 1.00 43.46 277 SER A O 1
ATOM 2182 N N . THR A 1 278 ? -109.879 -22.441 -11.338 1.00 40.05 278 THR A N 1
ATOM 2183 C CA . THR A 1 278 ? -109.184 -23.290 -10.368 1.00 39.48 278 THR A CA 1
ATOM 2184 C C . THR A 1 278 ? -108.405 -22.387 -9.414 1.00 44.59 278 THR A C 1
ATOM 2185 O O . THR A 1 278 ? -107.458 -21.716 -9.816 1.00 45.30 278 THR A O 1
ATOM 2189 N N . PRO A 1 279 ? -108.837 -22.319 -8.148 1.00 41.07 279 PRO A N 1
ATOM 2190 C CA . PRO A 1 279 ? -108.221 -21.440 -7.152 1.00 40.00 279 PRO A CA 1
ATOM 2191 C C . PRO A 1 279 ? -106.705 -21.385 -7.162 1.00 44.82 279 PRO A C 1
ATOM 2192 O O . PRO A 1 279 ? -106.118 -20.320 -6.975 1.00 45.25 279 PRO A O 1
ATOM 2196 N N . ASP A 1 280 ? -106.061 -22.525 -7.368 1.00 42.27 280 ASP A N 1
ATOM 2197 C CA . ASP A 1 280 ? -104.603 -22.553 -7.339 1.00 42.34 280 ASP A CA 1
ATOM 2198 C C . ASP A 1 280 ? -103.904 -22.297 -8.676 1.00 46.85 280 ASP A C 1
ATOM 2199 O O . ASP A 1 280 ? -102.698 -22.538 -8.836 1.00 47.83 280 ASP A O 1
ATOM 2204 N N . LEU A 1 281 ? -104.664 -21.773 -9.630 1.00 41.11 281 LEU A N 1
ATOM 2205 C CA . LEU A 1 281 ? -104.099 -21.396 -10.914 1.00 39.43 281 LEU A CA 1
ATOM 2206 C C . LEU A 1 281 ? -103.713 -19.906 -10.827 1.00 42.98 281 LEU A C 1
ATOM 2207 O O . LEU A 1 281 ? -102.750 -19.464 -11.454 1.00 41.41 281 LEU A O 1
ATOM 2212 N N . VAL A 1 282 ? -104.470 -19.165 -10.012 1.00 38.66 282 VAL A N 1
ATOM 2213 C CA . VAL A 1 282 ? -104.354 -17.719 -9.873 1.00 36.97 282 VAL A CA 1
ATOM 2214 C C . VAL A 1 282 ? -103.901 -17.247 -8.500 1.00 41.60 282 VAL A C 1
ATOM 2215 O O . VAL A 1 282 ? -104.086 -17.935 -7.498 1.00 43.58 282 VAL A O 1
ATOM 2219 N N . ASP A 1 283 ? -103.350 -16.036 -8.451 1.00 35.61 283 ASP A N 1
ATOM 2220 C CA . ASP A 1 283 ? -102.930 -15.449 -7.194 1.00 33.29 283 ASP A CA 1
ATOM 2221 C C . ASP A 1 283 ? -104.126 -14.749 -6.565 1.00 33.63 283 ASP A C 1
ATOM 2222 O O . ASP A 1 283 ? -105.246 -14.825 -7.087 1.00 32.26 283 ASP A O 1
ATOM 2227 N N . ASP A 1 284 ? -103.901 -14.079 -5.440 1.00 30.45 284 ASP A N 1
ATOM 2228 C CA . ASP A 1 284 ? -104.988 -13.394 -4.736 1.00 30.96 284 ASP A CA 1
ATOM 2229 C C . ASP A 1 284 ? -105.588 -12.198 -5.462 1.00 38.09 284 ASP A C 1
ATOM 2230 O O . ASP A 1 284 ? -106.623 -11.680 -5.045 1.00 39.13 284 ASP A O 1
ATOM 2235 N N . GLY A 1 285 ? -104.973 -11.796 -6.572 1.00 34.79 285 GLY A N 1
ATOM 2236 C CA . GLY A 1 285 ? -105.452 -10.681 -7.362 1.00 34.10 285 GLY A CA 1
ATOM 2237 C C . GLY A 1 285 ? -106.324 -11.103 -8.526 1.00 37.97 285 GLY A C 1
ATOM 2238 O O . GLY A 1 285 ? -107.142 -10.318 -9.023 1.00 38.61 285 GLY A O 1
ATOM 2239 N N . GLY A 1 286 ? -106.151 -12.346 -8.970 1.00 32.58 286 GLY A N 1
ATOM 2240 C CA . GLY A 1 286 ? -106.925 -12.888 -10.074 1.00 30.54 286 GLY A CA 1
ATOM 2241 C C . GLY A 1 286 ? -106.061 -12.965 -11.317 1.00 33.08 286 GLY A C 1
ATOM 2242 O O . GLY A 1 286 ? -106.574 -12.991 -12.427 1.00 30.88 286 GLY A O 1
ATOM 2243 N N . PHE A 1 287 ? -104.743 -12.963 -11.114 1.00 30.53 287 PHE A N 1
ATOM 2244 C CA . PHE A 1 287 ? -103.766 -13.015 -12.196 1.00 30.59 287 PHE A CA 1
ATOM 2245 C C . PHE A 1 287 ? -103.042 -14.369 -12.119 1.00 37.88 287 PHE A C 1
ATOM 2246 O O . PHE A 1 287 ? -102.955 -14.974 -11.049 1.00 38.92 287 PHE A O 1
ATOM 2254 N N . ILE A 1 288 ? -102.515 -14.846 -13.241 1.00 33.62 288 ILE A N 1
ATOM 2255 C CA . ILE A 1 288 ? -101.842 -16.142 -13.254 1.00 32.43 288 ILE A CA 1
ATOM 2256 C C . ILE A 1 288 ? -100.335 -16.052 -13.074 1.00 36.87 288 ILE A C 1
ATOM 2257 O O . ILE A 1 288 ? -99.631 -15.629 -13.980 1.00 37.06 288 ILE A O 1
ATOM 2262 N N . PRO A 1 289 ? -99.809 -16.526 -11.925 1.00 33.05 289 PRO A N 1
ATOM 2263 C CA . PRO A 1 289 ? -98.346 -16.481 -11.768 1.00 31.94 289 PRO A CA 1
ATOM 2264 C C . PRO A 1 289 ? -97.682 -17.581 -12.587 1.00 39.68 289 PRO A C 1
ATOM 2265 O O . PRO A 1 289 ? -98.153 -18.714 -12.620 1.00 40.91 289 PRO A O 1
ATOM 2269 N N . THR A 1 290 ? -96.600 -17.237 -13.273 1.00 37.01 290 THR A N 1
ATOM 2270 C CA . THR A 1 290 ? -95.908 -18.177 -14.141 1.00 35.55 290 THR A CA 1
ATOM 2271 C C . THR A 1 290 ? -94.407 -18.054 -13.918 1.00 39.96 290 THR A C 1
ATOM 2272 O O . THR A 1 290 ? -93.960 -17.314 -13.045 1.00 41.16 290 THR A O 1
ATOM 2276 N N . ASP A 1 291 ? -93.635 -18.795 -14.708 1.00 36.41 291 ASP A N 1
ATOM 2277 C CA . ASP A 1 291 ? -92.174 -18.696 -14.719 1.00 36.14 291 ASP A CA 1
ATOM 2278 C C . ASP A 1 291 ? -91.808 -17.824 -15.941 1.00 41.04 291 ASP A C 1
ATOM 2279 O O . ASP A 1 291 ? -92.697 -17.287 -16.620 1.00 39.94 291 ASP A O 1
ATOM 2284 N N . LEU A 1 292 ? -90.519 -17.714 -16.249 1.00 37.45 292 LEU A N 1
ATOM 2285 C CA . LEU A 1 292 ? -90.087 -16.897 -17.380 1.00 37.13 292 LEU A CA 1
ATOM 2286 C C . LEU A 1 292 ? -90.491 -17.416 -18.753 1.00 41.47 292 LEU A C 1
ATOM 2287 O O . LEU A 1 292 ? -90.290 -16.729 -19.754 1.00 42.11 292 LEU A O 1
ATOM 2292 N N . ASN A 1 293 ? -91.057 -18.623 -18.808 1.00 37.50 293 ASN A N 1
ATOM 2293 C CA . ASN A 1 293 ? -91.500 -19.206 -20.079 1.00 36.84 293 ASN A CA 1
ATOM 2294 C C . ASN A 1 293 ? -92.997 -19.016 -20.258 1.00 39.92 293 ASN A C 1
ATOM 2295 O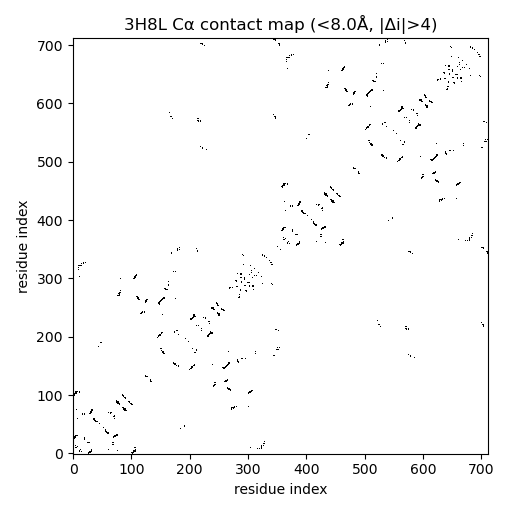 O . ASN A 1 293 ? -93.578 -19.464 -21.249 1.00 40.56 293 ASN A O 1
ATOM 2300 N N . MET A 1 294 ? -93.613 -18.345 -19.288 1.00 34.76 294 MET A N 1
ATOM 2301 C CA . MET A 1 294 ? -95.040 -18.045 -19.327 1.00 33.60 294 MET A CA 1
ATOM 2302 C C . MET A 1 294 ? -95.923 -19.235 -18.955 1.00 38.29 294 MET A C 1
ATOM 2303 O O . MET A 1 294 ? -97.151 -19.193 -19.129 1.00 36.55 294 MET A O 1
ATOM 2308 N N . VAL A 1 295 ? -95.290 -20.269 -18.399 1.00 35.60 295 VAL A N 1
ATOM 2309 C CA . VAL A 1 295 ? -95.986 -21.474 -17.975 1.00 35.68 295 VAL A CA 1
ATOM 2310 C C . VAL A 1 295 ? -96.410 -21.302 -16.526 1.00 40.41 295 VAL A C 1
ATOM 2311 O O . VAL A 1 295 ? -95.576 -20.976 -15.680 1.00 40.23 295 VAL A O 1
ATOM 2315 N N . SER A 1 296 ? -97.690 -21.543 -16.238 1.00 36.64 296 SER A N 1
ATOM 2316 C CA . SER A 1 296 ? -98.206 -21.482 -14.870 1.00 37.10 296 SER A CA 1
ATOM 2317 C C . SER A 1 296 ? -97.300 -22.239 -13.887 1.00 44.60 296 SER A C 1
ATOM 2318 O O . SER A 1 296 ? -96.752 -23.280 -14.216 1.00 45.25 296 SER A O 1
ATOM 2321 N N . ILE A 1 297 ? -97.144 -21.723 -12.673 1.00 43.70 297 ILE A N 1
ATOM 2322 C CA . ILE A 1 297 ? -96.301 -22.398 -11.685 1.00 43.52 297 ILE A CA 1
ATOM 2323 C C . ILE A 1 297 ? -96.937 -23.676 -11.118 1.00 48.45 297 ILE A C 1
ATOM 2324 O O . ILE A 1 297 ? -96.273 -24.455 -10.434 1.00 48.17 297 ILE A O 1
ATOM 2329 N N . LYS A 1 298 ? -98.217 -23.881 -11.413 1.00 45.34 298 LYS A N 1
ATOM 2330 C CA . LYS A 1 298 ? -98.959 -25.036 -10.913 1.00 45.36 298 LYS A CA 1
ATOM 2331 C C . LYS A 1 298 ? -99.384 -26.058 -11.982 1.00 48.94 298 LYS A C 1
ATOM 2332 O O . LYS A 1 298 ? -99.330 -27.257 -11.736 1.00 49.38 298 LYS A O 1
ATOM 2338 N N . TYR A 1 299 ? -99.828 -25.582 -13.144 1.00 43.98 299 TYR A N 1
ATOM 2339 C CA . TYR A 1 299 ? -100.276 -26.439 -14.240 1.00 42.77 299 TYR A CA 1
ATOM 2340 C C . TYR A 1 299 ? -99.415 -26.237 -15.474 1.00 46.44 299 TYR A C 1
ATOM 2341 O O . TYR A 1 299 ? -99.555 -25.242 -16.170 1.00 47.00 299 TYR A O 1
ATOM 2350 N N . ASP A 1 300 ? -98.544 -27.198 -15.753 1.00 43.01 300 ASP A N 1
ATOM 2351 C CA . ASP A 1 300 ? -97.604 -27.113 -16.862 1.00 42.51 300 ASP A CA 1
ATOM 2352 C C . ASP A 1 300 ? -98.135 -26.989 -18.285 1.00 42.77 300 ASP A C 1
ATOM 2353 O O . ASP A 1 300 ? -97.357 -26.807 -19.224 1.00 41.13 300 ASP A O 1
ATOM 2358 N N . ASN A 1 301 ? -99.451 -27.067 -18.450 1.00 38.65 301 ASN A N 1
ATOM 2359 C CA . ASN A 1 301 ? -100.050 -26.951 -19.783 1.00 37.50 301 ASN A CA 1
ATOM 2360 C C . ASN A 1 301 ? -100.888 -25.687 -19.921 1.00 39.75 301 ASN A C 1
ATOM 2361 O O . ASN A 1 301 ? -101.647 -25.522 -20.882 1.00 38.11 301 ASN A O 1
ATOM 2366 N N . VAL A 1 302 ? -100.732 -24.789 -18.950 1.00 37.28 302 VAL A N 1
ATOM 2367 C CA . VAL A 1 302 ? -101.404 -23.491 -18.970 1.00 37.13 302 VAL A CA 1
ATOM 2368 C C . VAL A 1 302 ? -100.355 -22.392 -19.136 1.00 40.48 302 VAL A C 1
ATOM 2369 O O . VAL A 1 302 ? -99.359 -22.358 -18.398 1.00 40.91 302 VAL A O 1
ATOM 2373 N N . TYR A 1 303 ? -100.567 -21.516 -20.115 1.00 35.25 303 TYR A N 1
ATOM 2374 C CA . TYR A 1 303 ? -99.682 -20.367 -20.337 1.00 34.08 303 TYR A CA 1
ATOM 2375 C C . TYR A 1 303 ? -100.498 -19.109 -20.053 1.00 35.26 303 TYR A C 1
ATOM 2376 O O . TYR A 1 303 ? -101.684 -19.046 -20.391 1.00 33.55 303 TYR A O 1
ATOM 2385 N N . ALA A 1 304 ? -99.860 -18.101 -19.463 1.00 31.89 304 ALA A N 1
ATOM 2386 C CA . ALA A 1 304 ? -100.516 -16.801 -19.261 1.00 31.56 304 ALA A CA 1
ATOM 2387 C C . ALA A 1 304 ? -99.696 -15.717 -19.940 1.00 32.82 304 ALA A C 1
ATOM 2388 O O . ALA A 1 304 ? -98.481 -15.664 -19.771 1.00 31.72 304 ALA A O 1
ATOM 2390 N N . VAL A 1 305 ? -100.361 -14.871 -20.722 1.00 29.69 305 VAL A N 1
ATOM 2391 C CA . VAL A 1 305 ? -99.680 -13.785 -21.430 1.00 30.28 305 VAL A CA 1
ATOM 2392 C C . VAL A 1 305 ? -100.368 -12.443 -21.190 1.00 38.21 305 VAL A C 1
ATOM 2393 O O . VAL A 1 305 ? -101.577 -12.377 -20.903 1.00 37.24 305 VAL A O 1
ATOM 2397 N N . GLY A 1 306 ? -99.598 -11.367 -21.365 1.00 35.49 306 GLY A N 1
ATOM 2398 C CA . GLY A 1 306 ? -100.110 -10.018 -21.228 1.00 33.69 306 GLY A CA 1
ATOM 2399 C C . GLY A 1 306 ? -100.623 -9.662 -19.848 1.00 34.23 306 GLY A C 1
ATOM 2400 O O . GLY A 1 306 ? -100.071 -10.077 -18.834 1.00 32.40 306 GLY A O 1
ATOM 2401 N N . ASP A 1 307 ? -101.666 -8.843 -19.831 1.00 29.98 307 ASP A N 1
ATOM 2402 C CA . ASP A 1 307 ? -102.261 -8.333 -18.612 1.00 29.86 307 ASP A CA 1
ATOM 2403 C C . ASP A 1 307 ? -102.723 -9.396 -17.617 1.00 35.31 307 ASP A C 1
ATOM 2404 O O . ASP A 1 307 ? -102.747 -9.142 -16.406 1.00 34.48 307 ASP A O 1
ATOM 2409 N N . ALA A 1 308 ? -103.106 -10.567 -18.135 1.00 32.33 308 ALA A N 1
ATOM 2410 C CA . ALA A 1 308 ? -103.575 -11.693 -17.325 1.00 31.22 308 ALA A CA 1
ATOM 2411 C C . ALA A 1 308 ? -102.467 -12.326 -16.480 1.00 33.44 308 ALA A C 1
ATOM 2412 O O . ALA A 1 308 ? -102.736 -12.955 -15.461 1.00 33.98 308 ALA A O 1
ATOM 2414 N N . ASN A 1 309 ? -101.222 -12.145 -16.900 1.00 28.24 309 ASN A N 1
ATOM 2415 C CA . ASN A 1 309 ? -100.063 -12.683 -16.196 1.00 27.58 309 ASN A CA 1
ATOM 2416 C C . ASN A 1 309 ? -99.654 -11.746 -15.045 1.00 34.81 309 ASN A C 1
ATOM 2417 O O . ASN A 1 309 ? -99.657 -10.527 -15.183 1.00 35.08 309 ASN A O 1
ATOM 2422 N N . SER A 1 310 ? -99.315 -12.337 -13.906 1.00 32.20 310 SER A N 1
ATOM 2423 C CA . SER A 1 310 ? -98.937 -11.615 -12.699 1.00 31.33 310 SER A CA 1
ATOM 2424 C C . SER A 1 310 ? -97.749 -10.673 -12.840 1.00 36.88 310 SER A C 1
ATOM 2425 O O . SER A 1 310 ? -97.676 -9.662 -12.128 1.00 36.40 310 SER A O 1
ATOM 2428 N N . MET A 1 311 ? -96.771 -11.065 -13.660 1.00 32.82 311 MET A N 1
ATOM 2429 C CA . MET A 1 311 ? -95.507 -10.338 -13.782 1.00 32.05 311 MET A CA 1
ATOM 2430 C C . MET A 1 311 ? -95.552 -9.065 -14.628 1.00 33.99 311 MET A C 1
ATOM 2431 O O . MET A 1 311 ? -94.647 -8.236 -14.569 1.00 34.12 311 MET A O 1
ATOM 2436 N N . THR A 1 312 ? -96.598 -8.908 -15.424 1.00 28.87 312 THR A N 1
ATOM 2437 C CA . THR A 1 312 ? -96.720 -7.728 -16.261 1.00 27.96 312 THR A CA 1
ATOM 2438 C C . THR A 1 312 ? -97.149 -6.500 -15.459 1.00 32.96 312 THR A C 1
ATOM 2439 O O . THR A 1 312 ? -98.343 -6.136 -15.419 1.00 31.21 312 THR A O 1
ATOM 2443 N N . VAL A 1 313 ? -96.163 -5.868 -14.828 1.00 31.01 313 VAL A N 1
ATOM 2444 C CA . VAL A 1 313 ? -96.370 -4.628 -14.069 1.00 31.70 313 VAL A CA 1
ATOM 2445 C C . VAL A 1 313 ? -95.243 -3.663 -14.441 1.00 37.19 313 VAL A C 1
ATOM 2446 O O . VAL A 1 313 ? -94.064 -3.977 -14.252 1.00 37.27 313 VAL A O 1
ATOM 2450 N N . PRO A 1 314 ? -95.588 -2.502 -15.025 1.00 32.89 314 PRO A N 1
ATOM 2451 C CA . PRO A 1 314 ? -96.925 -1.979 -15.357 1.00 32.01 314 PRO A CA 1
ATOM 2452 C C . PRO A 1 314 ? -97.573 -2.847 -16.415 1.00 35.96 314 PRO A C 1
ATOM 2453 O O . PRO A 1 314 ? -96.901 -3.643 -17.069 1.00 36.05 314 PRO A O 1
ATOM 2457 N N . LYS A 1 315 ? -98.876 -2.671 -16.588 1.00 31.94 315 LYS A N 1
ATOM 2458 C CA . LYS A 1 315 ? -99.649 -3.437 -17.546 1.00 32.22 315 LYS A CA 1
ATOM 2459 C C . LYS A 1 315 ? -99.508 -2.821 -18.928 1.00 36.97 315 LYS A C 1
ATOM 2460 O O . LYS A 1 315 ? -100.347 -2.022 -19.342 1.00 37.18 315 LYS A O 1
ATOM 2466 N N . LEU A 1 316 ? -98.461 -3.233 -19.639 1.00 33.41 316 LEU A N 1
ATOM 2467 C CA . LEU A 1 316 ? -98.106 -2.694 -20.961 1.00 32.68 316 LEU A CA 1
ATOM 2468 C C . LEU A 1 316 ? -98.311 -3.628 -22.135 1.00 36.88 316 LEU A C 1
ATOM 2469 O O . LEU A 1 316 ? -97.878 -4.780 -22.092 1.00 36.90 316 LEU A O 1
ATOM 2474 N N . GLY A 1 317 ? -98.847 -3.074 -23.227 1.00 32.64 317 GLY A N 1
ATOM 2475 C CA . GLY A 1 317 ? -99.066 -3.771 -24.481 1.00 31.25 317 GLY A CA 1
ATOM 2476 C C . GLY A 1 317 ? -97.797 -4.384 -25.044 1.00 37.05 317 GLY A C 1
ATOM 2477 O O . GLY A 1 317 ? -97.841 -5.446 -25.639 1.00 37.75 317 GLY A O 1
ATOM 2478 N N . TYR A 1 318 ? -96.650 -3.749 -24.857 1.00 35.15 318 TYR A N 1
ATOM 2479 C CA . TYR A 1 318 ? -95.442 -4.341 -25.413 1.00 36.04 318 TYR A CA 1
ATOM 2480 C C . TYR A 1 318 ? -94.939 -5.508 -24.593 1.00 40.02 318 TYR A C 1
ATOM 2481 O O . TYR A 1 318 ? -94.238 -6.387 -25.104 1.00 40.15 318 TYR A O 1
ATOM 2490 N N . LEU A 1 319 ? -95.309 -5.525 -23.317 1.00 36.04 319 LEU A N 1
ATOM 2491 C CA . LEU A 1 319 ? -94.953 -6.645 -22.452 1.00 34.14 319 LEU A CA 1
ATOM 2492 C C . LEU A 1 319 ? -95.910 -7.790 -22.836 1.00 36.53 319 LEU A C 1
ATOM 2493 O O . LEU A 1 319 ? -95.538 -8.958 -22.789 1.00 36.19 319 LEU A O 1
ATOM 2498 N N . ALA A 1 320 ? -97.114 -7.430 -23.279 1.00 31.04 320 ALA A N 1
ATOM 2499 C CA . ALA A 1 320 ? -98.098 -8.395 -23.750 1.00 31.28 320 ALA A CA 1
ATOM 2500 C C . ALA A 1 320 ? -97.553 -9.111 -24.987 1.00 40.25 320 ALA A C 1
ATOM 2501 O O . ALA A 1 320 ? -97.594 -10.340 -25.085 1.00 41.42 320 ALA A O 1
ATOM 2503 N N . VAL A 1 321 ? -97.047 -8.326 -25.933 1.00 38.00 321 VAL A N 1
ATOM 2504 C CA . VAL A 1 321 ? -96.471 -8.862 -27.154 1.00 37.36 321 VAL A CA 1
ATOM 2505 C C . VAL A 1 321 ? -95.270 -9.718 -26.783 1.00 43.69 321 VAL A C 1
ATOM 2506 O O . VAL A 1 321 ? -95.140 -10.836 -27.248 1.00 45.55 321 VAL A O 1
ATOM 2510 N N . MET A 1 322 ? -94.410 -9.209 -25.915 1.00 41.57 322 MET A N 1
ATOM 2511 C CA . MET A 1 322 ? -93.229 -9.957 -25.483 1.00 43.29 322 MET A CA 1
ATOM 2512 C C . MET A 1 322 ? -93.602 -11.328 -24.900 1.00 46.25 322 MET A C 1
ATOM 2513 O O . MET A 1 322 ? -93.031 -12.353 -25.280 1.00 46.11 322 MET A O 1
ATOM 2518 N N . THR A 1 323 ? -94.537 -11.331 -23.949 1.00 40.23 323 THR A N 1
ATOM 2519 C CA . THR A 1 323 ? -94.981 -12.546 -23.300 1.00 37.34 323 THR A CA 1
ATOM 2520 C C . THR A 1 323 ? -95.707 -13.473 -24.276 1.00 39.17 323 THR A C 1
ATOM 2521 O O . THR A 1 323 ? -95.494 -14.681 -24.251 1.00 37.21 323 THR A O 1
ATOM 2525 N N . GLY A 1 324 ? -96.539 -12.915 -25.150 1.00 36.31 324 GLY A N 1
ATOM 2526 C CA . GLY A 1 324 ? -97.251 -13.706 -26.136 1.00 37.44 324 GLY A CA 1
ATOM 2527 C C . GLY A 1 324 ? -96.294 -14.493 -27.026 1.00 46.78 324 GLY A C 1
ATOM 2528 O O . GLY A 1 324 ? -96.534 -15.650 -27.381 1.00 47.18 324 GLY A O 1
ATOM 2529 N N . ARG A 1 325 ? -95.192 -13.854 -27.391 1.00 45.60 325 ARG A N 1
ATOM 2530 C CA . ARG A 1 325 ? -94.186 -14.452 -28.254 1.00 45.89 325 ARG A CA 1
ATOM 2531 C C . ARG A 1 325 ? -93.401 -15.555 -27.538 1.00 49.83 325 ARG A C 1
ATOM 2532 O O . ARG A 1 325 ? -93.139 -16.614 -28.106 1.00 49.64 325 ARG A O 1
ATOM 2540 N N . ILE A 1 326 ? -93.026 -15.302 -26.288 1.00 45.33 326 ILE A N 1
ATOM 2541 C CA . ILE A 1 326 ? -92.292 -16.274 -25.482 1.00 44.13 326 ILE A CA 1
ATOM 2542 C C . ILE A 1 326 ? -93.118 -17.541 -25.240 1.00 49.50 326 ILE A C 1
ATOM 2543 O O . ILE A 1 326 ? -92.609 -18.660 -25.334 1.00 51.07 326 ILE A O 1
ATOM 2548 N N . ALA A 1 327 ? -94.398 -17.362 -24.939 1.00 44.27 327 ALA A N 1
ATOM 2549 C CA . ALA A 1 327 ? -95.290 -18.482 -24.691 1.00 42.85 327 ALA A CA 1
ATOM 2550 C C . ALA A 1 327 ? -95.353 -19.375 -25.939 1.00 47.10 327 ALA A C 1
ATOM 2551 O O . ALA A 1 327 ? -95.238 -20.602 -25.849 1.00 46.10 327 ALA A O 1
ATOM 2553 N N . ALA A 1 328 ? -95.502 -18.740 -27.100 1.00 43.60 328 ALA A N 1
ATOM 2554 C CA . ALA A 1 328 ? -95.572 -19.431 -28.381 1.00 43.06 328 ALA A CA 1
ATOM 2555 C C . ALA A 1 328 ? -94.284 -20.167 -28.757 1.00 48.99 328 ALA A C 1
ATOM 2556 O O . ALA A 1 328 ? -94.334 -21.254 -29.334 1.00 49.08 328 ALA A O 1
ATOM 2558 N N . GLN A 1 329 ? -93.136 -19.572 -28.440 1.00 46.21 329 GLN A N 1
ATOM 2559 C CA . GLN A 1 329 ? -91.846 -20.173 -28.771 1.00 45.86 329 GLN A CA 1
ATOM 2560 C C . GLN A 1 329 ? -91.581 -21.371 -27.884 1.00 50.32 329 GLN A C 1
ATOM 2561 O O . GLN A 1 329 ? -91.080 -22.401 -28.342 1.00 51.35 329 GLN A O 1
ATOM 2567 N N . HIS A 1 330 ? -91.874 -21.214 -26.600 1.00 45.85 330 HIS A N 1
ATOM 2568 C CA . HIS A 1 330 ? -91.660 -22.288 -25.643 1.00 44.50 330 HIS A CA 1
ATOM 2569 C C . HIS A 1 330 ? -92.543 -23.487 -25.991 1.00 49.19 330 HIS A C 1
ATOM 2570 O O . HIS A 1 330 ? -92.067 -24.622 -26.019 1.00 47.96 330 HIS A O 1
ATOM 2577 N N . LEU A 1 331 ? -93.814 -23.220 -26.294 1.00 46.62 331 LEU A N 1
ATOM 2578 C CA . LEU A 1 331 ? -94.755 -24.273 -26.661 1.00 46.64 331 LEU A CA 1
ATOM 2579 C C . LEU A 1 331 ? -94.303 -24.982 -27.930 1.00 53.22 331 LEU A C 1
ATOM 2580 O O . LEU A 1 331 ? -94.271 -26.207 -27.973 1.00 53.04 331 LEU A O 1
ATOM 2585 N N . ALA A 1 332 ? -93.919 -24.213 -28.948 1.00 52.25 332 ALA A N 1
ATOM 2586 C CA . ALA A 1 332 ? -93.415 -24.788 -30.202 1.00 52.18 332 ALA A CA 1
ATOM 2587 C C . ALA A 1 332 ? -92.313 -25.825 -29.923 1.00 56.91 332 ALA A C 1
ATOM 2588 O O . ALA A 1 332 ? -92.310 -26.910 -30.496 1.00 57.46 332 ALA A O 1
ATOM 2590 N N . ASN A 1 333 ? -91.389 -25.501 -29.027 1.00 52.94 333 ASN A N 1
ATOM 2591 C CA . ASN A 1 333 ? -90.332 -26.438 -28.670 1.00 52.75 333 ASN A CA 1
ATOM 2592 C C . ASN A 1 333 ? -90.936 -27.719 -28.113 1.00 58.03 333 ASN A C 1
ATOM 2593 O O . ASN A 1 333 ? -90.449 -28.809 -28.388 1.00 59.60 333 ASN A O 1
ATOM 2598 N N . ARG A 1 334 ? -91.978 -27.573 -27.302 1.00 53.63 334 ARG A N 1
ATOM 2599 C CA . ARG A 1 334 ? -92.654 -28.708 -26.694 1.00 53.30 334 ARG A CA 1
ATOM 2600 C C . ARG A 1 334 ? -93.324 -29.588 -27.745 1.00 58.07 334 ARG A C 1
ATOM 2601 O O . ARG A 1 334 ? -93.395 -30.805 -27.588 1.00 59.45 334 ARG A O 1
ATOM 2609 N N . LEU A 1 335 ? -93.827 -28.964 -28.806 1.00 53.10 335 LEU A N 1
ATOM 2610 C CA . LEU A 1 335 ? -94.494 -29.681 -29.881 1.00 52.61 335 LEU A CA 1
ATOM 2611 C C . LEU A 1 335 ? -93.503 -30.224 -30.922 1.00 60.24 335 LEU A C 1
ATOM 2612 O O . LEU A 1 335 ? -93.890 -30.584 -32.036 1.00 60.83 335 LEU A O 1
ATOM 2617 N N . GLY A 1 336 ? -92.226 -30.284 -30.553 1.00 57.96 336 GLY A N 1
ATOM 2618 C CA . GLY A 1 336 ? -91.184 -30.818 -31.413 1.00 58.31 336 GLY A CA 1
ATOM 2619 C C . GLY A 1 336 ? -90.601 -29.913 -32.485 1.00 64.15 336 GLY A C 1
ATOM 2620 O O . GLY A 1 336 ? -89.921 -30.390 -33.399 1.00 64.98 336 GLY A O 1
ATOM 2621 N N . VAL A 1 337 ? -90.854 -28.611 -32.389 1.00 59.80 337 VAL A N 1
ATOM 2622 C CA . VAL A 1 337 ? -90.301 -27.659 -33.350 1.00 58.48 337 VAL A CA 1
ATOM 2623 C C . VAL A 1 337 ? -89.266 -26.794 -32.641 1.00 64.19 337 VAL A C 1
ATOM 2624 O O . VAL A 1 337 ? -89.602 -25.764 -32.065 1.00 64.31 337 VAL A O 1
ATOM 2628 N N . PRO A 1 338 ? -87.995 -27.237 -32.631 1.00 61.62 338 PRO A N 1
ATOM 2629 C CA . PRO A 1 338 ? -86.925 -26.512 -31.933 1.00 61.30 338 PRO A CA 1
ATOM 2630 C C . PRO A 1 338 ? -86.926 -25.020 -32.257 1.00 65.67 338 PRO A C 1
ATOM 2631 O O . PRO A 1 338 ? -86.789 -24.621 -33.421 1.00 64.94 338 PRO A O 1
ATOM 2635 N N . THR A 1 339 ? -87.105 -24.208 -31.215 1.00 61.69 339 THR A N 1
ATOM 2636 C CA . THR A 1 339 ? -87.162 -22.757 -31.354 1.00 60.25 339 THR A CA 1
ATOM 2637 C C . THR A 1 339 ? -86.449 -22.069 -30.207 1.00 63.05 339 THR A C 1
ATOM 2638 O O . THR A 1 339 ? -86.449 -22.558 -29.075 1.00 62.07 339 THR A O 1
ATOM 2642 N N . LYS A 1 340 ? -85.857 -20.916 -30.500 1.00 59.64 340 LYS A N 1
ATOM 2643 C CA . LYS A 1 340 ? -85.199 -20.123 -29.465 1.00 58.83 340 LYS A CA 1
ATOM 2644 C C . LYS A 1 340 ? -86.293 -19.411 -28.676 1.00 58.94 340 LYS A C 1
ATOM 2645 O O . LYS A 1 340 ? -87.212 -18.826 -29.257 1.00 57.45 340 LYS A O 1
ATOM 2651 N N . VAL A 1 341 ? -86.203 -19.501 -27.354 1.00 53.53 341 VAL A N 1
ATOM 2652 C CA . VAL A 1 341 ? -87.166 -18.858 -26.467 1.00 52.09 341 VAL A CA 1
ATOM 2653 C C . VAL A 1 341 ? -86.532 -17.575 -25.941 1.00 53.27 341 VAL A C 1
ATOM 2654 O O . VAL A 1 341 ? -85.547 -17.627 -25.189 1.00 51.83 341 VAL A O 1
ATOM 2658 N N . ASP A 1 342 ? -87.086 -16.437 -26.362 1.00 48.66 342 ASP A N 1
ATOM 2659 C CA . ASP A 1 342 ? -86.603 -15.113 -25.940 1.00 48.44 342 ASP A CA 1
ATOM 2660 C C . ASP A 1 342 ? -86.630 -14.939 -24.423 1.00 52.71 342 ASP A C 1
ATOM 2661 O O . ASP A 1 342 ? -87.500 -15.486 -23.736 1.00 52.13 342 ASP A O 1
ATOM 2666 N N . LYS A 1 343 ? -85.697 -14.144 -23.909 1.00 49.54 343 LYS A N 1
ATOM 2667 C CA . LYS A 1 343 ? -85.635 -13.878 -22.476 1.00 49.53 343 LYS A CA 1
ATOM 2668 C C . LYS A 1 343 ? -86.527 -12.689 -22.111 1.00 52.30 343 LYS A C 1
ATOM 2669 O O . LYS A 1 343 ? -86.521 -11.671 -22.790 1.00 52.33 343 LYS A O 1
ATOM 2675 N N . TYR A 1 344 ? -87.304 -12.835 -21.043 1.00 46.98 344 TYR A N 1
ATOM 2676 C CA . TYR A 1 344 ? -88.177 -11.762 -20.583 1.00 44.82 344 TYR A CA 1
ATOM 2677 C C . TYR A 1 344 ? -87.394 -10.774 -19.729 1.00 49.44 344 TYR A C 1
ATOM 2678 O O . TYR A 1 344 ? -86.525 -11.163 -18.948 1.00 49.06 344 TYR A O 1
ATOM 2687 N N . TYR A 1 345 ? -87.707 -9.493 -19.876 1.00 47.67 345 TYR A N 1
ATOM 2688 C CA . TYR A 1 345 ? -87.042 -8.451 -19.089 1.00 47.85 345 TYR A CA 1
ATOM 2689 C C . TYR A 1 345 ? -88.074 -7.575 -18.390 1.00 47.26 345 TYR A C 1
ATOM 2690 O O . TYR A 1 345 ? -89.090 -7.219 -18.975 1.00 45.36 345 TYR A O 1
ATOM 2699 N N . PRO A 1 346 ? -87.785 -7.147 -17.157 1.00 43.03 346 PRO A N 1
ATOM 2700 C CA . PRO A 1 346 ? -88.708 -6.180 -16.549 1.00 42.74 346 PRO A CA 1
ATOM 2701 C C . PRO A 1 346 ? -88.486 -4.824 -17.250 1.00 47.47 346 PRO A C 1
ATOM 2702 O O . PRO A 1 346 ? -87.401 -4.583 -17.789 1.00 45.96 346 PRO A O 1
ATOM 2706 N N . THR A 1 347 ? -89.507 -3.963 -17.292 1.00 46.13 347 THR A N 1
ATOM 2707 C CA . THR A 1 347 ? -89.376 -2.675 -17.987 1.00 46.64 347 THR A CA 1
ATOM 2708 C C . THR A 1 347 ? -88.426 -1.646 -17.357 1.00 51.33 347 THR A C 1
ATOM 2709 O O . THR A 1 347 ? -87.858 -0.825 -18.070 1.00 51.64 347 THR A O 1
ATOM 2713 N N . ILE A 1 348 ? -88.247 -1.707 -16.037 1.00 47.47 348 ILE A N 1
ATOM 2714 C CA . ILE A 1 348 ? -87.362 -0.787 -15.313 1.00 47.07 348 ILE A CA 1
ATOM 2715 C C . ILE A 1 348 ? -87.986 0.602 -15.129 1.00 49.41 348 ILE A C 1
ATOM 2716 O O . ILE A 1 348 ? -88.179 1.061 -13.999 1.00 47.77 348 ILE A O 1
ATOM 2721 N N . VAL A 1 349 ? -88.324 1.251 -16.243 1.00 44.86 349 VAL A N 1
ATOM 2722 C CA . VAL A 1 349 ? -88.963 2.558 -16.200 1.00 44.03 349 VAL A CA 1
ATOM 2723 C C . VAL A 1 349 ? -89.860 2.804 -17.422 1.00 47.62 349 VAL A C 1
ATOM 2724 O O . VAL A 1 349 ? -89.587 2.318 -18.522 1.00 46.83 349 VAL A O 1
ATOM 2728 N N A CYS A 1 350 ? -90.922 3.575 -17.212 0.50 44.27 350 CYS A N 1
ATOM 2729 N N B CYS A 1 350 ? -90.940 3.551 -17.222 0.50 44.51 350 CYS A N 1
ATOM 2730 C CA A CYS A 1 350 ? -91.830 3.948 -18.287 0.50 44.30 350 CYS A CA 1
ATOM 2731 C CA B CYS A 1 350 ? -91.848 3.890 -18.313 0.50 44.69 350 CYS A CA 1
ATOM 2732 C C A CYS A 1 350 ? -91.240 5.169 -18.979 0.50 49.42 350 CYS A C 1
ATOM 2733 C C B CYS A 1 350 ? -91.335 5.164 -18.994 0.50 49.70 350 CYS A C 1
ATOM 2734 O O A CYS A 1 350 ? -90.988 6.191 -18.339 0.50 49.41 350 CYS A O 1
ATOM 2735 O O B CYS A 1 350 ? -91.210 6.210 -18.357 0.50 49.83 350 CYS A O 1
ATOM 2740 N N . VAL A 1 351 ? -91.009 5.064 -20.281 1.00 46.81 351 VAL A N 1
ATOM 2741 C CA . VAL A 1 351 ? -90.447 6.187 -21.036 1.00 46.89 351 VAL A CA 1
ATOM 2742 C C . VAL A 1 351 ? -91.298 7.465 -21.059 1.00 52.05 351 VAL A C 1
ATOM 2743 O O . VAL A 1 351 ? -90.779 8.556 -21.284 1.00 51.95 351 VAL A O 1
ATOM 2747 N N . ALA A 1 352 ? -92.590 7.326 -20.771 1.00 48.96 352 ALA A N 1
ATOM 2748 C CA . ALA A 1 352 ? -93.515 8.462 -20.718 1.00 49.04 352 ALA A CA 1
ATOM 2749 C C . ALA A 1 352 ? -93.233 9.381 -19.523 1.00 53.80 352 ALA A C 1
ATOM 2750 O O . ALA A 1 352 ? -93.844 10.447 -19.389 1.00 53.72 352 ALA A O 1
ATOM 2752 N N . ASP A 1 353 ? -92.346 8.931 -18.639 1.00 50.24 353 ASP A N 1
ATOM 2753 C CA . ASP A 1 353 ? -91.944 9.696 -17.457 1.00 50.63 353 ASP A CA 1
ATOM 2754 C C . ASP A 1 353 ? -91.085 10.884 -17.904 1.00 54.88 353 ASP A C 1
ATOM 2755 O O . ASP A 1 353 ? -90.996 11.905 -17.223 1.00 53.81 353 ASP A O 1
ATOM 2760 N N . ASN A 1 354 ? -90.446 10.717 -19.059 1.00 52.28 354 ASN A N 1
ATOM 2761 C CA . ASN A 1 354 ? -89.593 11.736 -19.656 1.00 51.64 354 ASN A CA 1
ATOM 2762 C C . ASN A 1 354 ? -90.456 12.673 -20.503 1.00 56.23 354 ASN A C 1
ATOM 2763 O O . ASN A 1 354 ? -91.072 12.241 -21.483 1.00 55.45 354 ASN A O 1
ATOM 2768 N N . PRO A 1 355 ? -90.544 13.962 -20.109 1.00 53.08 355 PRO A N 1
ATOM 2769 C CA . PRO A 1 355 ? -91.402 14.894 -20.861 1.00 52.87 355 PRO A CA 1
ATOM 2770 C C . PRO A 1 355 ? -90.961 15.117 -22.310 1.00 57.34 355 PRO A C 1
ATOM 2771 O O . PRO A 1 355 ? -91.777 15.435 -23.169 1.00 56.50 355 PRO A O 1
ATOM 2775 N N . TYR A 1 356 ? -89.682 14.904 -22.589 1.00 55.50 356 TYR A N 1
ATOM 2776 C CA . TYR A 1 356 ? -89.169 15.067 -23.945 1.00 55.89 356 TYR A CA 1
ATOM 2777 C C . TYR A 1 356 ? -89.567 13.908 -24.850 1.00 61.77 356 TYR A C 1
ATOM 2778 O O . TYR A 1 356 ? -89.288 13.924 -26.045 1.00 61.81 356 TYR A O 1
ATOM 2787 N N . GLU A 1 357 ? -90.238 12.911 -24.280 1.00 59.82 357 GLU A N 1
ATOM 2788 C CA . GLU A 1 357 ? -90.684 11.738 -25.034 1.00 78.41 357 GLU A CA 1
ATOM 2789 C C . GLU A 1 357 ? -91.942 12.032 -25.851 1.00 110.66 357 GLU A C 1
ATOM 2790 O O . GLU A 1 357 ? -92.960 12.467 -25.311 1.00 76.37 357 GLU A O 1
ATOM 2796 N N . THR B 1 2 ? -75.243 44.967 -34.019 1.00 49.63 2 THR B N 1
ATOM 2797 C CA . THR B 1 2 ? -75.131 44.029 -32.904 1.00 48.63 2 THR B CA 1
ATOM 2798 C C . THR B 1 2 ? -74.248 42.864 -33.298 1.00 50.92 2 THR B C 1
ATOM 2799 O O . THR B 1 2 ? -74.437 42.263 -34.351 1.00 51.90 2 THR B O 1
ATOM 2803 N N . LYS B 1 3 ? -73.257 42.569 -32.468 1.00 45.08 3 LYS B N 1
ATOM 2804 C CA . LYS B 1 3 ? -72.342 41.468 -32.738 1.00 43.51 3 LYS B CA 1
ATOM 2805 C C . LYS B 1 3 ? -72.540 40.356 -31.714 1.00 46.63 3 LYS B C 1
ATOM 2806 O O . LYS B 1 3 ? -72.412 40.576 -30.504 1.00 46.46 3 LYS B O 1
ATOM 2812 N N . VAL B 1 4 ? -72.875 39.168 -32.217 1.00 41.72 4 VAL B N 1
ATOM 2813 C CA . VAL B 1 4 ? -73.112 37.996 -31.382 1.00 39.96 4 VAL B CA 1
ATOM 2814 C C . VAL B 1 4 ? -72.061 36.945 -31.667 1.00 41.38 4 VAL B C 1
ATOM 2815 O O . VAL B 1 4 ? -71.954 36.453 -32.792 1.00 41.82 4 VAL B O 1
ATOM 2819 N N . LEU B 1 5 ? -71.272 36.612 -30.652 1.00 36.04 5 LEU B N 1
ATOM 2820 C CA . LEU B 1 5 ? -70.266 35.568 -30.790 1.00 35.89 5 LEU B CA 1
ATOM 2821 C C . LEU B 1 5 ? -70.866 34.255 -30.254 1.00 41.11 5 LEU B C 1
ATOM 2822 O O . LEU B 1 5 ? -71.476 34.227 -29.184 1.00 40.84 5 LEU B O 1
ATOM 2827 N N . VAL B 1 6 ? -70.727 33.181 -31.021 1.00 37.29 6 VAL B N 1
ATOM 2828 C CA . VAL B 1 6 ? -71.222 31.882 -30.595 1.00 36.44 6 VAL B CA 1
ATOM 2829 C C . VAL B 1 6 ? -69.998 30.990 -30.479 1.00 40.69 6 VAL B C 1
ATOM 2830 O O . VAL B 1 6 ? -69.259 30.837 -31.442 1.00 42.12 6 VAL B O 1
ATOM 2834 N N . LEU B 1 7 ? -69.745 30.466 -29.286 1.00 36.34 7 LEU B N 1
ATOM 2835 C CA . LEU B 1 7 ? -68.562 29.649 -29.052 1.00 36.88 7 LEU B CA 1
ATOM 2836 C C . LEU B 1 7 ? -68.817 28.137 -29.102 1.00 41.94 7 LEU B C 1
ATOM 2837 O O . LEU B 1 7 ? -69.668 27.618 -28.389 1.00 42.00 7 LEU B O 1
ATOM 2842 N N . GLY B 1 8 ? -68.067 27.435 -29.946 1.00 39.63 8 GLY B N 1
ATOM 2843 C CA . GLY B 1 8 ? -68.194 25.993 -30.126 1.00 39.78 8 GLY B CA 1
ATOM 2844 C C . GLY B 1 8 ? -68.849 25.638 -31.454 1.00 44.09 8 GLY B C 1
ATOM 2845 O O . GLY B 1 8 ? -69.339 26.526 -32.154 1.00 43.16 8 GLY B O 1
ATOM 2846 N N . GLY B 1 9 ? -68.889 24.352 -31.802 1.00 40.80 9 GLY B N 1
ATOM 2847 C CA . GLY B 1 9 ? -69.457 23.958 -33.080 1.00 40.35 9 GLY B CA 1
ATOM 2848 C C . GLY B 1 9 ? -70.279 22.685 -33.179 1.00 44.01 9 GLY B C 1
ATOM 2849 O O . GLY B 1 9 ? -70.267 22.020 -34.223 1.00 43.81 9 GLY B O 1
ATOM 2850 N N . ARG B 1 10 ? -71.042 22.372 -32.134 1.00 37.89 10 ARG B N 1
ATOM 2851 C CA . ARG B 1 10 ? -71.889 21.194 -32.168 1.00 35.38 10 ARG B CA 1
ATOM 2852 C C . ARG B 1 10 ? -73.330 21.453 -31.794 1.00 38.26 10 ARG B C 1
ATOM 2853 O O . ARG B 1 10 ? -73.914 22.442 -32.221 1.00 38.50 10 ARG B O 1
ATOM 2861 N N . PHE B 1 11 ? -73.926 20.546 -31.034 1.00 34.35 11 PHE B N 1
ATOM 2862 C CA . PHE B 1 11 ? -75.341 20.672 -30.717 1.00 33.88 11 PHE B CA 1
ATOM 2863 C C . PHE B 1 11 ? -75.788 22.018 -30.201 1.00 37.56 11 PHE B C 1
ATOM 2864 O O . PHE B 1 11 ? -76.712 22.613 -30.756 1.00 34.76 11 PHE B O 1
ATOM 2872 N N . GLY B 1 12 ? -75.159 22.482 -29.120 1.00 36.02 12 GLY B N 1
ATOM 2873 C CA . GLY B 1 12 ? -75.541 23.744 -28.515 1.00 35.71 12 GLY B CA 1
ATOM 2874 C C . GLY B 1 12 ? -75.220 24.955 -29.367 1.00 38.58 12 GLY B C 1
ATOM 2875 O O . GLY B 1 12 ? -76.062 25.829 -29.541 1.00 38.50 12 GLY B O 1
ATOM 2876 N N . ALA B 1 13 ? -74.002 25.000 -29.898 1.00 34.70 13 ALA B N 1
ATOM 2877 C CA . ALA B 1 13 ? -73.549 26.137 -30.702 1.00 34.93 13 ALA B CA 1
ATOM 2878 C C . ALA B 1 13 ? -74.295 26.288 -32.022 1.00 40.48 13 ALA B C 1
ATOM 2879 O O . ALA B 1 13 ? -74.869 27.343 -32.309 1.00 41.65 13 ALA B O 1
ATOM 2881 N N . LEU B 1 14 ? -74.282 25.233 -32.827 1.00 36.80 14 LEU B N 1
ATOM 2882 C CA . LEU B 1 14 ? -74.939 25.257 -34.126 1.00 36.11 14 LEU B CA 1
ATOM 2883 C C . LEU B 1 14 ? -76.424 25.544 -34.012 1.00 40.38 14 LEU B C 1
ATOM 2884 O O . LEU B 1 14 ? -76.964 26.338 -34.768 1.00 41.41 14 LEU B O 1
ATOM 2889 N N . THR B 1 15 ? -77.078 24.971 -33.015 1.00 37.09 15 THR B N 1
ATOM 2890 C CA . THR B 1 15 ? -78.501 25.224 -32.832 1.00 36.84 15 THR B CA 1
ATOM 2891 C C . THR B 1 15 ? -78.747 26.701 -32.567 1.00 45.12 15 THR B C 1
ATOM 2892 O O . THR B 1 15 ? -79.662 27.292 -33.142 1.00 45.45 15 THR B O 1
ATOM 2896 N N . ALA B 1 16 ? -77.944 27.289 -31.677 1.00 43.57 16 ALA B N 1
ATOM 2897 C CA . ALA B 1 16 ? -78.101 28.702 -31.314 1.00 43.09 16 ALA B CA 1
ATOM 2898 C C . ALA B 1 16 ? -77.792 29.638 -32.486 1.00 45.13 16 ALA B C 1
ATOM 2899 O O . ALA B 1 16 ? -78.563 30.546 -32.785 1.00 43.25 16 ALA B O 1
ATOM 2901 N N . ALA B 1 17 ? -76.675 29.390 -33.163 1.00 42.55 17 ALA B N 1
ATOM 2902 C CA . ALA B 1 17 ? -76.276 30.193 -34.320 1.00 42.35 17 ALA B CA 1
ATOM 2903 C C . ALA B 1 17 ? -77.355 30.203 -35.401 1.00 48.06 17 ALA B C 1
ATOM 2904 O O . ALA B 1 17 ? -77.940 31.246 -35.680 1.00 48.72 17 ALA B O 1
ATOM 2906 N N . TYR B 1 18 ? -77.641 29.037 -35.979 1.00 44.95 18 TYR B N 1
ATOM 2907 C CA . TYR B 1 18 ? -78.672 28.914 -37.017 1.00 44.73 18 TYR B CA 1
ATOM 2908 C C . TYR B 1 18 ? -80.026 29.458 -36.579 1.00 48.20 18 TYR B C 1
ATOM 2909 O O . TYR B 1 18 ? -80.696 30.171 -37.326 1.00 49.00 18 TYR B O 1
ATOM 2918 N N . THR B 1 19 ? -80.446 29.113 -35.372 1.00 43.88 19 THR B N 1
ATOM 2919 C CA . THR B 1 19 ? -81.736 29.589 -34.884 1.00 43.44 19 THR B CA 1
ATOM 2920 C C . THR B 1 19 ? -81.763 31.111 -34.770 1.00 47.84 19 THR B C 1
ATOM 2921 O O . THR B 1 19 ? -82.759 31.752 -35.120 1.00 46.98 19 THR B O 1
ATOM 2925 N N . LEU B 1 20 ? -80.677 31.678 -34.252 1.00 45.57 20 LEU B N 1
ATOM 2926 C CA . LEU B 1 20 ? -80.570 33.126 -34.091 1.00 46.20 20 LEU B CA 1
ATOM 2927 C C . LEU B 1 20 ? -80.550 33.845 -35.445 1.00 50.42 20 LEU B C 1
ATOM 2928 O O . LEU B 1 20 ? -81.345 34.753 -35.687 1.00 49.66 20 LEU B O 1
ATOM 2933 N N . LYS B 1 21 ? -79.653 33.428 -36.332 1.00 47.59 21 LYS B N 1
ATOM 2934 C CA . LYS B 1 21 ? -79.570 34.053 -37.646 1.00 48.17 21 LYS B CA 1
ATOM 2935 C C . LYS B 1 21 ? -80.892 34.016 -38.401 1.00 55.05 21 LYS B C 1
ATOM 2936 O O . LYS B 1 21 ? -81.284 35.002 -39.010 1.00 56.07 21 LYS B O 1
ATOM 2942 N N . ARG B 1 22 ? -81.580 32.881 -38.357 1.00 52.91 22 ARG B N 1
ATOM 2943 C CA . ARG B 1 22 ? -82.863 32.737 -39.040 1.00 53.10 22 ARG B CA 1
ATOM 2944 C C . ARG B 1 22 ? -83.943 33.636 -38.441 1.00 58.53 22 ARG B C 1
ATOM 2945 O O . ARG B 1 22 ? -84.829 34.114 -39.148 1.00 59.51 22 ARG B O 1
ATOM 2953 N N . LEU B 1 23 ? -83.862 33.881 -37.140 1.00 54.83 23 LEU B N 1
ATOM 2954 C CA . LEU B 1 23 ? -84.840 34.719 -36.460 1.00 55.01 23 LEU B CA 1
ATOM 2955 C C . LEU B 1 23 ? -84.647 36.236 -36.623 1.00 60.90 23 LEU B C 1
ATOM 2956 O O . LEU B 1 23 ? -85.629 36.977 -36.750 1.00 60.74 23 LEU B O 1
ATOM 2961 N N . VAL B 1 24 ? -83.397 36.702 -36.563 1.00 57.57 24 VAL B N 1
ATOM 2962 C CA . VAL B 1 24 ? -83.103 38.137 -36.630 1.00 56.44 24 VAL B CA 1
ATOM 2963 C C . VAL B 1 24 ? -82.510 38.600 -37.961 1.00 61.55 24 VAL B C 1
ATOM 2964 O O . VAL B 1 24 ? -82.447 39.797 -38.236 1.00 61.72 24 VAL B O 1
ATOM 2968 N N . GLY B 1 25 ? -82.059 37.657 -38.776 1.00 58.37 25 GLY B N 1
ATOM 2969 C CA . GLY B 1 25 ? -81.481 37.978 -40.064 1.00 58.50 25 GLY B CA 1
ATOM 2970 C C . GLY B 1 25 ? -80.360 38.997 -39.974 1.00 64.25 25 GLY B C 1
ATOM 2971 O O . GLY B 1 25 ? -79.302 38.724 -39.402 1.00 64.04 25 GLY B O 1
ATOM 2972 N N . SER B 1 26 ? -80.591 40.170 -40.562 1.00 61.41 26 SER B N 1
ATOM 2973 C CA . SER B 1 26 ? -79.587 41.232 -40.611 1.00 60.98 26 SER B CA 1
ATOM 2974 C C . SER B 1 26 ? -79.528 42.100 -39.359 1.00 62.90 26 SER B C 1
ATOM 2975 O O . SER B 1 26 ? -78.623 42.916 -39.214 1.00 62.94 26 SER B O 1
ATOM 2978 N N . LYS B 1 27 ? -80.477 41.915 -38.449 1.00 57.21 27 LYS B N 1
ATOM 2979 C CA . LYS B 1 27 ? -80.497 42.695 -37.214 1.00 55.69 27 LYS B CA 1
ATOM 2980 C C . LYS B 1 27 ? -79.290 42.420 -36.313 1.00 58.78 27 LYS B C 1
ATOM 2981 O O . LYS B 1 27 ? -79.150 43.037 -35.248 1.00 59.04 27 LYS B O 1
ATOM 2987 N N . ALA B 1 28 ? -78.422 41.502 -36.734 1.00 53.38 28 ALA B N 1
ATOM 2988 C CA . ALA B 1 28 ? -77.246 41.148 -35.943 1.00 51.91 28 ALA B CA 1
ATOM 2989 C C . ALA B 1 28 ? -76.211 40.358 -36.741 1.00 53.41 28 ALA B C 1
ATOM 2990 O O . ALA B 1 28 ? -76.556 39.639 -37.678 1.00 52.27 28 ALA B O 1
ATOM 2992 N N . ASP B 1 29 ? -74.944 40.492 -36.357 1.00 49.17 29 ASP B N 1
ATOM 2993 C CA . ASP B 1 29 ? -73.864 39.738 -36.983 1.00 49.43 29 ASP B CA 1
ATOM 2994 C C . ASP B 1 29 ? -73.571 38.558 -36.084 1.00 50.52 29 ASP B C 1
ATOM 2995 O O . ASP B 1 29 ? -73.205 38.727 -34.917 1.00 49.22 29 ASP B O 1
ATOM 3000 N N . VAL B 1 30 ? -73.768 37.359 -36.624 1.00 44.88 30 VAL B N 1
ATOM 3001 C CA . VAL B 1 30 ? -73.547 36.140 -35.870 1.00 42.64 30 VAL B CA 1
ATOM 3002 C C . VAL B 1 30 ? -72.265 35.515 -36.356 1.00 45.42 30 VAL B C 1
ATOM 3003 O O . VAL B 1 30 ? -72.125 35.224 -37.538 1.00 45.59 30 VAL B O 1
ATOM 3007 N N . LYS B 1 31 ? -71.302 35.381 -35.454 1.00 41.50 31 LYS B N 1
ATOM 3008 C CA . LYS B 1 31 ? -70.016 34.796 -35.799 1.00 41.04 31 LYS B CA 1
ATOM 3009 C C . LYS B 1 31 ? -69.752 33.640 -34.853 1.00 44.46 31 LYS B C 1
ATOM 3010 O O . LYS B 1 31 ? -69.967 33.759 -33.642 1.00 45.85 31 LYS B O 1
ATOM 3016 N N . VAL B 1 32 ? -69.270 32.533 -35.406 1.00 38.76 32 VAL B N 1
ATOM 3017 C CA . VAL B 1 32 ? -68.990 31.328 -34.628 1.00 37.27 32 VAL B CA 1
ATOM 3018 C C . VAL B 1 32 ? -67.489 31.138 -34.504 1.00 41.16 32 VAL B C 1
ATOM 3019 O O . VAL B 1 32 ? -66.761 31.280 -35.486 1.00 42.58 32 VAL B O 1
ATOM 3023 N N . ILE B 1 33 ? -67.029 30.808 -33.302 1.00 35.34 33 ILE B N 1
ATOM 3024 C CA . ILE B 1 33 ? -65.609 30.555 -33.072 1.00 34.07 33 ILE B CA 1
ATOM 3025 C C . ILE B 1 33 ? -65.508 29.143 -32.522 1.00 39.25 33 ILE B C 1
ATOM 3026 O O . ILE B 1 33 ? -66.041 28.858 -31.448 1.00 39.85 33 ILE B O 1
ATOM 3031 N N . ASN B 1 34 ? -64.835 28.268 -33.265 1.00 35.77 34 ASN B N 1
ATOM 3032 C CA . ASN B 1 34 ? -64.680 26.878 -32.878 1.00 36.14 34 ASN B CA 1
ATOM 3033 C C . ASN B 1 34 ? -63.231 26.452 -32.969 1.00 43.50 34 ASN B C 1
ATOM 3034 O O . ASN B 1 34 ? -62.516 26.897 -33.860 1.00 44.80 34 ASN B O 1
ATOM 3039 N N . LYS B 1 35 ? -62.803 25.570 -32.069 1.00 41.18 35 LYS B N 1
ATOM 3040 C CA . LYS B 1 35 ? -61.416 25.124 -32.062 1.00 41.13 35 LYS B CA 1
ATOM 3041 C C . LYS B 1 35 ? -60.987 24.317 -33.282 1.00 48.02 35 LYS B C 1
ATOM 3042 O O . LYS B 1 35 ? -59.797 24.063 -33.484 1.00 47.93 35 LYS B O 1
ATOM 3048 N N . SER B 1 36 ? -61.953 23.947 -34.116 1.00 46.10 36 SER B N 1
ATOM 3049 C CA . SER B 1 36 ? -61.645 23.201 -35.324 1.00 46.32 36 SER B CA 1
ATOM 3050 C C . SER B 1 36 ? -62.541 23.615 -36.475 1.00 50.41 36 SER B C 1
ATOM 3051 O O . SER B 1 36 ? -63.608 24.196 -36.276 1.00 49.79 36 SER B O 1
ATOM 3054 N N . ARG B 1 37 ? -62.098 23.300 -37.686 1.00 47.88 37 ARG B N 1
ATOM 3055 C CA . ARG B 1 37 ? -62.839 23.655 -38.888 1.00 47.76 37 ARG B CA 1
ATOM 3056 C C . ARG B 1 37 ? -64.023 22.731 -39.153 1.00 51.63 37 ARG B C 1
ATOM 3057 O O . ARG B 1 37 ? -65.053 23.160 -39.683 1.00 50.81 37 ARG B O 1
ATOM 3065 N N . PHE B 1 38 ? -63.872 21.467 -38.766 1.00 49.61 38 PHE B N 1
ATOM 3066 C CA . PHE B 1 38 ? -64.916 20.456 -38.972 1.00 49.73 38 PHE B CA 1
ATOM 3067 C C . PHE B 1 38 ? -65.557 19.984 -37.681 1.00 53.53 38 PHE B C 1
ATOM 3068 O O . PHE B 1 38 ? -64.894 19.846 -36.647 1.00 52.16 38 PHE B O 1
ATOM 3076 N N . SER B 1 39 ? -66.838 19.653 -37.784 1.00 50.95 39 SER B N 1
ATOM 3077 C CA . SER B 1 39 ? -67.600 19.083 -36.681 1.00 50.39 39 SER B CA 1
ATOM 3078 C C . SER B 1 39 ? -68.157 17.749 -37.185 1.00 55.87 39 SER B C 1
ATOM 3079 O O . SER B 1 39 ? -68.712 17.678 -38.280 1.00 54.99 39 SER B O 1
ATOM 3082 N N . TYR B 1 40 ? -67.964 16.685 -36.411 1.00 54.57 40 TYR B N 1
ATOM 3083 C CA . TYR B 1 40 ? -68.443 15.357 -36.803 1.00 54.75 40 TYR B CA 1
ATOM 3084 C C . TYR B 1 40 ? -69.610 14.890 -35.950 1.00 59.27 40 TYR B C 1
ATOM 3085 O O . TYR B 1 40 ? -69.667 15.153 -34.753 1.00 59.17 40 TYR B O 1
ATOM 3094 N N . PHE B 1 41 ? -70.542 14.191 -36.580 1.00 56.31 41 PHE B N 1
ATOM 3095 C CA . PHE B 1 41 ? -71.710 13.678 -35.890 1.00 56.38 41 PHE B CA 1
ATOM 3096 C C . PHE B 1 41 ? -71.942 12.205 -36.246 1.00 66.31 41 PHE B C 1
ATOM 3097 O O . PHE B 1 41 ? -72.370 11.878 -37.349 1.00 66.15 41 PHE B O 1
ATOM 3105 N N . ARG B 1 42 ? -71.620 11.321 -35.309 1.00 67.41 42 ARG B N 1
ATOM 3106 C CA . ARG B 1 42 ? -71.792 9.886 -35.494 1.00 69.20 42 ARG B CA 1
ATOM 3107 C C . ARG B 1 42 ? -72.938 9.402 -34.611 1.00 79.45 42 ARG B C 1
ATOM 3108 O O . ARG B 1 42 ? -73.693 10.205 -34.066 1.00 80.00 42 ARG B O 1
ATOM 3116 N N . PRO B 1 43 ? -73.091 8.077 -34.468 1.00 80.05 43 PRO B N 1
ATOM 3117 C CA . PRO B 1 43 ? -74.129 7.556 -33.575 1.00 80.97 43 PRO B CA 1
ATOM 3118 C C . PRO B 1 43 ? -73.537 7.408 -32.175 1.00 87.51 43 PRO B C 1
ATOM 3119 O O . PRO B 1 43 ? -72.355 7.070 -32.027 1.00 87.29 43 PRO B O 1
ATOM 3123 N N . ALA B 1 44 ? -74.345 7.720 -31.162 1.00 85.60 44 ALA B N 1
ATOM 3124 C CA . ALA B 1 44 ? -73.919 7.669 -29.765 1.00 85.88 44 ALA B CA 1
ATOM 3125 C C . ALA B 1 44 ? -73.130 6.411 -29.434 1.00 91.30 44 ALA B C 1
ATOM 3126 O O . ALA B 1 44 ? -71.970 6.481 -29.019 1.00 90.50 44 ALA B O 1
ATOM 3128 N N . LEU B 1 45 ? -73.762 5.261 -29.649 1.00 89.46 45 LEU B N 1
ATOM 3129 C CA . LEU B 1 45 ? -73.125 3.981 -29.383 1.00 90.10 45 LEU B CA 1
ATOM 3130 C C . LEU B 1 45 ? -72.888 3.223 -30.680 1.00 96.36 45 LEU B C 1
ATOM 3131 O O . LEU B 1 45 ? -73.708 3.258 -31.600 1.00 94.99 45 LEU B O 1
ATOM 3136 N N . PRO B 1 46 ? -71.753 2.517 -30.758 1.00 96.46 46 PRO B N 1
ATOM 3137 C CA . PRO B 1 46 ? -71.298 1.712 -31.897 1.00 97.59 46 PRO B CA 1
ATOM 3138 C C . PRO B 1 46 ? -72.274 0.598 -32.284 1.00 104.35 46 PRO B C 1
ATOM 3139 O O . PRO B 1 46 ? -73.274 0.356 -31.603 1.00 103.86 46 PRO B O 1
ATOM 3143 N N . HIS B 1 47 ? -71.970 -0.072 -33.391 1.00 103.07 47 HIS B N 1
ATOM 3144 C CA . HIS B 1 47 ? -72.785 -1.178 -33.889 1.00 103.58 47 HIS B CA 1
ATOM 3145 C C . HIS B 1 47 ? -71.956 -2.456 -33.869 1.00 105.72 47 HIS B C 1
ATOM 3146 O O . HIS B 1 47 ? -71.403 -2.861 -34.896 1.00 105.67 47 HIS B O 1
ATOM 3153 N N . VAL B 1 48 ? -71.851 -3.071 -32.694 1.00 100.16 48 VAL B N 1
ATOM 3154 C CA . VAL B 1 48 ? -71.059 -4.285 -32.536 1.00 98.87 48 VAL B CA 1
ATOM 3155 C C . VAL B 1 48 ? -71.800 -5.524 -33.055 1.00 99.72 48 VAL B C 1
ATOM 3156 O O . VAL B 1 48 ? -72.396 -6.285 -32.286 1.00 99.52 48 VAL B O 1
ATOM 3160 N N . ALA B 1 49 ? -71.781 -5.686 -34.380 1.00 93.20 49 ALA B N 1
ATOM 3161 C CA . ALA B 1 49 ? -72.426 -6.811 -35.059 1.00 91.10 49 ALA B CA 1
ATOM 3162 C C . ALA B 1 49 ? -71.366 -7.770 -35.593 1.00 89.58 49 ALA B C 1
ATOM 3163 O O . ALA B 1 49 ? -70.203 -7.395 -35.760 1.00 88.23 49 ALA B O 1
ATOM 3165 N N . ILE B 1 50 ? -71.766 -9.013 -35.838 1.00 83.16 50 ILE B N 1
ATOM 3166 C CA . ILE B 1 50 ? -70.831 -10.026 -36.312 1.00 81.12 50 ILE B CA 1
ATOM 3167 C C . ILE B 1 50 ? -70.596 -9.938 -37.817 1.00 80.52 50 ILE B C 1
ATOM 3168 O O . ILE B 1 50 ? -71.488 -10.228 -38.612 1.00 79.01 50 ILE B O 1
ATOM 3173 N N . GLY B 1 51 ? -69.397 -9.502 -38.192 1.00 75.23 51 GLY B N 1
ATOM 3174 C CA . GLY B 1 51 ? -69.010 -9.344 -39.579 1.00 74.78 51 GLY B CA 1
ATOM 3175 C C . GLY B 1 51 ? -69.694 -8.198 -40.310 1.00 78.31 51 GLY B C 1
ATOM 3176 O O . GLY B 1 51 ? -69.548 -8.071 -41.523 1.00 77.62 51 GLY B O 1
ATOM 3177 N N . VAL B 1 52 ? -70.427 -7.356 -39.584 1.00 74.85 52 VAL B N 1
ATOM 3178 C CA . VAL B 1 52 ? -71.130 -6.226 -40.196 1.00 74.68 52 VAL B CA 1
ATOM 3179 C C . VAL B 1 52 ? -70.833 -4.881 -39.533 1.00 79.58 52 VAL B C 1
ATOM 3180 O O . VAL B 1 52 ? -71.396 -4.560 -38.489 1.00 79.98 52 VAL B O 1
ATOM 3184 N N . ARG B 1 53 ? -69.975 -4.087 -40.169 1.00 76.08 53 ARG B N 1
ATOM 3185 C CA . ARG B 1 53 ? -69.601 -2.761 -39.669 1.00 75.87 53 ARG B CA 1
ATOM 3186 C C . ARG B 1 53 ? -70.393 -1.658 -40.375 1.00 80.42 53 ARG B C 1
ATOM 3187 O O . ARG B 1 53 ? -70.206 -1.412 -41.566 1.00 79.92 53 ARG B O 1
ATOM 3195 N N . ASP B 1 54 ? -71.271 -0.991 -39.633 1.00 77.39 54 ASP B N 1
ATOM 3196 C CA . ASP B 1 54 ? -72.114 0.064 -40.195 1.00 77.11 54 ASP B CA 1
ATOM 3197 C C . ASP B 1 54 ? -71.590 1.484 -39.965 1.00 80.10 54 ASP B C 1
ATOM 3198 O O . ASP B 1 54 ? -71.949 2.124 -38.981 1.00 79.95 54 ASP B O 1
ATOM 3203 N N . VAL B 1 55 ? -70.811 1.999 -40.917 1.00 76.06 55 VAL B N 1
ATOM 3204 C CA . VAL B 1 55 ? -70.296 3.368 -40.838 1.00 75.36 55 VAL B CA 1
ATOM 3205 C C . VAL B 1 55 ? -71.390 4.389 -41.139 1.00 78.77 55 VAL B C 1
ATOM 3206 O O . VAL B 1 55 ? -72.196 4.206 -42.050 1.00 79.36 55 VAL B O 1
ATOM 3210 N N . ASP B 1 56 ? -71.415 5.474 -40.382 1.00 73.79 56 ASP B N 1
ATOM 3211 C CA . ASP B 1 56 ? -72.449 6.472 -40.583 1.00 73.02 56 ASP B CA 1
ATOM 3212 C C . ASP B 1 56 ? -72.108 7.766 -39.867 1.00 74.53 56 ASP B C 1
ATOM 3213 O O . ASP B 1 56 ? -72.398 7.924 -38.683 1.00 74.76 56 ASP B O 1
ATOM 3218 N N . GLU B 1 57 ? -71.489 8.694 -40.586 1.00 68.58 57 GLU B N 1
ATOM 3219 C CA . GLU B 1 57 ? -71.107 9.960 -39.987 1.00 67.18 57 GLU B CA 1
ATOM 3220 C C . GLU B 1 57 ? -71.377 11.185 -40.850 1.00 67.32 57 GLU B C 1
ATOM 3221 O O . GLU B 1 57 ? -71.214 11.160 -42.068 1.00 66.99 57 GLU B O 1
ATOM 3227 N N . LEU B 1 58 ? -71.759 12.269 -40.185 1.00 60.26 58 LEU B N 1
ATOM 3228 C CA . LEU B 1 58 ? -72.011 13.546 -40.831 1.00 57.46 58 LEU B CA 1
ATOM 3229 C C . LEU B 1 58 ? -70.791 14.436 -40.578 1.00 56.85 58 LEU B C 1
ATOM 3230 O O . LEU B 1 58 ? -70.419 14.662 -39.436 1.00 55.79 58 LEU B O 1
ATOM 3235 N N . LYS B 1 59 ? -70.132 14.898 -41.635 1.00 51.13 59 LYS B N 1
ATOM 3236 C CA . LYS B 1 59 ? -68.959 15.754 -41.459 1.00 49.68 59 LYS B CA 1
ATOM 3237 C C . LYS B 1 59 ? -69.228 17.178 -41.951 1.00 54.26 59 LYS B C 1
ATOM 3238 O O . LYS B 1 59 ? -69.345 17.402 -43.149 1.00 54.68 59 LYS B O 1
ATOM 3244 N N . VAL B 1 60 ? -69.357 18.126 -41.017 1.00 50.61 60 VAL B N 1
ATOM 3245 C CA . VAL B 1 60 ? -69.655 19.524 -41.340 1.00 50.46 60 VAL B CA 1
ATOM 3246 C C . VAL B 1 60 ? -68.416 20.417 -41.410 1.00 57.25 60 VAL B C 1
ATOM 3247 O O . VAL B 1 60 ? -67.595 20.439 -40.488 1.00 58.60 60 VAL B O 1
ATOM 3251 N N . ASP B 1 61 ? -68.278 21.145 -42.514 1.00 54.02 61 ASP B N 1
ATOM 3252 C CA . ASP B 1 61 ? -67.165 22.081 -42.692 1.00 53.74 61 ASP B CA 1
ATOM 3253 C C . ASP B 1 61 ? -67.731 23.443 -42.321 1.00 55.93 61 ASP B C 1
ATOM 3254 O O . ASP B 1 61 ? -68.463 24.063 -43.107 1.00 54.81 61 ASP B O 1
ATOM 3259 N N . LEU B 1 62 ? -67.450 23.864 -41.091 1.00 50.60 62 LEU B N 1
ATOM 3260 C CA . LEU B 1 62 ? -68.004 25.100 -40.549 1.00 48.50 62 LEU B CA 1
ATOM 3261 C C . LEU B 1 62 ? -67.711 26.342 -41.387 1.00 49.36 62 LEU B C 1
ATOM 3262 O O . LEU B 1 62 ? -68.550 27.248 -41.494 1.00 48.17 62 LEU B O 1
ATOM 3267 N N . SER B 1 63 ? -66.535 26.364 -42.004 1.00 45.41 63 SER B N 1
ATOM 3268 C CA . SER B 1 63 ? -66.125 27.492 -42.839 1.00 45.51 63 SER B CA 1
ATOM 3269 C C . SER B 1 63 ? -66.999 27.672 -44.078 1.00 52.55 63 SER B C 1
ATOM 3270 O O . SER B 1 63 ? -67.182 28.792 -44.552 1.00 53.55 63 SER B O 1
ATOM 3273 N N . GLU B 1 64 ? -67.561 26.578 -44.584 1.00 49.36 64 GLU B N 1
ATOM 3274 C CA . GLU B 1 64 ? -68.424 26.636 -45.758 1.00 48.85 64 GLU B CA 1
ATOM 3275 C C . GLU B 1 64 ? -69.891 26.527 -45.393 1.00 54.15 64 GLU B C 1
ATOM 3276 O O . GLU B 1 64 ? -70.734 27.226 -45.953 1.00 55.36 64 GLU B O 1
ATOM 3282 N N . ALA B 1 65 ? -70.203 25.642 -44.456 1.00 49.98 65 ALA B N 1
ATOM 3283 C CA . ALA B 1 65 ? -71.584 25.451 -44.044 1.00 49.42 65 ALA B CA 1
ATOM 3284 C C . ALA B 1 65 ? -72.209 26.680 -43.400 1.00 52.97 65 ALA B C 1
ATOM 3285 O O . ALA B 1 65 ? -73.395 26.950 -43.592 1.00 54.37 65 ALA B O 1
ATOM 3287 N N . LEU B 1 66 ? -71.425 27.401 -42.603 1.00 47.70 66 LEU B N 1
ATOM 3288 C CA . LEU B 1 66 ? -71.933 28.559 -41.865 1.00 46.16 66 LEU B CA 1
ATOM 3289 C C . LEU B 1 66 ? -72.175 29.805 -42.725 1.00 48.71 66 LEU B C 1
ATOM 3290 O O . LEU B 1 66 ? -73.283 30.350 -42.744 1.00 48.04 66 LEU B O 1
ATOM 3295 N N . PRO B 1 67 ? -71.142 30.265 -43.453 1.00 44.42 67 PRO B N 1
ATOM 3296 C CA . PRO B 1 67 ? -71.324 31.434 -44.321 1.00 44.76 67 PRO B CA 1
ATOM 3297 C C . PRO B 1 67 ? -72.535 31.250 -45.231 1.00 52.69 67 PRO B C 1
ATOM 3298 O O . PRO B 1 67 ? -73.338 32.167 -45.423 1.00 52.39 67 PRO B O 1
ATOM 3302 N N . GLU B 1 68 ? -72.706 30.026 -45.715 1.00 51.37 68 GLU B N 1
ATOM 3303 C CA . GLU B 1 68 ? -73.840 29.688 -46.561 1.00 52.02 68 GLU B CA 1
ATOM 3304 C C . GLU B 1 68 ? -75.183 30.035 -45.915 1.00 57.33 68 GLU B C 1
ATOM 3305 O O . GLU B 1 68 ? -76.223 30.021 -46.573 1.00 57.80 68 GLU B O 1
ATOM 3311 N N . LYS B 1 69 ? -75.163 30.359 -44.628 1.00 54.50 69 LYS B N 1
ATOM 3312 C CA . LYS B 1 69 ? -76.399 30.696 -43.924 1.00 54.01 69 LYS B CA 1
ATOM 3313 C C . LYS B 1 69 ? -76.385 32.096 -43.319 1.00 56.17 69 LYS B C 1
ATOM 3314 O O . LYS B 1 69 ? -77.287 32.459 -42.554 1.00 55.59 69 LYS B O 1
ATOM 3320 N N . GLY B 1 70 ? -75.368 32.879 -43.672 1.00 50.88 70 GLY B N 1
ATOM 3321 C CA . GLY B 1 70 ? -75.238 34.242 -43.196 1.00 50.18 70 GLY B CA 1
ATOM 3322 C C . GLY B 1 70 ? -74.541 34.334 -41.853 1.00 54.30 70 GLY B C 1
ATOM 3323 O O . GLY B 1 70 ? -74.674 35.328 -41.126 1.00 54.85 70 GLY B O 1
ATOM 3324 N N . ILE B 1 71 ? -73.786 33.290 -41.529 1.00 48.75 71 ILE B N 1
ATOM 3325 C CA . ILE B 1 71 ? -73.073 33.215 -40.267 1.00 47.02 71 ILE B CA 1
ATOM 3326 C C . ILE B 1 71 ? -71.589 33.191 -40.564 1.00 48.85 71 ILE B C 1
ATOM 3327 O O . ILE B 1 71 ? -71.128 32.365 -41.348 1.00 48.62 71 ILE B O 1
ATOM 3332 N N . GLN B 1 72 ? -70.835 34.104 -39.960 1.00 44.24 72 GLN B N 1
ATOM 3333 C CA . GLN B 1 72 ? -69.394 34.138 -40.193 1.00 43.00 72 GLN B CA 1
ATOM 3334 C C . GLN B 1 72 ? -68.758 33.052 -39.344 1.00 45.00 72 GLN B C 1
ATOM 3335 O O . GLN B 1 72 ? -69.335 32.628 -38.341 1.00 45.24 72 GLN B O 1
ATOM 3341 N N . PHE B 1 73 ? -67.559 32.624 -39.723 1.00 39.36 73 PHE B N 1
ATOM 3342 C CA . PHE B 1 73 ? -66.863 31.600 -38.966 1.00 38.30 73 PHE B CA 1
ATOM 3343 C C . PHE B 1 73 ? -65.400 31.932 -38.755 1.00 43.69 73 PHE B C 1
ATOM 3344 O O . PHE B 1 73 ? -64.705 32.303 -39.686 1.00 45.38 73 PHE B O 1
ATOM 3352 N N . GLN B 1 74 ? -64.919 31.732 -37.535 1.00 40.12 74 GLN B N 1
ATOM 3353 C CA . GLN B 1 74 ? -63.520 31.933 -37.234 1.00 40.04 74 GLN B CA 1
ATOM 3354 C C . GLN B 1 74 ? -63.029 30.752 -36.419 1.00 46.32 74 GLN B C 1
ATOM 3355 O O . GLN B 1 74 ? -63.600 30.422 -35.379 1.00 46.75 74 GLN B O 1
ATOM 3361 N N . GLU B 1 75 ? -61.971 30.110 -36.891 1.00 44.03 75 GLU B N 1
ATOM 3362 C CA . GLU B 1 75 ? -61.407 28.986 -36.158 1.00 43.76 75 GLU B CA 1
ATOM 3363 C C . GLU B 1 75 ? -60.450 29.517 -35.113 1.00 48.57 75 GLU B C 1
ATOM 3364 O O . GLU B 1 75 ? -59.646 30.400 -35.394 1.00 49.61 75 GLU B O 1
ATOM 3370 N N . GLY B 1 76 ? -60.549 28.987 -33.903 1.00 44.49 76 GLY B N 1
ATOM 3371 C CA . GLY B 1 76 ? -59.705 29.403 -32.804 1.00 43.44 76 GLY B CA 1
ATOM 3372 C C . GLY B 1 76 ? -60.119 28.715 -31.518 1.00 45.75 76 GLY B C 1
ATOM 3373 O O . GLY B 1 76 ? -61.272 28.339 -31.343 1.00 44.07 76 GLY B O 1
ATOM 3374 N N . THR B 1 77 ? -59.152 28.536 -30.624 1.00 42.03 77 THR B N 1
ATOM 3375 C CA . THR B 1 77 ? -59.372 27.882 -29.345 1.00 40.85 77 THR B CA 1
ATOM 3376 C C . THR B 1 77 ? -59.532 28.923 -28.241 1.00 45.09 77 THR B C 1
ATOM 3377 O O . THR B 1 77 ? -58.578 29.613 -27.886 1.00 46.66 77 THR B O 1
ATOM 3381 N N . VAL B 1 78 ? -60.740 29.036 -27.699 1.00 39.35 78 VAL B N 1
ATOM 3382 C CA . VAL B 1 78 ? -61.006 29.970 -26.611 1.00 37.56 78 VAL B CA 1
ATOM 3383 C C . VAL B 1 78 ? -60.130 29.642 -25.407 1.00 43.11 78 VAL B C 1
ATOM 3384 O O . VAL B 1 78 ? -59.977 28.474 -25.043 1.00 42.35 78 VAL B O 1
ATOM 3388 N N . GLU B 1 79 ? -59.509 30.667 -24.823 1.00 41.46 79 GLU B N 1
ATOM 3389 C CA . GLU B 1 79 ? -58.648 30.469 -23.646 1.00 41.61 79 GLU B CA 1
ATOM 3390 C C . GLU B 1 79 ? -59.331 30.987 -22.372 1.00 43.48 79 GLU B C 1
ATOM 3391 O O . GLU B 1 79 ? -59.118 30.463 -21.275 1.00 43.26 79 GLU B O 1
ATOM 3397 N N . LYS B 1 80 ? -60.191 31.987 -22.545 1.00 37.4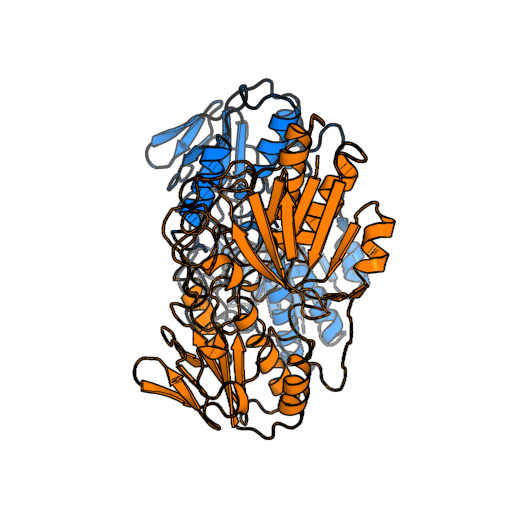4 80 LYS B N 1
ATOM 3398 C CA . LYS B 1 80 ? -60.966 32.535 -21.454 1.00 36.55 80 LYS B CA 1
ATOM 3399 C C . LYS B 1 80 ? -61.925 33.583 -21.987 1.00 40.36 80 LYS B C 1
ATOM 3400 O O . LYS B 1 80 ? -61.752 34.084 -23.090 1.00 39.62 80 LYS B O 1
ATOM 3406 N N . ILE B 1 81 ? -62.940 33.891 -21.191 1.00 38.63 81 ILE B N 1
ATOM 3407 C CA . ILE B 1 81 ? -63.932 34.911 -21.499 1.00 39.38 81 ILE B CA 1
ATOM 3408 C C . ILE B 1 81 ? -63.846 35.929 -20.364 1.00 46.86 81 ILE B C 1
ATOM 3409 O O . ILE B 1 81 ? -63.884 35.558 -19.188 1.00 46.97 81 ILE B O 1
ATOM 3414 N N . ASP B 1 82 ? -63.735 37.208 -20.709 1.00 44.03 82 ASP B N 1
ATOM 3415 C CA . ASP B 1 82 ? -63.726 38.264 -19.710 1.00 43.56 82 ASP B CA 1
ATOM 3416 C C . ASP B 1 82 ? -65.116 38.869 -19.764 1.00 47.09 82 ASP B C 1
ATOM 3417 O O . ASP B 1 82 ? -65.425 39.712 -20.623 1.00 45.13 82 ASP B O 1
ATOM 3422 N N . ALA B 1 83 ? -65.978 38.379 -18.879 1.00 45.30 83 ALA B N 1
ATOM 3423 C CA . ALA B 1 83 ? -67.366 38.822 -18.849 1.00 45.76 83 ALA B CA 1
ATOM 3424 C C . ALA B 1 83 ? -67.501 40.294 -18.479 1.00 48.41 83 ALA B C 1
ATOM 3425 O O . ALA B 1 83 ? -68.455 40.965 -18.886 1.00 48.17 83 ALA B O 1
ATOM 3427 N N . LYS B 1 84 ? -66.557 40.786 -17.684 1.00 44.96 84 LYS B N 1
ATOM 3428 C CA . LYS B 1 84 ? -66.589 42.174 -17.227 1.00 44.46 84 LYS B CA 1
ATOM 3429 C C . LYS B 1 84 ? -66.379 43.162 -18.358 1.00 46.98 84 LYS B C 1
ATOM 3430 O O . LYS B 1 84 ? -67.135 44.125 -18.491 1.00 46.39 84 LYS B O 1
ATOM 3436 N N . SER B 1 85 ? -65.426 42.863 -19.238 1.00 43.39 85 SER B N 1
ATOM 3437 C CA . SER B 1 85 ? -65.174 43.714 -20.403 1.00 42.59 85 SER B CA 1
ATOM 3438 C C . SER B 1 85 ? -65.841 43.204 -21.673 1.00 45.77 85 SER B C 1
ATOM 3439 O O . SER B 1 85 ? -65.759 43.868 -22.704 1.00 44.95 85 SER B O 1
ATOM 3442 N N . SER B 1 86 ? -66.490 42.029 -21.605 1.00 41.02 86 SER B N 1
ATOM 3443 C CA . SER B 1 86 ? -67.168 41.430 -22.761 1.00 38.45 86 SER B CA 1
ATOM 3444 C C . SER B 1 86 ? -66.178 41.108 -23.872 1.00 41.09 86 SER B C 1
ATOM 3445 O O . SER B 1 86 ? -66.393 41.495 -25.029 1.00 40.57 86 SER B O 1
ATOM 3448 N N . MET B 1 87 ? -65.098 40.419 -23.516 1.00 36.83 87 MET B N 1
ATOM 3449 C CA . MET B 1 87 ? -64.061 40.049 -24.472 1.00 37.66 87 MET B CA 1
ATOM 3450 C C . MET B 1 87 ? -63.860 38.541 -24.453 1.00 41.83 87 MET B C 1
ATOM 3451 O O . MET B 1 87 ? -63.872 37.918 -23.386 1.00 41.03 87 MET B O 1
ATOM 3456 N N . VAL B 1 88 ? -63.584 37.973 -25.625 1.00 38.40 88 VAL B N 1
ATOM 3457 C CA . VAL B 1 88 ? -63.276 36.555 -25.725 1.00 38.35 88 VAL B CA 1
ATOM 3458 C C . VAL B 1 88 ? -61.831 36.442 -26.192 1.00 43.19 88 VAL B C 1
ATOM 3459 O O . VAL B 1 88 ? -61.457 36.991 -27.227 1.00 42.83 88 VAL B O 1
ATOM 3463 N N . TYR B 1 89 ? -61.013 35.750 -25.415 1.00 40.32 89 TYR B N 1
ATOM 3464 C CA . TYR B 1 89 ? -59.631 35.532 -25.789 1.00 40.97 89 TYR B CA 1
ATOM 3465 C C . TYR B 1 89 ? -59.515 34.147 -26.424 1.00 46.87 89 TYR B C 1
ATOM 3466 O O . TYR B 1 89 ? -60.027 33.167 -25.885 1.00 47.28 89 TYR B O 1
ATOM 3475 N N . TYR B 1 90 ? -58.837 34.064 -27.563 1.00 43.76 90 TYR B N 1
ATOM 3476 C CA . TYR B 1 90 ? -58.651 32.785 -28.245 1.00 43.64 90 TYR B CA 1
ATOM 3477 C C . TYR B 1 90 ? -57.377 32.715 -29.081 1.00 49.46 90 TYR B C 1
ATOM 3478 O O . TYR B 1 90 ? -56.919 33.724 -29.604 1.00 49.73 90 TYR B O 1
ATOM 3487 N N . THR B 1 91 ? -56.823 31.510 -29.212 1.00 45.29 91 THR B N 1
ATOM 3488 C CA . THR B 1 91 ? -55.638 31.283 -30.027 1.00 44.42 91 THR B CA 1
ATOM 3489 C C . THR B 1 91 ? -56.065 30.888 -31.433 1.00 49.38 91 THR B C 1
ATOM 3490 O O . THR B 1 91 ? -56.893 29.992 -31.605 1.00 48.71 91 THR B O 1
ATOM 3494 N N . LYS B 1 92 ? -55.514 31.581 -32.432 1.00 47.00 92 LYS B N 1
ATOM 3495 C CA . LYS B 1 92 ? -55.823 31.323 -33.833 1.00 45.81 92 LYS B CA 1
ATOM 3496 C C . LYS B 1 92 ? -54.937 30.181 -34.318 1.00 51.46 92 LYS B C 1
ATOM 3497 O O . LYS B 1 92 ? -53.960 29.828 -33.664 1.00 50.78 92 LYS B O 1
ATOM 3503 N N . PRO B 1 93 ? -55.285 29.574 -35.463 1.00 50.85 93 PRO B N 1
ATOM 3504 C CA . PRO B 1 93 ? -54.511 28.468 -36.039 1.00 51.21 93 PRO B CA 1
ATOM 3505 C C . PRO B 1 93 ? -53.040 28.814 -36.243 1.00 56.57 93 PRO B C 1
ATOM 3506 O O . PRO B 1 93 ? -52.167 27.971 -36.026 1.00 57.59 93 PRO B O 1
ATOM 3510 N N . ASP B 1 94 ? -52.756 30.049 -36.653 1.00 51.79 94 ASP B N 1
ATOM 3511 C CA . ASP B 1 94 ? -51.365 30.466 -36.853 1.00 50.65 94 ASP B CA 1
ATOM 3512 C C . ASP B 1 94 ? -50.556 30.631 -35.565 1.00 54.29 94 ASP B C 1
ATOM 3513 O O . ASP B 1 94 ? -49.389 31.010 -35.620 1.00 54.56 94 ASP B O 1
ATOM 3518 N N . GLY B 1 95 ? -51.192 30.402 -34.413 1.00 49.86 95 GLY B N 1
ATOM 3519 C CA . GLY B 1 95 ? -50.551 30.516 -33.109 1.00 48.95 95 GLY B CA 1
ATOM 3520 C C . GLY B 1 95 ? -50.747 31.854 -32.410 1.00 50.89 95 GLY B C 1
ATOM 3521 O O . GLY B 1 95 ? -50.443 32.006 -31.223 1.00 50.43 95 GLY B O 1
ATOM 3522 N N . SER B 1 96 ? -51.250 32.838 -33.147 1.00 45.22 96 SER B N 1
ATOM 3523 C CA . SER B 1 96 ? -51.451 34.166 -32.588 1.00 43.89 96 SER B CA 1
ATOM 3524 C C . SER B 1 96 ? -52.616 34.204 -31.605 1.00 50.01 96 SER B C 1
ATOM 3525 O O . SER B 1 96 ? -53.567 33.416 -31.710 1.00 49.32 96 SER B O 1
ATOM 3528 N N A MET B 1 97 ? -52.550 35.164 -30.695 0.38 46.60 97 MET B N 1
ATOM 3529 N N B MET B 1 97 ? -52.547 35.113 -30.628 0.62 46.55 97 MET B N 1
ATOM 3530 C CA A MET B 1 97 ? -53.582 35.334 -29.700 0.38 46.11 97 MET B CA 1
ATOM 3531 C CA B MET B 1 97 ? -53.610 35.253 -29.624 0.62 45.85 97 MET B CA 1
ATOM 3532 C C A MET B 1 97 ? -54.483 36.498 -30.071 0.38 49.28 97 MET B C 1
ATOM 3533 C C B MET B 1 97 ? -54.497 36.484 -29.848 0.62 48.82 97 MET B C 1
ATOM 3534 O O A MET B 1 97 ? -54.011 37.594 -30.375 0.38 49.31 97 MET B O 1
ATOM 3535 O O B MET B 1 97 ? -54.030 37.620 -29.779 0.62 48.37 97 MET B O 1
ATOM 3544 N N . ALA B 1 98 ? -55.784 36.237 -30.101 1.00 44.74 98 ALA B N 1
ATOM 3545 C CA . ALA B 1 98 ? -56.747 37.278 -30.411 1.00 43.38 98 ALA B CA 1
ATOM 3546 C C . ALA B 1 98 ? -57.675 37.540 -29.246 1.00 45.30 98 ALA B C 1
ATOM 3547 O O . ALA B 1 98 ? -57.815 36.712 -28.353 1.00 44.30 98 ALA B O 1
ATOM 3549 N N . GLU B 1 99 ? -58.178 38.763 -29.193 1.00 41.12 99 GLU B N 1
ATOM 3550 C CA . GLU B 1 99 ? -59.073 39.189 -28.142 1.00 41.11 99 GLU B CA 1
ATOM 3551 C C . GLU B 1 99 ? -60.103 39.994 -28.879 1.00 44.02 99 GLU B C 1
ATOM 3552 O O . GLU B 1 99 ? -59.790 41.004 -29.507 1.00 43.45 99 GLU B O 1
ATOM 3558 N N . GLU B 1 100 ? -61.317 39.473 -28.897 1.00 40.11 100 GLU B N 1
ATOM 3559 C CA . GLU B 1 100 ? -62.384 40.076 -29.659 1.00 39.27 100 GLU B CA 1
ATOM 3560 C C . GLU B 1 100 ? -63.514 40.413 -28.715 1.00 44.39 100 GLU B C 1
ATOM 3561 O O . GLU B 1 100 ? -63.713 39.740 -27.702 1.00 44.35 100 GLU B O 1
ATOM 3567 N N . GLU B 1 101 ? -64.246 41.468 -29.030 1.00 41.40 101 GLU B N 1
ATOM 3568 C CA . GLU B 1 101 ? -65.328 41.872 -28.166 1.00 41.46 101 GLU B CA 1
ATOM 3569 C C . GLU B 1 101 ? -66.695 41.513 -28.725 1.00 43.76 101 GLU B C 1
ATOM 3570 O O . GLU B 1 101 ? -66.844 41.304 -29.934 1.00 43.15 101 GLU B O 1
ATOM 3576 N N . TYR B 1 102 ? -67.697 41.440 -27.842 1.00 38.04 102 TYR B N 1
ATOM 3577 C CA . TYR B 1 102 ? -69.054 41.077 -28.259 1.00 34.91 102 TYR B CA 1
ATOM 3578 C C . TYR B 1 102 ? -70.088 41.947 -27.581 1.00 41.58 102 TYR B C 1
ATOM 3579 O O . TYR B 1 102 ? -69.836 42.514 -26.523 1.00 42.02 102 TYR B O 1
ATOM 3588 N N . ASP B 1 103 ? -71.274 42.004 -28.167 1.00 40.57 103 ASP B N 1
ATOM 3589 C CA . ASP B 1 103 ? -72.405 42.657 -27.534 1.00 41.30 103 ASP B CA 1
ATOM 3590 C C . ASP B 1 103 ? -73.107 41.541 -26.744 1.00 45.11 103 ASP B C 1
ATOM 3591 O O . ASP B 1 103 ? -73.529 41.735 -25.603 1.00 44.52 103 ASP B O 1
ATOM 3596 N N . TYR B 1 104 ? -73.128 40.349 -27.343 1.00 41.71 104 TYR B N 1
ATOM 3597 C CA . TYR B 1 104 ? -73.687 39.145 -26.726 1.00 40.40 104 TYR B CA 1
ATOM 3598 C C . TYR B 1 104 ? -72.817 37.944 -27.062 1.00 42.36 104 TYR B C 1
ATOM 3599 O O . TYR B 1 104 ? -72.239 37.879 -28.142 1.00 42.65 104 TYR B O 1
ATOM 3608 N N . VAL B 1 105 ? -72.710 37.012 -26.121 1.00 37.29 105 VAL B N 1
ATOM 3609 C CA . VAL B 1 105 ? -71.962 35.773 -26.334 1.00 36.72 105 VAL B CA 1
ATOM 3610 C C . VAL B 1 105 ? -72.823 34.565 -25.927 1.00 41.90 105 VAL B C 1
ATOM 3611 O O . VAL B 1 105 ? -73.538 34.607 -24.912 1.00 42.24 105 VAL B O 1
ATOM 3615 N N . ILE B 1 106 ? -72.786 33.514 -26.748 1.00 36.43 106 ILE B N 1
ATOM 3616 C CA . ILE B 1 106 ? -73.511 32.271 -26.468 1.00 33.69 106 ILE B CA 1
ATOM 3617 C C . ILE B 1 106 ? -72.452 31.204 -26.327 1.00 36.26 106 ILE B C 1
ATOM 3618 O O . ILE B 1 106 ? -71.766 30.873 -27.291 1.00 36.17 106 ILE B O 1
ATOM 3623 N N . VAL B 1 107 ? -72.269 30.730 -25.098 1.00 31.95 107 VAL B N 1
ATOM 3624 C CA . VAL B 1 107 ? -71.245 29.740 -24.786 1.00 30.85 107 VAL B CA 1
ATOM 3625 C C . VAL B 1 107 ? -71.736 28.305 -24.995 1.00 36.60 107 VAL B C 1
ATOM 3626 O O . VAL B 1 107 ? -72.603 27.828 -24.260 1.00 36.37 107 VAL B O 1
ATOM 3630 N N . GLY B 1 108 ? -71.173 27.635 -26.000 1.00 33.99 108 GLY B N 1
ATOM 3631 C CA . GLY B 1 108 ? -71.502 26.268 -26.360 1.00 33.64 108 GLY B CA 1
ATOM 3632 C C . GLY B 1 108 ? -70.272 25.394 -26.521 1.00 37.63 108 GLY B C 1
ATOM 3633 O O . GLY B 1 108 ? -70.248 24.489 -27.365 1.00 38.05 108 GLY B O 1
ATOM 3634 N N . ILE B 1 109 ? -69.246 25.649 -25.712 1.00 32.89 109 ILE B N 1
ATOM 3635 C CA . ILE B 1 109 ? -68.009 24.879 -25.800 1.00 32.55 109 ILE B CA 1
ATOM 3636 C C . ILE B 1 109 ? -67.996 23.590 -24.986 1.00 38.46 109 ILE B C 1
ATOM 3637 O O . ILE B 1 109 ? -66.951 22.942 -24.839 1.00 37.15 109 ILE B O 1
ATOM 3642 N N . GLY B 1 110 ? -69.165 23.201 -24.481 1.00 37.76 110 GLY B N 1
ATOM 3643 C CA . GLY B 1 110 ? -69.308 21.973 -23.727 1.00 38.56 110 GLY B CA 1
ATOM 3644 C C . GLY B 1 110 ? -68.465 21.861 -22.465 1.00 45.44 110 GLY B C 1
ATOM 3645 O O . GLY B 1 110 ? -68.059 22.855 -21.868 1.00 45.44 110 GLY B O 1
ATOM 3646 N N . ALA B 1 111 ? -68.254 20.622 -22.033 1.00 42.16 111 ALA B N 1
ATOM 3647 C CA . ALA B 1 111 ? -67.529 20.323 -20.815 1.00 41.62 111 ALA B CA 1
ATOM 3648 C C . ALA B 1 111 ? -66.172 19.751 -21.156 1.00 47.16 111 ALA B C 1
ATOM 3649 O O . ALA B 1 111 ? -65.595 20.086 -22.183 1.00 48.64 111 ALA B O 1
ATOM 3651 N N . HIS B 1 112 ? -65.664 18.874 -20.302 1.00 43.98 112 HIS B N 1
ATOM 3652 C CA . HIS B 1 112 ? -64.353 18.292 -20.530 1.00 44.32 112 HIS B CA 1
ATOM 3653 C C . HIS B 1 112 ? -64.326 16.850 -20.048 1.00 49.95 112 HIS B C 1
ATOM 3654 O O . HIS B 1 112 ? -64.887 16.523 -19.008 1.00 49.62 112 HIS B O 1
ATOM 3661 N N . LEU B 1 113 ? -63.711 15.983 -20.840 1.00 48.11 113 LEU B N 1
ATOM 3662 C CA . LEU B 1 113 ? -63.566 14.578 -20.483 1.00 48.30 113 LEU B CA 1
ATOM 3663 C C . LEU B 1 113 ? -62.183 14.476 -19.869 1.00 53.34 113 LEU B C 1
ATOM 3664 O O . LEU B 1 113 ? -61.174 14.447 -20.579 1.00 52.54 113 LEU B O 1
ATOM 3669 N N . ALA B 1 114 ? -62.148 14.505 -18.543 1.00 51.74 114 ALA B N 1
ATOM 3670 C CA . ALA B 1 114 ? -60.899 14.513 -17.790 1.00 51.92 114 ALA B CA 1
ATOM 3671 C C . ALA B 1 114 ? -60.149 13.193 -17.776 1.00 58.21 114 ALA B C 1
ATOM 3672 O O . ALA B 1 114 ? -59.893 12.636 -16.713 1.00 58.13 114 ALA B O 1
ATOM 3674 N N . THR B 1 115 ? -59.758 12.717 -18.954 1.00 56.31 115 THR B N 1
ATOM 3675 C CA . THR B 1 115 ? -58.987 11.484 -19.054 1.00 56.57 115 THR B CA 1
ATOM 3676 C C . THR B 1 115 ? -57.677 11.655 -18.287 1.00 61.03 115 THR B C 1
ATOM 3677 O O . THR B 1 115 ? -57.122 10.690 -17.763 1.00 61.18 115 THR B O 1
ATOM 3681 N N . GLU B 1 116 ? -57.184 12.891 -18.230 1.00 57.50 116 GLU B N 1
ATOM 3682 C CA . GLU B 1 116 ? -55.927 13.189 -17.545 1.00 57.08 116 GLU B CA 1
ATOM 3683 C C . GLU B 1 116 ? -55.944 12.810 -16.065 1.00 62.30 116 GLU B C 1
ATOM 3684 O O . GLU B 1 116 ? -54.887 12.655 -15.447 1.00 62.54 116 GLU B O 1
ATOM 3690 N N . LEU B 1 117 ? -57.143 12.655 -15.505 1.00 58.55 117 LEU B N 1
ATOM 3691 C CA . LEU B 1 117 ? -57.299 12.293 -14.099 1.00 58.23 117 LEU B CA 1
ATOM 3692 C C . LEU B 1 117 ? -57.162 10.789 -13.898 1.00 65.04 117 LEU B C 1
ATOM 3693 O O . LEU B 1 117 ? -57.259 10.299 -12.776 1.00 64.84 117 LEU B O 1
ATOM 3698 N N . VAL B 1 118 ? -56.955 10.059 -14.989 1.00 63.84 118 VAL B N 1
ATOM 3699 C CA . VAL B 1 118 ? -56.853 8.604 -14.926 1.00 64.96 118 VAL B CA 1
ATOM 3700 C C . VAL B 1 118 ? -55.463 8.117 -15.303 1.00 73.37 118 VAL B C 1
ATOM 3701 O O . VAL B 1 118 ? -55.103 8.086 -16.480 1.00 72.89 118 VAL B O 1
ATOM 3705 N N . LYS B 1 119 ? -54.696 7.704 -14.302 1.00 73.41 119 LYS B N 1
ATOM 3706 C CA . LYS B 1 119 ? -53.358 7.184 -14.546 1.00 74.81 119 LYS B CA 1
ATOM 3707 C C . LYS B 1 119 ? -53.462 5.924 -15.406 1.00 80.31 119 LYS B C 1
ATOM 3708 O O . LYS B 1 119 ? -54.297 5.054 -15.152 1.00 79.91 119 LYS B O 1
ATOM 3714 N N . GLY B 1 120 ? -52.635 5.848 -16.444 1.00 78.18 120 GLY B N 1
ATOM 3715 C CA . GLY B 1 120 ? -52.616 4.706 -17.342 1.00 78.64 120 GLY B CA 1
ATOM 3716 C C . GLY B 1 120 ? -53.623 4.777 -18.476 1.00 83.75 120 GLY B C 1
ATOM 3717 O O . GLY B 1 120 ? -53.700 3.866 -19.301 1.00 82.70 120 GLY B O 1
ATOM 3718 N N . TRP B 1 121 ? -54.397 5.858 -18.521 1.00 81.83 121 TRP B N 1
ATOM 3719 C CA . TRP B 1 121 ? -55.389 6.037 -19.574 1.00 82.32 121 TRP B CA 1
ATOM 3720 C C . TRP B 1 121 ? -54.689 6.010 -20.924 1.00 88.98 121 TRP B C 1
ATOM 3721 O O . TRP B 1 121 ? -55.163 5.398 -21.886 1.00 88.71 121 TRP B O 1
ATOM 3732 N N . ASP B 1 122 ? -53.564 6.713 -20.979 1.00 86.99 122 ASP B N 1
ATOM 3733 C CA . ASP B 1 122 ? -52.747 6.801 -22.175 1.00 87.41 122 ASP B CA 1
ATOM 3734 C C . ASP B 1 122 ? -52.497 5.421 -22.793 1.00 91.35 122 ASP B C 1
ATOM 3735 O O . ASP B 1 122 ? -52.894 5.156 -23.931 1.00 91.01 122 ASP B O 1
ATOM 3740 N N . LYS B 1 123 ? -51.867 4.542 -22.016 1.00 87.49 123 LYS B N 1
ATOM 3741 C CA . LYS B 1 123 ? -51.487 3.206 -22.467 1.00 87.01 123 LYS B CA 1
ATOM 3742 C C . LYS B 1 123 ? -52.557 2.115 -22.504 1.00 90.68 123 LYS B C 1
ATOM 3743 O O . LYS B 1 123 ? -52.460 1.191 -23.310 1.00 90.40 123 LYS B O 1
ATOM 3749 N N . TYR B 1 124 ? -53.546 2.177 -21.616 1.00 87.08 124 TYR B N 1
ATOM 3750 C CA . TYR B 1 124 ? -54.537 1.102 -21.544 1.00 86.71 124 TYR B CA 1
ATOM 3751 C C . TYR B 1 124 ? -56.009 1.467 -21.657 1.00 89.75 124 TYR B C 1
ATOM 3752 O O . TYR B 1 124 ? -56.866 0.595 -21.535 1.00 89.00 124 TYR B O 1
ATOM 3761 N N . GLY B 1 125 ? -56.324 2.738 -21.855 1.00 86.25 125 GLY B N 1
ATOM 3762 C CA . GLY B 1 125 ? -57.717 3.128 -21.906 1.00 86.01 125 GLY B CA 1
ATOM 3763 C C . GLY B 1 125 ? -58.446 2.942 -23.221 1.00 89.48 125 GLY B C 1
ATOM 3764 O O . GLY B 1 125 ? -57.873 3.100 -24.297 1.00 89.52 125 GLY B O 1
ATOM 3765 N N . TYR B 1 126 ? -59.735 2.632 -23.115 1.00 85.31 126 TYR B N 1
ATOM 3766 C CA . TYR B 1 126 ? -60.627 2.527 -24.263 1.00 84.78 126 TYR B CA 1
ATOM 3767 C C . TYR B 1 126 ? -61.793 3.442 -23.927 1.00 88.12 126 TYR B C 1
ATOM 3768 O O . TYR B 1 126 ? -62.513 3.201 -22.964 1.00 87.21 126 TYR B O 1
ATOM 3777 N N . SER B 1 127 ? -61.931 4.536 -24.665 1.00 85.41 127 SER B N 1
ATOM 3778 C CA . SER B 1 127 ? -63.001 5.482 -24.391 1.00 85.56 127 SER B CA 1
ATOM 3779 C C . SER B 1 127 ? -64.175 5.251 -25.314 1.00 90.92 127 SER B C 1
ATOM 3780 O O . SER B 1 127 ? -64.010 4.849 -26.469 1.00 90.83 127 SER B O 1
ATOM 3783 N N . VAL B 1 128 ? -65.366 5.515 -24.798 1.00 87.97 128 VAL B N 1
ATOM 3784 C CA . VAL B 1 128 ? -66.567 5.359 -25.594 1.00 88.17 128 VAL B CA 1
ATOM 3785 C C . VAL B 1 128 ? -66.928 6.702 -26.235 1.00 92.55 128 VAL B C 1
ATOM 3786 O O . VAL B 1 128 ? -67.608 6.755 -27.266 1.00 92.20 128 VAL B O 1
ATOM 3790 N N . CYS B 1 129 ? -66.416 7.780 -25.644 1.00 88.76 129 CYS B N 1
ATOM 3791 C CA . CYS B 1 129 ? -66.692 9.129 -26.122 1.00 88.33 129 CYS B CA 1
ATOM 3792 C C . CYS B 1 129 ? -65.644 9.780 -27.013 1.00 97.27 129 CYS B C 1
ATOM 3793 O O . CYS B 1 129 ? -65.710 10.983 -27.269 1.00 96.98 129 CYS B O 1
ATOM 3796 N N . GLU B 1 130 ? -64.684 8.998 -27.494 1.00 97.85 130 GLU B N 1
ATOM 3797 C CA . GLU B 1 130 ? -63.653 9.539 -28.374 1.00 99.57 130 GLU B CA 1
ATOM 3798 C C . GLU B 1 130 ? -63.859 9.012 -29.796 1.00 107.47 130 GLU B C 1
ATOM 3799 O O . GLU B 1 130 ? -63.908 7.799 -30.021 1.00 106.96 130 GLU B O 1
ATOM 3805 N N . PRO B 1 131 ? -64.018 9.932 -30.766 1.00 107.14 131 PRO B N 1
ATOM 3806 C CA . PRO B 1 131 ? -64.259 9.838 -32.214 1.00 107.92 131 PRO B CA 1
ATOM 3807 C C . PRO B 1 131 ? -63.931 8.475 -32.825 1.00 113.88 131 PRO B C 1
ATOM 3808 O O . PRO B 1 131 ? -64.813 7.633 -33.019 1.00 113.36 131 PRO B O 1
ATOM 3812 N N . GLU B 1 132 ? -62.660 8.280 -33.161 1.00 112.11 132 GLU B N 1
ATOM 3813 C CA . GLU B 1 132 ? -62.209 7.028 -33.752 1.00 112.77 132 GLU B CA 1
ATOM 3814 C C . GLU B 1 132 ? -61.572 6.141 -32.687 1.00 117.32 132 GLU B C 1
ATOM 3815 O O . GLU B 1 132 ? -61.000 5.088 -32.989 1.00 117.19 132 GLU B O 1
ATOM 3821 N N . PHE B 1 133 ? -61.690 6.577 -31.435 1.00 113.48 133 PHE B N 1
ATOM 3822 C CA . PHE B 1 133 ? -61.196 5.812 -30.297 1.00 112.78 133 PHE B CA 1
ATOM 3823 C C . PHE B 1 133 ? -62.091 4.575 -30.227 1.00 114.70 133 PHE B C 1
ATOM 3824 O O . PHE B 1 133 ? -61.690 3.519 -29.729 1.00 114.58 133 PHE B O 1
ATOM 3832 N N . ALA B 1 134 ? -63.303 4.720 -30.756 1.00 108.95 134 ALA B N 1
ATOM 3833 C CA . ALA B 1 134 ? -64.271 3.635 -30.783 1.00 107.74 134 ALA B CA 1
ATOM 3834 C C . ALA B 1 134 ? -63.924 2.606 -31.862 1.00 108.64 134 ALA B C 1
ATOM 3835 O O . ALA B 1 134 ? -64.567 1.559 -31.966 1.00 107.90 134 ALA B O 1
ATOM 3837 N N . THR B 1 135 ? -62.904 2.912 -32.660 1.00 103.11 135 THR B N 1
ATOM 3838 C CA . THR B 1 135 ? -62.439 2.002 -33.706 1.00 101.79 135 THR B CA 1
ATOM 3839 C C . THR B 1 135 ? -61.394 1.069 -33.102 1.00 103.21 135 THR B C 1
ATOM 3840 O O . THR B 1 135 ? -61.335 -0.120 -33.424 1.00 102.78 135 THR B O 1
ATOM 3844 N N . LYS B 1 136 ? -60.583 1.628 -32.209 1.00 97.65 136 LYS B N 1
ATOM 3845 C CA . LYS B 1 136 ? -59.549 0.882 -31.502 1.00 96.32 136 LYS B CA 1
ATOM 3846 C C . LYS B 1 136 ? -60.200 -0.210 -30.657 1.00 97.76 136 LYS B C 1
ATOM 3847 O O . LYS B 1 136 ? -59.673 -1.319 -30.531 1.00 97.12 136 LYS B O 1
ATOM 3853 N N . LEU B 1 137 ? -61.365 0.115 -30.100 1.00 92.42 137 LEU B N 1
ATOM 3854 C CA . LEU B 1 137 ? -62.118 -0.817 -29.274 1.00 91.31 137 LEU B CA 1
ATOM 3855 C C . LEU B 1 137 ? -62.718 -1.912 -30.141 1.00 93.07 137 LEU B C 1
ATOM 3856 O O . LEU B 1 137 ? -62.660 -3.093 -29.802 1.00 92.20 137 LEU B O 1
ATOM 3861 N N . ARG B 1 138 ? -63.291 -1.506 -31.266 1.00 88.86 138 ARG B N 1
ATOM 3862 C CA . ARG B 1 138 ? -63.903 -2.442 -32.198 1.00 88.17 138 ARG B CA 1
ATOM 3863 C C . ARG B 1 138 ? -62.947 -3.587 -32.529 1.00 90.74 138 ARG B C 1
ATOM 3864 O O . ARG B 1 138 ? -63.317 -4.753 -32.454 1.00 90.25 138 ARG B O 1
ATOM 3872 N N . GLU B 1 139 ? -61.710 -3.246 -32.873 1.00 86.80 139 GLU B N 1
ATOM 3873 C CA . GLU B 1 139 ? -60.703 -4.242 -33.228 1.00 86.20 139 GLU B CA 1
ATOM 3874 C C . GLU B 1 139 ? -60.320 -5.151 -32.067 1.00 88.92 139 GLU B C 1
ATOM 3875 O O . GLU B 1 139 ? -60.220 -6.371 -32.231 1.00 88.22 139 GLU B O 1
ATOM 3881 N N . LYS B 1 140 ? -60.098 -4.555 -30.898 1.00 84.82 140 LYS B N 1
ATOM 3882 C CA . LYS B 1 140 ? -59.729 -5.322 -29.712 1.00 84.06 140 LYS B CA 1
ATOM 3883 C C . LYS B 1 140 ? -60.831 -6.314 -29.339 1.00 88.99 140 LYS B C 1
ATOM 3884 O O . LYS B 1 140 ? -60.553 -7.477 -29.028 1.00 88.50 140 LYS B O 1
ATOM 3890 N N . LEU B 1 141 ? -62.079 -5.848 -29.382 1.00 86.15 141 LEU B N 1
ATOM 3891 C CA . LEU B 1 141 ? -63.229 -6.686 -29.050 1.00 86.08 141 LEU B CA 1
ATOM 3892 C C . LEU B 1 141 ? -63.402 -7.827 -30.041 1.00 90.62 141 LEU B C 1
ATOM 3893 O O . LEU B 1 141 ? -63.981 -8.861 -29.706 1.00 90.53 141 LEU B O 1
ATOM 3898 N N . GLU B 1 142 ? -62.901 -7.633 -31.258 1.00 87.38 142 GLU B N 1
ATOM 3899 C CA . GLU B 1 142 ? -63.009 -8.646 -32.307 1.00 87.38 142 GLU B CA 1
ATOM 3900 C C . GLU B 1 142 ? -61.990 -9.759 -32.106 1.00 89.58 142 GLU B C 1
ATOM 3901 O O . GLU B 1 142 ? -62.307 -10.939 -32.246 1.00 89.06 142 GLU B O 1
ATOM 3907 N N . SER B 1 143 ? -60.761 -9.368 -31.790 1.00 84.99 143 SER B N 1
ATOM 3908 C CA . SER B 1 143 ? -59.671 -10.316 -31.595 1.00 84.27 143 SER B CA 1
ATOM 3909 C C . SER B 1 143 ? -59.615 -10.893 -30.182 1.00 86.13 143 SER B C 1
ATOM 3910 O O . SER B 1 143 ? -58.718 -11.675 -29.869 1.00 85.81 143 SER B O 1
ATOM 3913 N N . PHE B 1 144 ? -60.552 -10.491 -29.326 1.00 80.75 144 PHE B N 1
ATOM 3914 C CA . PHE B 1 144 ? -60.565 -10.948 -27.935 1.00 79.45 144 PHE B CA 1
ATOM 3915 C C . PHE B 1 144 ? -60.786 -12.455 -27.821 1.00 81.52 144 PHE B C 1
ATOM 3916 O O . PHE B 1 144 ? -61.818 -12.975 -28.246 1.00 80.43 144 PHE B O 1
ATOM 3924 N N . GLN B 1 145 ? -59.811 -13.142 -27.228 1.00 77.45 145 GLN B N 1
ATOM 3925 C CA . GLN B 1 145 ? -59.869 -14.593 -27.050 1.00 76.90 145 GLN B CA 1
ATOM 3926 C C . GLN B 1 145 ? -60.688 -14.974 -25.824 1.00 78.10 145 GLN B C 1
ATOM 3927 O O . GLN B 1 145 ? -61.292 -16.047 -25.775 1.00 77.57 145 GLN B O 1
ATOM 3933 N N . GLY B 1 146 ? -60.674 -14.101 -24.823 1.00 72.43 146 GLY B N 1
ATOM 3934 C CA . GLY B 1 146 ? -61.388 -14.314 -23.578 1.00 70.98 146 GLY B CA 1
ATOM 3935 C C . GLY B 1 146 ? -60.723 -13.555 -22.447 1.00 71.97 146 GLY B C 1
ATOM 3936 O O . GLY B 1 146 ? -59.590 -13.088 -22.586 1.00 70.79 146 GLY B O 1
ATOM 3937 N N . GLY B 1 147 ? -61.429 -13.409 -21.332 1.00 67.30 147 GLY B N 1
ATOM 3938 C CA . GLY B 1 147 ? -60.906 -12.687 -20.186 1.00 66.32 147 GLY B CA 1
ATOM 3939 C C . GLY B 1 147 ? -61.902 -11.755 -19.518 1.00 68.30 147 GLY B C 1
ATOM 3940 O O . GLY B 1 147 ? -63.116 -11.917 -19.641 1.00 68.26 147 GLY B O 1
ATOM 3941 N N . ASN B 1 148 ? -61.377 -10.774 -18.793 1.00 62.84 148 ASN B N 1
ATOM 3942 C CA . ASN B 1 148 ? -62.206 -9.828 -18.065 1.00 61.53 148 ASN B CA 1
ATOM 3943 C C . ASN B 1 148 ? -62.383 -8.503 -18.776 1.00 62.87 148 ASN B C 1
ATOM 3944 O O . ASN B 1 148 ? -61.438 -7.959 -19.342 1.00 62.70 148 ASN B O 1
ATOM 3949 N N . ILE B 1 149 ? -63.593 -7.962 -18.688 1.00 56.66 149 ILE B N 1
ATOM 3950 C CA . ILE B 1 149 ? -63.900 -6.666 -19.278 1.00 54.74 149 ILE B CA 1
ATOM 3951 C C . ILE B 1 149 ? -64.533 -5.781 -18.210 1.00 57.08 149 ILE B C 1
ATOM 3952 O O . ILE B 1 149 ? -65.425 -6.217 -17.479 1.00 57.33 149 ILE B O 1
ATOM 3957 N N . ALA B 1 150 ? -64.065 -4.544 -18.101 1.00 51.21 150 ALA B N 1
ATOM 3958 C CA . ALA B 1 150 ? -64.646 -3.626 -17.134 1.00 50.00 150 ALA B CA 1
ATOM 3959 C C . ALA B 1 150 ? -65.235 -2.455 -17.893 1.00 52.96 150 ALA B C 1
ATOM 3960 O O . ALA B 1 150 ? -64.549 -1.821 -18.692 1.00 53.00 150 ALA B O 1
ATOM 3962 N N . ILE B 1 151 ? -66.521 -2.200 -17.674 1.00 47.78 151 ILE B N 1
ATOM 3963 C CA . ILE B 1 151 ? -67.189 -1.082 -18.321 1.00 46.79 151 ILE B CA 1
ATOM 3964 C C . ILE B 1 151 ? -67.858 -0.169 -17.297 1.00 47.45 151 ILE B C 1
ATOM 3965 O O . ILE B 1 151 ? -68.554 -0.636 -16.396 1.00 46.26 151 ILE B O 1
ATOM 3970 N N . GLY B 1 152 ? -67.625 1.133 -17.417 1.00 42.84 152 GLY B N 1
ATOM 3971 C CA . GLY B 1 152 ? -68.212 2.089 -16.494 1.00 42.60 152 GLY B CA 1
ATOM 3972 C C . GLY B 1 152 ? -67.820 3.524 -16.787 1.00 47.40 152 GLY B C 1
ATOM 3973 O O . GLY B 1 152 ? -67.193 3.806 -17.800 1.00 47.24 152 GLY B O 1
ATOM 3974 N N . SER B 1 153 ? -68.198 4.436 -15.897 1.00 45.03 153 SER B N 1
ATOM 3975 C CA . SER B 1 153 ? -67.870 5.849 -16.066 1.00 44.89 153 SER B CA 1
ATOM 3976 C C . SER B 1 153 ? -67.140 6.433 -14.863 1.00 48.94 153 SER B C 1
ATOM 3977 O O . SER B 1 153 ? -67.204 5.895 -13.757 1.00 48.38 153 SER B O 1
ATOM 3980 N N . GLY B 1 154 ? -66.438 7.536 -15.101 1.00 45.21 154 GLY B N 1
ATOM 3981 C CA . GLY B 1 154 ? -65.695 8.243 -14.083 1.00 44.73 154 GLY B CA 1
ATOM 3982 C C . GLY B 1 154 ? -66.622 9.208 -13.373 1.00 48.90 154 GLY B C 1
ATOM 3983 O O . GLY B 1 154 ? -67.723 9.485 -13.841 1.00 47.89 154 GLY B O 1
ATOM 3984 N N . PRO B 1 155 ? -66.190 9.734 -12.2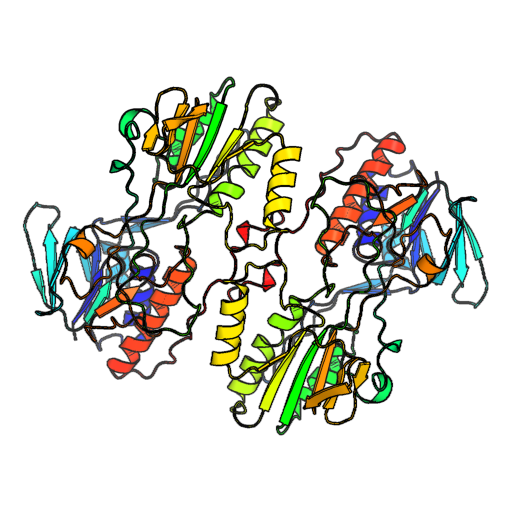17 1.00 46.07 155 PRO B N 1
ATOM 3985 C CA . PRO B 1 155 ? -67.022 10.672 -11.454 1.00 44.62 155 PRO B CA 1
ATOM 3986 C C . PRO B 1 155 ? -67.334 11.958 -12.223 1.00 45.83 155 PRO B C 1
ATOM 3987 O O . PRO B 1 155 ? -66.572 12.382 -13.097 1.00 46.45 155 PRO B O 1
ATOM 3991 N N . PHE B 1 156 ? -68.448 12.584 -11.851 1.00 38.77 156 PHE B N 1
ATOM 3992 C CA . PHE B 1 156 ? -68.892 13.841 -12.424 1.00 37.39 156 PHE B CA 1
ATOM 3993 C C . PHE B 1 156 ? -68.550 14.940 -11.413 1.00 45.39 156 PHE B C 1
ATOM 3994 O O . PHE B 1 156 ? -69.095 14.967 -10.300 1.00 45.38 156 PHE B O 1
ATOM 4002 N N . TYR B 1 157 ? -67.636 15.833 -11.790 1.00 42.33 157 TYR B N 1
ATOM 4003 C CA . TYR B 1 157 ? -67.241 16.933 -10.918 1.00 40.89 157 TYR B CA 1
ATOM 4004 C C . TYR B 1 157 ? -68.213 18.075 -11.094 1.00 44.38 157 TYR B C 1
ATOM 4005 O O . TYR B 1 157 ? -67.880 19.136 -11.620 1.00 44.23 157 TYR B O 1
ATOM 4014 N N . GLN B 1 158 ? -69.439 17.819 -10.666 1.00 41.63 158 GLN B N 1
ATOM 4015 C CA . GLN B 1 158 ? -70.525 18.780 -10.772 1.00 42.14 158 GLN B CA 1
ATOM 4016 C C . GLN B 1 158 ? -70.246 20.014 -9.929 1.00 50.55 158 GLN B C 1
ATOM 4017 O O . GLN B 1 158 ? -69.677 19.916 -8.848 1.00 51.67 158 GLN B O 1
ATOM 4023 N N . GLY B 1 159 ? -70.652 21.175 -10.419 1.00 49.00 159 GLY B N 1
ATOM 4024 C CA . GLY B 1 159 ? -70.481 22.404 -9.673 1.00 49.83 159 GLY B CA 1
ATOM 4025 C C . GLY B 1 159 ? -71.716 22.604 -8.820 1.00 55.59 159 GLY B C 1
ATOM 4026 O O . GLY B 1 159 ? -72.795 22.130 -9.175 1.00 55.40 159 GLY B O 1
ATOM 4027 N N . HIS B 1 160 ? -71.580 23.319 -7.708 1.00 53.59 160 HIS B N 1
ATOM 4028 C CA . HIS B 1 160 ? -72.732 23.543 -6.841 1.00 53.68 160 HIS B CA 1
ATOM 4029 C C . HIS B 1 160 ? -73.038 24.978 -6.482 1.00 57.30 160 HIS B C 1
ATOM 4030 O O . HIS B 1 160 ? -74.179 25.297 -6.158 1.00 57.36 160 HIS B O 1
ATOM 4037 N N . ASN B 1 161 ? -72.041 25.853 -6.569 1.00 53.55 161 ASN B N 1
ATOM 4038 C CA . ASN B 1 161 ? -72.254 27.262 -6.247 1.00 53.08 161 ASN B CA 1
ATOM 4039 C C . ASN B 1 161 ? -71.483 28.186 -7.165 1.00 54.09 161 ASN B C 1
ATOM 4040 O O . ASN B 1 161 ? -70.317 27.948 -7.454 1.00 53.63 161 ASN B O 1
ATOM 4045 N N . PRO B 1 162 ? -72.121 29.278 -7.594 1.00 49.50 162 PRO B N 1
ATOM 4046 C CA . PRO B 1 162 ? -73.518 29.550 -7.229 1.00 49.88 162 PRO B CA 1
ATOM 4047 C C . PRO B 1 162 ? -74.506 28.630 -7.961 1.00 57.35 162 PRO B C 1
ATOM 4048 O O . PRO B 1 162 ? -74.133 27.909 -8.892 1.00 58.93 162 PRO B O 1
ATOM 4052 N N . LYS B 1 163 ? -75.767 28.676 -7.546 1.00 53.07 163 LYS B N 1
ATOM 4053 C CA . LYS B 1 163 ? -76.800 27.825 -8.124 1.00 52.30 163 LYS B CA 1
ATOM 4054 C C . LYS B 1 163 ? -77.576 28.468 -9.268 1.00 53.99 163 LYS B C 1
ATOM 4055 O O . LYS B 1 163 ? -77.811 29.676 -9.272 1.00 54.22 163 LYS B O 1
ATOM 4061 N N . PRO B 1 164 ? -78.027 27.651 -10.235 1.00 47.81 164 PRO B N 1
ATOM 4062 C CA . PRO B 1 164 ? -78.814 28.191 -11.348 1.00 46.64 164 PRO B CA 1
ATOM 4063 C C . PRO B 1 164 ? -80.105 28.782 -10.800 1.00 50.11 164 PRO B C 1
ATOM 4064 O O . PRO B 1 164 ? -80.636 28.287 -9.810 1.00 50.41 164 PRO B O 1
ATOM 4068 N N . LYS B 1 165 ? -80.624 29.822 -11.443 1.00 45.90 165 LYS B N 1
ATOM 4069 C CA . LYS B 1 165 ? -81.876 30.422 -11.000 1.00 45.63 165 LYS B CA 1
ATOM 4070 C C . LYS B 1 165 ? -83.039 29.751 -11.728 1.00 48.23 165 LYS B C 1
ATOM 4071 O O . LYS B 1 165 ? -83.637 30.324 -12.649 1.00 46.08 165 LYS B O 1
ATOM 4077 N N . VAL B 1 166 ? -83.344 28.525 -11.310 1.00 45.50 166 VAL B N 1
ATOM 4078 C CA . VAL B 1 166 ? -84.400 27.730 -11.933 1.00 45.15 166 VAL B CA 1
ATOM 4079 C C . VAL B 1 166 ? -85.319 27.154 -10.863 1.00 50.53 166 VAL B C 1
ATOM 4080 O O . VAL B 1 166 ? -84.991 27.200 -9.673 1.00 51.07 166 VAL B O 1
ATOM 4084 N N . PRO B 1 167 ? -86.488 26.612 -11.266 1.00 46.40 167 PRO B N 1
ATOM 4085 C CA . PRO B 1 167 ? -87.347 26.067 -10.212 1.00 45.74 167 PRO B CA 1
ATOM 4086 C C . PRO B 1 167 ? -86.668 24.960 -9.410 1.00 50.79 167 PRO B C 1
ATOM 4087 O O . PRO B 1 167 ? -85.664 24.365 -9.835 1.00 50.11 167 PRO B O 1
ATOM 4091 N N . GLU B 1 168 ? -87.192 24.718 -8.217 1.00 48.22 168 GLU B N 1
ATOM 4092 C CA . GLU B 1 168 ? -86.618 23.702 -7.356 1.00 48.06 168 GLU B CA 1
ATOM 4093 C C . GLU B 1 168 ? -86.683 22.321 -8.008 1.00 49.53 168 GLU B C 1
ATOM 4094 O O . GLU B 1 168 ? -87.648 21.982 -8.696 1.00 48.05 168 GLU B O 1
ATOM 4100 N N . ASN B 1 169 ? -85.628 21.545 -7.801 1.00 45.74 169 ASN B N 1
ATOM 4101 C CA . ASN B 1 169 ? -85.542 20.187 -8.315 1.00 45.17 169 ASN B CA 1
ATOM 4102 C C . ASN B 1 169 ? -85.400 20.043 -9.827 1.00 47.66 169 ASN B C 1
ATOM 4103 O O . ASN B 1 169 ? -85.556 18.945 -10.357 1.00 47.08 169 ASN B O 1
ATOM 4108 N N . PHE B 1 170 ? -85.073 21.142 -10.510 1.00 43.26 170 PHE B N 1
ATOM 4109 C CA . PHE B 1 170 ? -84.875 21.136 -11.964 1.00 40.75 170 PHE B CA 1
ATOM 4110 C C . PHE B 1 170 ? -83.488 20.609 -12.343 1.00 44.95 170 PHE B C 1
ATOM 4111 O O . PHE B 1 170 ? -83.265 20.184 -13.481 1.00 45.22 170 PHE B O 1
ATOM 4119 N N . VAL B 1 171 ? -82.566 20.623 -11.380 1.00 40.44 171 VAL B N 1
ATOM 4120 C CA . VAL B 1 171 ? -81.203 20.168 -11.619 1.00 40.13 171 VAL B CA 1
ATOM 4121 C C . VAL B 1 171 ? -80.838 19.048 -10.663 1.00 46.17 171 VAL B C 1
ATOM 4122 O O . VAL B 1 171 ? -80.741 19.251 -9.450 1.00 47.13 171 VAL B O 1
ATOM 4126 N N . PRO B 1 172 ? -80.633 17.842 -11.199 1.00 42.51 172 PRO B N 1
ATOM 4127 C CA . PRO B 1 172 ? -80.312 16.771 -10.253 1.00 41.94 172 PRO B CA 1
ATOM 4128 C C . PRO B 1 172 ? -78.843 16.752 -9.883 1.00 49.15 172 PRO B C 1
ATOM 4129 O O . PRO B 1 172 ? -78.003 17.302 -10.596 1.00 48.88 172 PRO B O 1
ATOM 4133 N N . ASN B 1 173 ? -78.539 16.073 -8.781 1.00 47.52 173 ASN B N 1
ATOM 4134 C CA . ASN B 1 173 ? -77.167 15.894 -8.363 1.00 48.29 173 ASN B CA 1
ATOM 4135 C C . ASN B 1 173 ? -76.827 14.497 -8.815 1.00 55.00 173 ASN B C 1
ATOM 4136 O O . ASN B 1 173 ? -77.530 13.555 -8.477 1.00 57.39 173 ASN B O 1
ATOM 4141 N N . ALA B 1 174 ? -75.789 14.366 -9.626 1.00 50.65 174 ALA B N 1
ATOM 4142 C CA . ALA B 1 174 ? -75.413 13.068 -10.154 1.00 49.88 174 ALA B CA 1
ATOM 4143 C C . ALA B 1 174 ? -73.939 12.801 -9.933 1.00 53.27 174 ALA B C 1
ATOM 4144 O O . ALA B 1 174 ? -73.132 13.716 -9.949 1.00 54.00 174 ALA B O 1
ATOM 4146 N N . ASP B 1 175 ? -73.600 11.534 -9.738 1.00 49.93 175 ASP B N 1
ATOM 4147 C CA . ASP B 1 175 ? -72.223 11.104 -9.540 1.00 50.21 175 ASP B CA 1
ATOM 4148 C C . ASP B 1 175 ? -71.603 10.823 -10.895 1.00 51.69 175 ASP B C 1
ATOM 4149 O O . ASP B 1 175 ? -70.384 10.736 -11.031 1.00 49.76 175 ASP B O 1
ATOM 4154 N N . SER B 1 176 ? -72.473 10.643 -11.886 1.00 48.92 176 SER B N 1
ATOM 4155 C CA . SER B 1 176 ? -72.072 10.378 -13.266 1.00 48.82 176 SER B CA 1
ATOM 4156 C C . SER B 1 176 ? -72.852 11.329 -14.188 1.00 52.58 176 SER B C 1
ATOM 4157 O O . SER B 1 176 ? -74.015 11.626 -13.939 1.00 52.29 176 SER B O 1
ATOM 4160 N N . ALA B 1 177 ? -72.193 11.860 -15.209 1.00 49.44 177 ALA B N 1
ATOM 4161 C CA . ALA B 1 177 ? -72.835 12.812 -16.118 1.00 49.27 177 ALA B CA 1
ATOM 4162 C C . ALA B 1 177 ? -73.657 12.162 -17.245 1.00 52.16 177 ALA B C 1
ATOM 4163 O O . ALA B 1 177 ? -74.652 12.730 -17.706 1.00 50.95 177 ALA B O 1
ATOM 4165 N N . CYS B 1 178 ? -73.218 10.993 -17.699 1.00 49.80 178 CYS B N 1
ATOM 4166 C CA . CYS B 1 178 ? -73.894 10.246 -18.766 1.00 51.20 178 CYS B CA 1
ATOM 4167 C C . CYS B 1 178 ? -73.733 8.751 -18.447 1.00 56.11 178 CYS B C 1
ATOM 4168 O O . CYS B 1 178 ? -72.746 8.131 -18.855 1.00 57.72 178 CYS B O 1
ATOM 4171 N N . GLU B 1 179 ? -74.663 8.179 -17.688 1.00 50.54 179 GLU B N 1
ATOM 4172 C CA . GLU B 1 179 ? -74.529 6.774 -17.298 1.00 49.67 179 GLU B CA 1
ATOM 4173 C C . GLU B 1 179 ? -75.313 5.769 -18.139 1.00 53.68 179 GLU B C 1
ATOM 4174 O O . GLU B 1 179 ? -74.947 4.594 -18.203 1.00 54.02 179 GLU B O 1
ATOM 4180 N N . GLY B 1 180 ? -76.376 6.233 -18.789 1.00 49.04 180 GLY B N 1
ATOM 4181 C CA . GLY B 1 180 ? -77.212 5.398 -19.634 1.00 47.66 180 GLY B CA 1
ATOM 4182 C C . GLY B 1 180 ? -76.426 4.608 -20.662 1.00 50.41 180 GLY B C 1
ATOM 4183 O O . GLY B 1 180 ? -76.670 3.420 -20.867 1.00 50.20 180 GLY B O 1
ATOM 4184 N N . PRO B 1 181 ? -75.473 5.259 -21.342 1.00 46.24 181 PRO B N 1
ATOM 4185 C CA . PRO B 1 181 ? -74.715 4.504 -22.341 1.00 46.09 181 PRO B CA 1
ATOM 4186 C C . PRO B 1 181 ? -73.998 3.291 -21.755 1.00 51.36 181 PRO B C 1
ATOM 4187 O O . PRO B 1 181 ? -73.695 2.341 -22.474 1.00 51.96 181 PRO B O 1
ATOM 4191 N N . VAL B 1 182 ? -73.705 3.331 -20.458 1.00 47.87 182 VAL B N 1
ATOM 4192 C CA . VAL B 1 182 ? -73.013 2.214 -19.815 1.00 47.69 182 VAL B CA 1
ATOM 4193 C C . VAL B 1 182 ? -73.904 0.973 -19.765 1.00 52.06 182 VAL B C 1
ATOM 4194 O O . VAL B 1 182 ? -73.460 -0.123 -20.093 1.00 51.93 182 VAL B O 1
ATOM 4198 N N . PHE B 1 183 ? -75.171 1.170 -19.405 1.00 47.95 183 PHE B N 1
ATOM 4199 C CA . PHE B 1 183 ? -76.152 0.092 -19.360 1.00 47.47 183 PHE B CA 1
ATOM 4200 C C . PHE B 1 183 ? -76.312 -0.541 -20.750 1.00 54.12 183 PHE B C 1
ATOM 4201 O O . PHE B 1 183 ? -76.159 -1.759 -20.916 1.00 54.58 183 PHE B O 1
ATOM 4209 N N . GLU B 1 184 ? -76.599 0.293 -21.747 1.00 51.45 184 GLU B N 1
ATOM 4210 C CA . GLU B 1 184 ? -76.755 -0.166 -23.130 1.00 51.04 184 GLU B CA 1
ATOM 4211 C C . GLU B 1 184 ? -75.560 -0.956 -23.653 1.00 53.71 184 GLU B C 1
ATOM 4212 O O . GLU B 1 184 ? -75.725 -2.008 -24.261 1.00 52.76 184 GLU B O 1
ATOM 4218 N N A MET B 1 185 ? -74.357 -0.439 -23.426 0.57 50.44 185 MET B N 1
ATOM 4219 N N B MET B 1 185 ? -74.359 -0.443 -23.417 0.43 49.97 185 MET B N 1
ATOM 4220 C CA A MET B 1 185 ? -73.141 -1.111 -23.874 0.57 50.57 185 MET B CA 1
ATOM 4221 C CA B MET B 1 185 ? -73.148 -1.113 -23.870 0.43 49.82 185 MET B CA 1
ATOM 4222 C C A MET B 1 185 ? -72.926 -2.453 -23.167 0.57 53.59 185 MET B C 1
ATOM 4223 C C B MET B 1 185 ? -72.933 -2.455 -23.169 0.43 53.24 185 MET B C 1
ATOM 4224 O O A MET B 1 185 ? -72.436 -3.408 -23.766 0.57 52.93 185 MET B O 1
ATOM 4225 O O B MET B 1 185 ? -72.451 -3.411 -23.774 0.43 52.61 185 MET B O 1
ATOM 4234 N N . SER B 1 186 ? -73.276 -2.522 -21.888 1.00 49.64 186 SER B N 1
ATOM 4235 C CA . SER B 1 186 ? -73.110 -3.761 -21.138 1.00 48.79 186 SER B CA 1
ATOM 4236 C C . SER B 1 186 ? -74.008 -4.833 -21.757 1.00 53.80 186 SER B C 1
ATOM 4237 O O . SER B 1 186 ? -73.589 -5.976 -21.934 1.00 53.18 186 SER B O 1
ATOM 4240 N N . LEU B 1 187 ? -75.231 -4.447 -22.123 1.00 50.72 187 LEU B N 1
ATOM 4241 C CA . LEU B 1 187 ? -76.171 -5.379 -22.739 1.00 50.11 187 LEU B CA 1
ATOM 4242 C C . LEU B 1 187 ? -75.703 -5.786 -24.134 1.00 57.16 187 LEU B C 1
ATOM 4243 O O . LEU B 1 187 ? -75.748 -6.963 -24.489 1.00 57.59 187 LEU B O 1
ATOM 4248 N N . MET B 1 188 ? -75.189 -4.828 -24.898 1.00 55.05 188 MET B N 1
ATOM 4249 C CA . MET B 1 188 ? -74.667 -5.116 -26.230 1.00 55.79 188 MET B CA 1
ATOM 4250 C C . MET B 1 188 ? -73.486 -6.078 -26.167 1.00 58.12 188 MET B C 1
ATOM 4251 O O . MET B 1 188 ? -73.429 -7.042 -26.926 1.00 57.23 188 MET B O 1
ATOM 4256 N N . LEU B 1 189 ? -72.520 -5.789 -25.298 1.00 54.03 189 LEU B N 1
ATOM 4257 C CA . LEU B 1 189 ? -71.355 -6.652 -25.164 1.00 53.99 189 LEU B CA 1
ATOM 4258 C C . LEU B 1 189 ? -71.762 -8.081 -24.831 1.00 58.71 189 LEU B C 1
ATOM 4259 O O . LEU B 1 189 ? -71.141 -9.034 -25.292 1.00 59.59 189 LEU B O 1
ATOM 4264 N N . HIS B 1 190 ? -72.812 -8.234 -24.035 1.00 54.21 190 HIS B N 1
ATOM 4265 C CA . HIS B 1 190 ? -73.284 -9.565 -23.679 1.00 53.41 190 HIS B CA 1
ATOM 4266 C C . HIS B 1 190 ? -73.814 -10.304 -24.902 1.00 57.20 190 HIS B C 1
ATOM 4267 O O . HIS B 1 190 ? -73.502 -11.473 -25.117 1.00 56.51 190 HIS B O 1
ATOM 4274 N N . GLY B 1 191 ? -74.635 -9.613 -25.688 1.00 54.00 191 GLY B N 1
ATOM 4275 C CA . GLY B 1 191 ? -75.225 -10.164 -26.889 1.00 54.35 191 GLY B CA 1
ATOM 4276 C C . GLY B 1 191 ? -74.180 -10.525 -27.926 1.00 60.76 191 GLY B C 1
ATOM 4277 O O . GLY B 1 191 ? -74.292 -11.538 -28.608 1.00 61.19 191 GLY B O 1
ATOM 4278 N N . TYR B 1 192 ? -73.142 -9.705 -28.028 1.00 58.41 192 TYR B N 1
ATOM 4279 C CA . TYR B 1 192 ? -72.067 -9.948 -28.977 1.00 58.34 192 TYR B CA 1
ATOM 4280 C C . TYR B 1 192 ? -71.286 -11.200 -28.608 1.00 63.01 192 TYR B C 1
ATOM 4281 O O . TYR B 1 192 ? -71.035 -12.062 -29.452 1.00 63.75 192 TYR B O 1
ATOM 4290 N N . PHE B 1 193 ? -70.893 -11.300 -27.346 1.00 59.07 193 PHE B N 1
ATOM 4291 C CA . PHE B 1 193 ? -70.151 -12.470 -26.903 1.00 58.91 193 PHE B CA 1
ATOM 4292 C C . PHE B 1 193 ? -71.019 -13.720 -26.825 1.00 63.49 193 PHE B C 1
ATOM 4293 O O . PHE B 1 193 ? -70.518 -14.833 -26.943 1.00 64.18 193 PHE B O 1
ATOM 4301 N N . LYS B 1 194 ? -72.327 -13.539 -26.682 1.00 59.71 194 LYS B N 1
ATOM 4302 C CA . LYS B 1 194 ? -73.231 -14.678 -26.648 1.00 59.56 194 LYS B CA 1
ATOM 4303 C C . LYS B 1 194 ? -73.300 -15.288 -28.049 1.00 64.71 194 LYS B C 1
ATOM 4304 O O . LYS B 1 194 ? -73.200 -16.504 -28.214 1.00 64.96 194 LYS B O 1
ATOM 4310 N N . LYS B 1 195 ? -73.410 -14.427 -29.057 1.00 61.55 195 LYS B N 1
ATOM 4311 C CA . LYS B 1 195 ? -73.450 -14.856 -30.452 1.00 61.28 195 LYS B CA 1
ATOM 4312 C C . LYS B 1 195 ? -72.155 -15.539 -30.895 1.00 66.20 195 LYS B C 1
ATOM 4313 O O . LYS B 1 195 ? -72.117 -16.187 -31.939 1.00 66.65 195 LYS B O 1
ATOM 4319 N N . LYS B 1 196 ? -71.088 -15.367 -30.125 1.00 62.59 196 LYS B N 1
ATOM 4320 C CA . LYS B 1 196 ? -69.814 -15.990 -30.458 1.00 62.66 196 LYS B CA 1
ATOM 4321 C C . LYS B 1 196 ? -69.538 -17.175 -29.535 1.00 69.01 196 LYS B C 1
ATOM 4322 O O . LYS B 1 196 ? -68.442 -17.725 -29.533 1.00 68.73 196 LYS B O 1
ATOM 4328 N N . GLY B 1 197 ? -70.537 -17.558 -28.746 1.00 67.17 197 GLY B N 1
ATOM 4329 C CA . GLY B 1 197 ? -70.406 -18.662 -27.813 1.00 67.85 197 GLY B CA 1
ATOM 4330 C C . GLY B 1 197 ? -69.246 -18.466 -26.856 1.00 73.38 197 GLY B C 1
ATOM 4331 O O . GLY B 1 197 ? -68.527 -19.411 -26.530 1.00 73.58 197 GLY B O 1
ATOM 4332 N N . MET B 1 198 ? -69.077 -17.240 -26.377 1.00 70.06 198 MET B N 1
ATOM 4333 C CA . MET B 1 198 ? -67.972 -16.935 -25.478 1.00 69.90 198 MET B CA 1
ATOM 4334 C C . MET B 1 198 ? -68.362 -16.511 -24.066 1.00 72.28 198 MET B C 1
ATOM 4335 O O . MET B 1 198 ? -67.507 -16.091 -23.288 1.00 71.34 198 MET B O 1
ATOM 4340 N N . LEU B 1 199 ? -69.640 -16.629 -23.725 1.00 68.50 199 LEU B N 1
ATOM 4341 C CA . LEU B 1 199 ? -70.097 -16.228 -22.396 1.00 68.00 199 LEU B CA 1
ATOM 4342 C C . LEU B 1 199 ? -69.277 -16.836 -21.257 1.00 73.94 199 LEU B C 1
ATOM 4343 O O . LEU B 1 199 ? -69.054 -16.194 -20.227 1.00 73.34 199 LEU B O 1
ATOM 4348 N N . ASP B 1 200 ? -68.791 -18.056 -21.456 1.00 72.27 200 ASP B N 1
ATOM 4349 C CA . ASP B 1 200 ? -67.992 -18.717 -20.428 1.00 72.64 200 ASP B CA 1
ATOM 4350 C C . ASP B 1 200 ? -66.541 -18.252 -20.423 1.00 74.32 200 ASP B C 1
ATOM 4351 O O . ASP B 1 200 ? -65.841 -18.400 -19.419 1.00 73.84 200 ASP B O 1
ATOM 4356 N N . LYS B 1 201 ? -66.099 -17.683 -21.540 1.00 69.25 201 LYS B N 1
ATOM 4357 C CA . LYS B 1 201 ? -64.724 -17.203 -21.673 1.00 69.03 201 LYS B CA 1
ATOM 4358 C C . LYS B 1 201 ? -64.572 -15.714 -21.338 1.00 72.58 201 LYS B C 1
ATOM 4359 O O . LYS B 1 201 ? -63.461 -15.237 -21.065 1.00 72.81 201 LYS B O 1
ATOM 4365 N N . VAL B 1 202 ? -65.678 -14.977 -21.401 1.00 67.45 202 VAL B N 1
ATOM 4366 C CA . VAL B 1 202 ? -65.665 -13.543 -21.148 1.00 66.40 202 VAL B CA 1
ATOM 4367 C C . VAL B 1 202 ? -66.452 -13.165 -19.893 1.00 69.86 202 VAL B C 1
ATOM 4368 O O . VAL B 1 202 ? -67.596 -13.585 -19.709 1.00 69.97 202 VAL B O 1
ATOM 4372 N N . HIS B 1 203 ? -65.844 -12.344 -19.046 1.00 65.96 203 HIS B N 1
ATOM 4373 C CA . HIS B 1 203 ? -66.482 -11.919 -17.806 1.00 65.87 203 HIS B CA 1
ATOM 4374 C C . HIS B 1 203 ? -66.577 -10.398 -17.709 1.00 65.58 203 HIS B C 1
ATOM 4375 O O . HIS B 1 203 ? -65.563 -9.696 -17.652 1.00 64.58 203 HIS B O 1
ATOM 4382 N N . VAL B 1 204 ? -67.810 -9.899 -17.709 1.00 58.96 204 VAL B N 1
ATOM 4383 C CA . VAL B 1 204 ? -68.068 -8.462 -17.666 1.00 56.82 204 VAL B CA 1
ATOM 4384 C C . VAL B 1 204 ? -68.421 -7.896 -16.294 1.00 57.63 204 VAL B C 1
ATOM 4385 O O . VAL B 1 204 ? -69.353 -8.356 -15.638 1.00 56.35 204 VAL B O 1
ATOM 4389 N N . THR B 1 205 ? -67.708 -6.847 -15.898 1.00 52.94 205 THR B N 1
ATOM 4390 C CA . THR B 1 205 ? -68.001 -6.140 -14.656 1.00 51.61 205 THR B CA 1
ATOM 4391 C C . THR B 1 205 ? -68.399 -4.720 -15.024 1.00 53.53 205 THR B C 1
ATOM 4392 O O . THR B 1 205 ? -67.709 -4.054 -15.795 1.00 53.23 205 THR B O 1
ATOM 4396 N N . VAL B 1 206 ? -69.495 -4.244 -14.452 1.00 48.42 206 VAL B N 1
ATOM 4397 C CA . VAL B 1 206 ? -69.904 -2.863 -14.645 1.00 47.39 206 VAL B CA 1
ATOM 4398 C C . VAL B 1 206 ? -69.577 -2.084 -13.370 1.00 52.03 206 VAL B C 1
ATOM 4399 O O . VAL B 1 206 ? -69.877 -2.539 -12.268 1.00 51.99 206 VAL B O 1
ATOM 4403 N N . PHE B 1 207 ? -68.955 -0.917 -13.512 1.00 48.45 207 PHE B N 1
ATOM 4404 C CA . PHE B 1 207 ? -68.643 -0.092 -12.347 1.00 47.69 207 PHE B CA 1
ATOM 4405 C C . PHE B 1 207 ? -69.254 1.311 -12.413 1.00 53.03 207 PHE B C 1
ATOM 4406 O O . PHE B 1 207 ? -69.401 1.903 -13.492 1.00 52.80 207 PHE B O 1
ATOM 4414 N N . SER B 1 208 ? -69.659 1.812 -11.250 1.00 49.95 208 SER B N 1
ATOM 4415 C CA . SER B 1 208 ? -70.277 3.125 -11.137 1.00 49.45 208 SER B CA 1
ATOM 4416 C C . SER B 1 208 ? -69.577 3.957 -10.068 1.00 55.38 208 SER B C 1
ATOM 4417 O O . SER B 1 208 ? -69.241 3.451 -8.998 1.00 56.52 208 SER B O 1
ATOM 4420 N N . PRO B 1 209 ? -69.345 5.248 -10.349 1.00 51.54 209 PRO B N 1
ATOM 4421 C CA . PRO B 1 209 ? -68.722 6.175 -9.394 1.00 51.03 209 PRO B CA 1
ATOM 4422 C C . PRO B 1 209 ? -69.585 6.360 -8.141 1.00 55.54 209 PRO B C 1
ATOM 4423 O O . PRO B 1 209 ? -69.083 6.746 -7.095 1.00 55.83 209 PRO B O 1
ATOM 4427 N N . GLY B 1 210 ? -70.887 6.110 -8.264 1.00 51.85 210 GLY B N 1
ATOM 4428 C CA . GLY B 1 210 ? -71.834 6.241 -7.169 1.00 51.04 210 GLY B CA 1
ATOM 4429 C C . GLY B 1 210 ? -72.844 5.110 -7.190 1.00 54.56 210 GLY B C 1
ATOM 4430 O O . GLY B 1 210 ? -72.474 3.951 -7.367 1.00 53.44 210 GLY B O 1
ATOM 4431 N N . GLU B 1 211 ? -74.119 5.431 -6.992 1.00 52.44 211 GLU B N 1
ATOM 4432 C CA . GLU B 1 211 ? -75.150 4.401 -7.069 1.00 53.50 211 GLU B CA 1
ATOM 4433 C C . GLU B 1 211 ? -75.493 4.402 -8.560 1.00 58.32 211 GLU B C 1
ATOM 4434 O O . GLU B 1 211 ? -75.560 5.466 -9.189 1.00 59.16 211 GLU B O 1
ATOM 4440 N N . TYR B 1 212 ? -75.615 3.212 -9.133 1.00 52.55 212 TYR B N 1
ATOM 4441 C CA . TYR B 1 212 ? -75.873 3.041 -10.559 1.00 50.62 212 TYR B CA 1
ATOM 4442 C C . TYR B 1 212 ? -77.284 3.519 -10.939 1.00 51.48 212 TYR B C 1
ATOM 4443 O O . TYR B 1 212 ? -78.256 3.277 -10.219 1.00 50.10 212 TYR B O 1
ATOM 4452 N N . LEU B 1 213 ? -77.378 4.225 -12.065 1.00 47.02 213 LEU B N 1
ATOM 4453 C CA . LEU B 1 213 ? -78.650 4.767 -12.571 1.00 45.43 213 LEU B CA 1
ATOM 4454 C C . LEU B 1 213 ? -79.527 5.456 -11.516 1.00 49.10 213 LEU B C 1
ATOM 4455 O O . LEU B 1 213 ? -80.693 5.106 -11.330 1.00 48.00 213 LEU B O 1
ATOM 4460 N N . SER B 1 214 ? -78.956 6.458 -10.851 1.00 47.16 214 SER B N 1
ATOM 4461 C CA . SER B 1 214 ? -79.620 7.184 -9.761 1.00 46.89 214 SER B CA 1
ATOM 4462 C C . SER B 1 214 ? -80.961 7.875 -9.994 1.00 48.95 214 SER B C 1
ATOM 4463 O O . SER B 1 214 ? -81.623 8.278 -9.032 1.00 48.78 214 SER B O 1
ATOM 4466 N N . ASP B 1 215 ? -81.378 8.003 -11.248 1.00 44.43 215 ASP B N 1
ATOM 4467 C CA . ASP B 1 215 ? -82.683 8.600 -11.534 1.00 43.93 215 ASP B CA 1
ATOM 4468 C C . ASP B 1 215 ? -83.837 7.612 -11.256 1.00 47.20 215 ASP B C 1
ATOM 4469 O O . ASP B 1 215 ? -85.003 8.001 -11.179 1.00 46.60 215 ASP B O 1
ATOM 4474 N N . LEU B 1 216 ? -83.491 6.342 -11.056 1.00 44.66 216 LEU B N 1
ATOM 4475 C CA . LEU B 1 216 ? -84.476 5.287 -10.803 1.00 44.29 216 LEU B CA 1
ATOM 4476 C C . LEU B 1 216 ? -84.748 5.057 -9.320 1.00 47.35 216 LEU B C 1
ATOM 4477 O O . LEU B 1 216 ? -83.898 5.323 -8.472 1.00 46.09 216 LEU B O 1
ATOM 4482 N N . SER B 1 217 ? -85.911 4.478 -9.034 1.00 44.89 217 SER B N 1
ATOM 4483 C CA . SER B 1 217 ? -86.289 4.112 -7.671 1.00 44.74 217 SER B CA 1
ATOM 4484 C C . SER B 1 217 ? -85.413 2.961 -7.211 1.00 50.18 217 SER B C 1
ATOM 4485 O O . SER B 1 217 ? -84.710 2.347 -8.004 1.00 50.71 217 SER B O 1
ATOM 4488 N N . PRO B 1 218 ? -85.444 2.651 -5.911 1.00 48.39 218 PRO B N 1
ATOM 4489 C CA . PRO B 1 218 ? -84.615 1.540 -5.432 1.00 47.62 218 PRO B CA 1
ATOM 4490 C C . PRO B 1 218 ? -85.038 0.206 -6.042 1.00 49.85 218 PRO B C 1
ATOM 4491 O O . PRO B 1 218 ? -84.192 -0.625 -6.382 1.00 50.11 218 PRO B O 1
ATOM 4495 N N A ASN B 1 219 ? -86.345 0.038 -6.206 0.46 45.20 219 ASN B N 1
ATOM 4496 N N B ASN B 1 219 ? -86.340 -0.026 -6.181 0.54 45.16 219 ASN B N 1
ATOM 4497 C CA A ASN B 1 219 ? -86.925 -1.172 -6.769 0.46 44.56 219 ASN B CA 1
ATOM 4498 C CA B ASN B 1 219 ? -86.765 -1.278 -6.792 0.54 44.56 219 ASN B CA 1
ATOM 4499 C C A ASN B 1 219 ? -86.570 -1.380 -8.252 0.46 48.16 219 ASN B C 1
ATOM 4500 C C B ASN B 1 219 ? -86.239 -1.359 -8.219 0.54 47.93 219 ASN B C 1
ATOM 4501 O O A ASN B 1 219 ? -86.418 -2.515 -8.712 0.46 48.19 219 ASN B O 1
ATOM 4502 O O B ASN B 1 219 ? -85.671 -2.381 -8.619 0.54 47.48 219 ASN B O 1
ATOM 4511 N N . SER B 1 220 ? -86.412 -0.278 -8.981 1.00 43.51 220 SER B N 1
ATOM 4512 C CA . SER B 1 220 ? -85.995 -0.297 -10.383 1.00 41.69 220 SER B CA 1
ATOM 4513 C C . SER B 1 220 ? -84.498 -0.547 -10.469 1.00 44.24 220 SER B C 1
ATOM 4514 O O . SER B 1 220 ? -84.009 -1.193 -11.394 1.00 44.05 220 SER B O 1
ATOM 4517 N N . ARG B 1 221 ? -83.769 -0.064 -9.475 1.00 40.16 221 ARG B N 1
ATOM 4518 C CA . ARG B 1 221 ? -82.338 -0.280 -9.450 1.00 40.79 221 ARG B CA 1
ATOM 4519 C C . ARG B 1 221 ? -82.012 -1.726 -9.096 1.00 47.97 221 ARG B C 1
ATOM 4520 O O . ARG B 1 221 ? -81.105 -2.326 -9.674 1.00 48.17 221 ARG B O 1
ATOM 4528 N N . LYS B 1 222 ? -82.792 -2.302 -8.185 1.00 46.10 222 LYS B N 1
ATOM 4529 C CA . LYS B 1 222 ? -82.615 -3.698 -7.795 1.00 45.67 222 LYS B CA 1
ATOM 4530 C C . LYS B 1 222 ? -82.965 -4.571 -8.994 1.00 47.99 222 LYS B C 1
ATOM 4531 O O . LYS B 1 222 ? -82.326 -5.591 -9.233 1.00 48.94 222 LYS B O 1
ATOM 4537 N N . ALA B 1 223 ? -83.963 -4.150 -9.763 1.00 42.57 223 ALA B N 1
ATOM 4538 C CA . ALA B 1 223 ? -84.365 -4.888 -10.961 1.00 41.95 223 ALA B CA 1
ATOM 4539 C C . ALA B 1 223 ? -83.242 -4.926 -12.003 1.00 46.99 223 ALA B C 1
ATOM 4540 O O . ALA B 1 223 ? -82.998 -5.961 -12.620 1.00 47.34 223 ALA B O 1
ATOM 4542 N N . VAL B 1 224 ? -82.554 -3.800 -12.194 1.00 43.55 224 VAL B N 1
ATOM 4543 C CA . VAL B 1 224 ? -81.421 -3.732 -13.118 1.00 42.84 224 VAL B CA 1
ATOM 4544 C C . VAL B 1 224 ? -80.326 -4.669 -12.608 1.00 47.91 224 VAL B C 1
ATOM 4545 O O . VAL B 1 224 ? -79.677 -5.363 -13.385 1.00 48.00 224 VAL B O 1
ATOM 4549 N N . ALA B 1 225 ? -80.140 -4.700 -11.292 1.00 44.57 225 ALA B N 1
ATOM 4550 C CA . ALA B 1 225 ? -79.137 -5.569 -10.685 1.00 44.27 225 ALA B CA 1
ATOM 4551 C C . ALA B 1 225 ? -79.490 -7.042 -10.888 1.00 48.57 225 ALA B C 1
ATOM 4552 O O . ALA B 1 225 ? -78.602 -7.887 -11.014 1.00 48.70 225 ALA B O 1
ATOM 4554 N N . SER B 1 226 ? -80.787 -7.340 -10.932 1.00 44.61 226 SER B N 1
ATOM 4555 C CA . SER B 1 226 ? -81.265 -8.711 -11.135 1.00 44.44 226 SER B CA 1
ATOM 4556 C C . SER B 1 226 ? -80.999 -9.172 -12.576 1.00 50.51 226 SER B C 1
ATOM 4557 O O . SER B 1 226 ? -80.657 -10.331 -12.832 1.00 50.74 226 SER B O 1
ATOM 4560 N N . ILE B 1 227 ? -81.151 -8.249 -13.517 1.00 47.40 227 ILE B N 1
ATOM 4561 C CA . ILE B 1 227 ? -80.889 -8.523 -14.921 1.00 46.88 227 ILE B CA 1
ATOM 4562 C C . ILE B 1 227 ? -79.408 -8.859 -15.072 1.00 52.84 227 ILE B C 1
ATOM 4563 O O . ILE B 1 227 ? -79.035 -9.799 -15.761 1.00 53.64 227 ILE B O 1
ATOM 4568 N N . TYR B 1 228 ? -78.559 -8.066 -14.435 1.00 49.99 228 TYR B N 1
ATOM 4569 C CA . TYR B 1 228 ? -77.121 -8.285 -14.495 1.00 49.74 228 TYR B CA 1
ATOM 4570 C C . TYR B 1 228 ? -76.788 -9.658 -13.938 1.00 55.72 228 TYR B C 1
ATOM 4571 O O . TYR B 1 228 ? -76.040 -10.415 -14.546 1.00 56.39 228 TYR B O 1
ATOM 4580 N N . ASN B 1 229 ? -77.371 -9.984 -12.789 1.00 52.56 229 ASN B N 1
ATOM 4581 C CA . ASN B 1 229 ? -77.155 -11.276 -12.156 1.00 51.88 229 ASN B CA 1
ATOM 4582 C C . ASN B 1 229 ? -77.532 -12.428 -13.096 1.00 54.68 229 ASN B C 1
ATOM 4583 O O . ASN B 1 229 ? -76.781 -13.397 -13.243 1.00 54.51 229 ASN B O 1
ATOM 4588 N N . GLN B 1 230 ? -78.675 -12.296 -13.760 1.00 50.15 230 GLN B N 1
ATOM 4589 C CA . GLN B 1 230 ? -79.131 -13.293 -14.731 1.00 49.77 230 GLN B CA 1
ATOM 4590 C C . GLN B 1 230 ? -78.143 -13.444 -15.884 1.00 55.59 230 GLN B C 1
ATOM 4591 O O . GLN B 1 230 ? -77.915 -14.549 -16.376 1.00 56.42 230 GLN B O 1
ATOM 4597 N N . LEU B 1 231 ? -77.596 -12.321 -16.347 1.00 51.18 231 LEU B N 1
ATOM 4598 C CA . LEU B 1 231 ? -76.686 -12.320 -17.485 1.00 49.40 231 LEU B CA 1
ATOM 4599 C C . LEU B 1 231 ? -75.252 -12.635 -17.109 1.00 53.18 231 LEU B C 1
ATOM 4600 O O . LEU B 1 231 ? -74.386 -12.671 -17.974 1.00 54.24 231 LEU B O 1
ATOM 4605 N N . GLY B 1 232 ? -74.977 -12.809 -15.822 1.00 48.01 232 GLY B N 1
ATOM 4606 C CA . GLY B 1 232 ? -73.619 -13.066 -15.372 1.00 47.34 232 GLY B CA 1
ATOM 4607 C C . GLY B 1 232 ? -72.748 -11.819 -15.379 1.00 53.11 232 GLY B C 1
ATOM 4608 O O . GLY B 1 232 ? -71.529 -11.891 -15.530 1.00 54.50 232 GLY B O 1
ATOM 4609 N N . ILE B 1 233 ? -73.368 -10.658 -15.215 1.00 49.40 233 ILE B N 1
ATOM 4610 C CA . ILE B 1 233 ? -72.626 -9.402 -15.187 1.00 48.07 233 ILE B CA 1
ATOM 4611 C C . ILE B 1 233 ? -72.495 -8.927 -13.741 1.00 53.43 233 ILE B C 1
ATOM 4612 O O . ILE B 1 233 ? -73.477 -8.893 -13.003 1.00 53.93 233 ILE B O 1
ATOM 4617 N N . LYS B 1 234 ? -71.274 -8.618 -13.318 1.00 50.34 234 LYS B N 1
ATOM 4618 C CA . LYS B 1 234 ? -71.050 -8.126 -11.965 1.00 50.33 234 LYS B CA 1
ATOM 4619 C C . LYS B 1 234 ? -71.215 -6.611 -11.914 1.00 55.06 234 LYS B C 1
ATOM 4620 O O . LYS B 1 234 ? -70.958 -5.916 -12.896 1.00 54.80 234 LYS B O 1
ATOM 4626 N N . LEU B 1 235 ? -71.667 -6.105 -10.771 1.00 52.10 235 LEU B N 1
ATOM 4627 C CA . LEU B 1 235 ? -71.891 -4.668 -10.591 1.00 51.30 235 LEU B CA 1
ATOM 4628 C C . LEU B 1 235 ? -71.154 -4.172 -9.353 1.00 58.13 235 LEU B C 1
ATOM 4629 O O . LEU B 1 235 ? -71.321 -4.712 -8.271 1.00 59.27 235 LEU B O 1
ATOM 4634 N N . VAL B 1 236 ? -70.327 -3.149 -9.518 1.00 55.70 236 VAL B N 1
ATOM 4635 C CA . VAL B 1 236 ? -69.582 -2.572 -8.402 1.00 55.60 236 VAL B CA 1
ATOM 4636 C C . VAL B 1 236 ? -69.933 -1.090 -8.282 1.00 58.91 236 VAL B C 1
ATOM 4637 O O . VAL B 1 236 ? -69.635 -0.305 -9.178 1.00 58.48 236 VAL B O 1
ATOM 4641 N N A HIS B 1 237 ? -70.586 -0.724 -7.182 0.57 55.46 237 HIS B N 1
ATOM 4642 N N B HIS B 1 237 ? -70.590 -0.713 -7.191 0.43 55.37 237 HIS B N 1
ATOM 4643 C CA A HIS B 1 237 ? -70.995 0.660 -6.948 0.57 55.25 237 HIS B CA 1
ATOM 4644 C CA B HIS B 1 237 ? -70.954 0.686 -7.004 0.43 55.11 237 HIS B CA 1
ATOM 4645 C C A HIS B 1 237 ? -69.897 1.437 -6.220 0.57 58.72 237 HIS B C 1
ATOM 4646 C C B HIS B 1 237 ? -69.913 1.439 -6.189 0.43 58.72 237 HIS B C 1
ATOM 4647 O O A HIS B 1 237 ? -68.927 0.852 -5.744 0.57 58.33 237 HIS B O 1
ATOM 4648 O O B HIS B 1 237 ? -68.973 0.848 -5.661 0.43 58.34 237 HIS B O 1
ATOM 4661 N N . ASN B 1 238 ? -70.054 2.755 -6.139 1.00 55.34 238 ASN B N 1
ATOM 4662 C CA . ASN B 1 238 ? -69.097 3.604 -5.426 1.00 55.52 238 ASN B CA 1
ATOM 4663 C C . ASN B 1 238 ? -67.632 3.302 -5.749 1.00 60.53 238 ASN B C 1
ATOM 4664 O O . ASN B 1 238 ? -66.780 3.265 -4.861 1.00 61.29 238 ASN B O 1
ATOM 4669 N N . PHE B 1 239 ? -67.345 3.108 -7.030 1.00 57.11 239 PHE B N 1
ATOM 4670 C CA . PHE B 1 239 ? -65.990 2.821 -7.491 1.00 56.88 239 PHE B CA 1
ATOM 4671 C C . PHE B 1 239 ? -65.518 3.987 -8.368 1.00 62.12 239 PHE B C 1
ATOM 4672 O O . PHE B 1 239 ? -65.846 4.057 -9.550 1.00 62.39 239 PHE B O 1
ATOM 4680 N N . LYS B 1 240 ? -64.795 4.928 -7.766 1.00 58.64 240 LYS B N 1
ATOM 4681 C CA . LYS B 1 240 ? -64.288 6.089 -8.485 1.00 58.44 240 LYS B CA 1
ATOM 4682 C C . LYS B 1 240 ? -62.915 5.768 -9.042 1.00 66.53 240 LYS B C 1
ATOM 4683 O O . LYS B 1 240 ? -61.936 5.730 -8.305 1.00 68.05 240 LYS B O 1
ATOM 4689 N N . ILE B 1 241 ? -62.855 5.493 -10.341 1.00 63.52 241 ILE B N 1
ATOM 4690 C CA . ILE B 1 241 ? -61.612 5.100 -10.991 1.00 63.22 241 ILE B CA 1
ATOM 4691 C C . ILE B 1 241 ? -60.464 6.098 -10.838 1.00 68.69 241 ILE B C 1
ATOM 4692 O O . ILE B 1 241 ? -60.636 7.300 -11.031 1.00 68.25 241 ILE B O 1
ATOM 4697 N N . LYS B 1 242 ? -59.286 5.576 -10.503 1.00 66.53 242 LYS B N 1
ATOM 4698 C CA . LYS B 1 242 ? -58.087 6.393 -10.324 1.00 66.86 242 LYS B CA 1
ATOM 4699 C C . LYS B 1 242 ? -56.991 5.960 -11.297 1.00 70.98 242 LYS B C 1
ATOM 4700 O O . LYS B 1 242 ? -56.217 6.787 -11.781 1.00 70.67 242 LYS B O 1
ATOM 4706 N N . GLU B 1 243 ? -56.932 4.665 -11.595 1.00 67.44 243 GLU B N 1
ATOM 4707 C CA . GLU B 1 243 ? -55.908 4.151 -12.502 1.00 67.58 243 GLU B CA 1
ATOM 4708 C C . GLU B 1 243 ? -56.339 2.942 -13.330 1.00 72.19 243 GLU B C 1
ATOM 4709 O O . GLU B 1 243 ? -57.188 2.150 -12.917 1.00 71.14 243 GLU B O 1
ATOM 4715 N N . ILE B 1 244 ? -55.705 2.793 -14.488 1.00 70.04 244 ILE B N 1
ATOM 4716 C CA . ILE B 1 244 ? -55.950 1.666 -15.377 1.00 70.54 244 ILE B CA 1
ATOM 4717 C C . ILE B 1 244 ? -54.623 0.953 -15.606 1.00 76.70 244 ILE B C 1
ATOM 4718 O O . ILE B 1 244 ? -53.674 1.552 -16.117 1.00 77.03 244 ILE B O 1
ATOM 4723 N N . ARG B 1 245 ? -54.557 -0.321 -15.236 1.00 73.74 245 ARG B N 1
ATOM 4724 C CA . ARG B 1 245 ? -53.361 -1.116 -15.471 1.00 73.51 245 ARG B CA 1
ATOM 4725 C C . ARG B 1 245 ? -53.692 -2.080 -16.598 1.00 78.42 245 ARG B C 1
ATOM 4726 O O . ARG B 1 245 ? -54.798 -2.040 -17.137 1.00 78.18 245 ARG B O 1
ATOM 4734 N N . GLU B 1 246 ? -52.743 -2.915 -16.998 1.00 75.29 246 GLU B N 1
ATOM 4735 C CA . GLU B 1 246 ? -53.005 -3.815 -18.113 1.00 74.75 246 GLU B CA 1
ATOM 4736 C C . GLU B 1 246 ? -54.081 -4.863 -17.845 1.00 77.66 246 GLU B C 1
ATOM 4737 O O . GLU B 1 246 ? -54.751 -5.309 -18.773 1.00 77.31 246 GLU B O 1
ATOM 4743 N N . HIS B 1 247 ? -54.244 -5.269 -16.590 1.00 73.25 247 HIS B N 1
ATOM 4744 C CA . HIS B 1 247 ? -55.218 -6.307 -16.272 1.00 72.62 247 HIS B CA 1
ATOM 4745 C C . HIS B 1 247 ? -56.184 -6.002 -15.136 1.00 74.51 247 HIS B C 1
ATOM 4746 O O . HIS B 1 247 ? -56.903 -6.888 -14.674 1.00 74.20 247 HIS B O 1
ATOM 4753 N N . GLU B 1 248 ? -56.228 -4.744 -14.711 1.00 6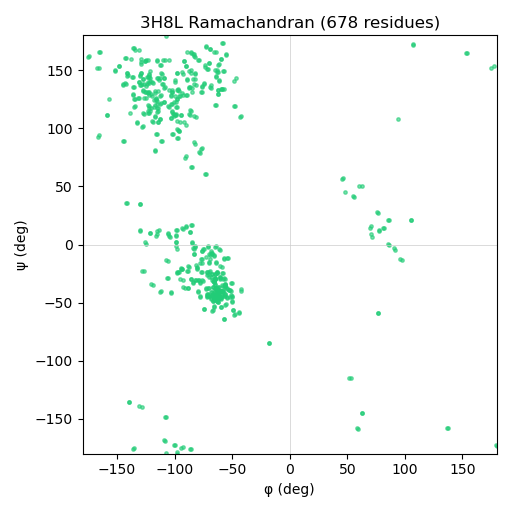9.49 248 GLU B N 1
ATOM 4754 C CA . GLU B 1 248 ? -57.160 -4.341 -13.667 1.00 68.55 248 GLU B CA 1
ATOM 4755 C C . GLU B 1 248 ? -57.297 -2.829 -13.588 1.00 70.42 248 GLU B C 1
ATOM 4756 O O . GLU B 1 248 ? -56.486 -2.087 -14.145 1.00 68.51 248 GLU B O 1
ATOM 4762 N N . ILE B 1 249 ? -58.332 -2.384 -12.883 1.00 66.92 249 ILE B N 1
ATOM 4763 C CA . ILE B 1 249 ? -58.555 -0.966 -12.650 1.00 66.79 249 ILE B CA 1
ATOM 4764 C C . ILE B 1 249 ? -58.592 -0.750 -11.146 1.00 71.89 249 ILE B C 1
ATOM 4765 O O . ILE B 1 249 ? -59.016 -1.630 -10.395 1.00 71.31 249 ILE B O 1
ATOM 4770 N N . VAL B 1 250 ? -58.104 0.407 -10.712 1.00 69.87 250 VAL B N 1
ATOM 4771 C CA . VAL B 1 250 ? -58.026 0.741 -9.295 1.00 70.24 250 VAL B CA 1
ATOM 4772 C C . VAL B 1 250 ? -58.857 1.979 -8.994 1.00 74.46 250 VAL B C 1
ATOM 4773 O O . VAL B 1 250 ? -58.803 2.956 -9.743 1.00 73.15 250 VAL B O 1
ATOM 4777 N N . ASP B 1 251 ? -59.575 1.964 -7.872 1.00 72.65 251 ASP B N 1
ATOM 4778 C CA . ASP B 1 251 ? -60.349 3.130 -7.453 1.00 73.18 251 ASP B CA 1
ATOM 4779 C C . ASP B 1 251 ? -59.562 4.051 -6.499 1.00 79.36 251 ASP B C 1
ATOM 4780 O O . ASP B 1 251 ? -58.364 3.860 -6.283 1.00 78.24 251 ASP B O 1
ATOM 4785 N N . GLU B 1 252 ? -60.227 5.077 -5.977 1.00 78.61 252 GLU B N 1
ATOM 4786 C CA . GLU B 1 252 ? -59.594 6.048 -5.086 1.00 79.41 252 GLU B CA 1
ATOM 4787 C C . GLU B 1 252 ? -59.224 5.508 -3.703 1.00 86.86 252 GLU B C 1
ATOM 4788 O O . GLU B 1 252 ? -58.450 6.136 -2.975 1.00 87.05 252 GLU B O 1
ATOM 4794 N N . LYS B 1 253 ? -59.791 4.360 -3.337 1.00 84.33 253 LYS B N 1
ATOM 4795 C CA . LYS B 1 253 ? -59.520 3.748 -2.041 1.00 83.76 253 LYS B CA 1
ATOM 4796 C C . LYS B 1 253 ? -58.570 2.541 -2.137 1.00 87.92 253 LYS B C 1
ATOM 4797 O O . LYS B 1 253 ? -58.361 1.838 -1.150 1.00 88.38 253 LYS B O 1
ATOM 4803 N N . GLY B 1 254 ? -58.009 2.287 -3.317 1.00 83.31 254 GLY B N 1
ATOM 4804 C CA . GLY B 1 254 ? -57.101 1.165 -3.505 1.00 82.97 254 GLY B CA 1
ATOM 4805 C C . GLY B 1 254 ? -57.736 -0.148 -3.956 1.00 86.75 254 GLY B C 1
ATOM 4806 O O . GLY B 1 254 ? -57.024 -1.121 -4.224 1.00 86.21 254 GLY B O 1
ATOM 4807 N N . ASN B 1 255 ? -59.068 -0.176 -4.047 1.00 83.07 255 ASN B N 1
ATOM 4808 C CA . ASN B 1 255 ? -59.805 -1.368 -4.482 1.00 82.42 255 ASN B CA 1
ATOM 4809 C C . ASN B 1 255 ? -59.604 -1.630 -5.969 1.00 85.02 255 ASN B C 1
ATOM 4810 O O . ASN B 1 255 ? -59.402 -0.694 -6.746 1.00 84.63 255 ASN B O 1
ATOM 4815 N N . THR B 1 256 ? -59.690 -2.899 -6.363 1.00 80.10 256 THR B N 1
ATOM 4816 C CA . THR B 1 256 ? -59.473 -3.285 -7.756 1.00 78.98 256 THR B CA 1
ATOM 4817 C C . THR B 1 256 ? -60.605 -4.099 -8.392 1.00 78.30 256 THR B C 1
ATOM 4818 O O . THR B 1 256 ? -61.389 -4.748 -7.700 1.00 78.51 256 THR B O 1
ATOM 4822 N N . ILE B 1 257 ? -60.650 -4.070 -9.723 1.00 70.15 257 ILE B N 1
ATOM 4823 C CA . ILE B 1 257 ? -61.610 -4.827 -10.523 1.00 67.94 257 ILE B CA 1
ATOM 4824 C C . ILE B 1 257 ? -60.795 -5.411 -11.675 1.00 70.13 257 ILE B C 1
ATOM 4825 O O . ILE B 1 257 ? -60.042 -4.693 -12.332 1.00 70.52 257 ILE B O 1
ATOM 4830 N N . PRO B 1 258 ? -60.905 -6.726 -11.915 1.00 64.16 258 PRO B N 1
ATOM 4831 C CA . PRO B 1 258 ? -60.116 -7.308 -13.007 1.00 63.58 258 PRO B CA 1
ATOM 4832 C C . PRO B 1 258 ? -60.611 -6.821 -14.363 1.00 67.19 258 PRO B C 1
ATOM 4833 O O . PRO B 1 258 ? -61.816 -6.784 -14.623 1.00 67.00 258 PRO B O 1
ATOM 4837 N N . ALA B 1 259 ? -59.679 -6.440 -15.227 1.00 63.00 259 ALA B N 1
ATOM 4838 C CA . ALA B 1 259 ? -60.052 -5.906 -16.524 1.00 62.22 259 ALA B CA 1
ATOM 4839 C C . ALA B 1 259 ? -58.937 -6.011 -17.550 1.00 65.46 259 ALA B C 1
ATOM 4840 O O . ALA B 1 259 ? -57.933 -5.307 -17.464 1.00 65.44 259 ALA B O 1
ATOM 4842 N N . ASP B 1 260 ? -59.136 -6.866 -18.544 1.00 61.56 260 ASP B N 1
ATOM 4843 C CA . ASP B 1 260 ? -58.165 -7.023 -19.620 1.00 61.25 260 ASP B CA 1
ATOM 4844 C C . ASP B 1 260 ? -58.522 -5.995 -20.683 1.00 64.74 260 ASP B C 1
ATOM 4845 O O . ASP B 1 260 ? -57.681 -5.572 -21.477 1.00 64.75 260 ASP B O 1
ATOM 4850 N N . ILE B 1 261 ? -59.784 -5.575 -20.655 1.00 60.08 261 ILE B N 1
ATOM 4851 C CA . ILE B 1 261 ? -60.288 -4.514 -21.517 1.00 58.10 261 ILE B CA 1
ATOM 4852 C C . ILE B 1 261 ? -61.054 -3.563 -20.606 1.00 60.17 261 ILE B C 1
ATOM 4853 O O . ILE B 1 261 ? -61.930 -3.988 -19.849 1.00 58.56 261 ILE B O 1
ATOM 4858 N N . THR B 1 262 ? -60.703 -2.284 -20.652 1.00 56.92 262 THR B N 1
ATOM 4859 C CA . THR B 1 262 ? -61.401 -1.288 -19.846 1.00 56.45 262 THR B CA 1
ATOM 4860 C C . THR B 1 262 ? -62.108 -0.306 -20.760 1.00 58.78 262 THR B C 1
ATOM 4861 O O . THR B 1 262 ? -61.465 0.426 -21.516 1.00 58.73 262 THR B O 1
ATOM 4865 N N . ILE B 1 263 ? -63.437 -0.320 -20.710 1.00 53.33 263 ILE B N 1
ATOM 4866 C CA . ILE B 1 263 ? -64.246 0.599 -21.497 1.00 51.83 263 ILE B CA 1
ATOM 4867 C C . ILE B 1 263 ? -64.731 1.680 -20.542 1.00 53.30 263 ILE B C 1
ATOM 4868 O O . ILE B 1 263 ? -65.534 1.420 -19.653 1.00 51.54 263 ILE B O 1
ATOM 4873 N N . LEU B 1 264 ? -64.191 2.883 -20.694 1.00 50.19 264 LEU B N 1
ATOM 4874 C CA . LEU B 1 264 ? -64.522 3.972 -19.789 1.00 49.58 264 LEU B CA 1
ATOM 4875 C C . LEU B 1 264 ? -65.088 5.230 -20.439 1.00 53.10 264 LEU B C 1
ATOM 4876 O O . LEU B 1 264 ? -64.635 5.686 -21.486 1.00 52.61 264 LEU B O 1
ATOM 4881 N N . LEU B 1 265 ? -66.077 5.797 -19.769 1.00 50.22 265 LEU B N 1
ATOM 4882 C CA . LEU B 1 265 ? -66.647 7.085 -20.117 1.00 50.32 265 LEU B CA 1
ATOM 4883 C C . LEU B 1 265 ? -65.878 7.971 -19.131 1.00 54.23 265 LEU B C 1
ATOM 4884 O O . LEU B 1 265 ? -66.085 7.878 -17.918 1.00 53.54 265 LEU B O 1
ATOM 4889 N N . PRO B 1 266 ? -64.897 8.751 -19.623 1.00 50.27 266 PRO B N 1
ATOM 4890 C CA . PRO B 1 266 ? -64.059 9.512 -18.682 1.00 49.42 266 PRO B CA 1
ATOM 4891 C C . PRO B 1 266 ? -64.827 10.418 -17.727 1.00 51.91 266 PRO B C 1
ATOM 4892 O O . PRO B 1 266 ? -66.004 10.711 -17.933 1.00 50.47 266 PRO B O 1
ATOM 4896 N N . PRO B 1 267 ? -64.158 10.870 -16.655 1.00 49.33 267 PRO B N 1
ATOM 4897 C CA . PRO B 1 267 ? -64.819 11.769 -15.698 1.00 48.65 267 PRO B CA 1
ATOM 4898 C C . PRO B 1 267 ? -65.150 13.074 -16.395 1.00 51.61 267 PRO B C 1
ATOM 4899 O O . PRO B 1 267 ? -64.441 13.475 -17.314 1.00 51.46 267 PRO B O 1
ATOM 4903 N N . TYR B 1 268 ? -66.222 13.731 -15.961 1.00 47.86 268 TYR B N 1
ATOM 4904 C CA . TYR B 1 268 ? -66.621 15.015 -16.523 1.00 48.16 268 TYR B CA 1
ATOM 4905 C C . TYR B 1 268 ? -66.212 16.142 -15.581 1.00 51.45 268 TYR B C 1
ATOM 4906 O O . TYR B 1 268 ? -66.540 16.129 -14.392 1.00 51.80 268 TYR B O 1
ATOM 4915 N N . THR B 1 269 ? -65.574 17.156 -16.144 1.00 46.74 269 THR B N 1
ATOM 4916 C CA . THR B 1 269 ? -65.188 18.351 -15.407 1.00 46.28 269 THR B CA 1
ATOM 4917 C C . THR B 1 269 ? -65.547 19.519 -16.323 1.00 49.21 269 THR B C 1
ATOM 4918 O O . THR B 1 269 ? -65.865 19.321 -17.500 1.00 48.42 269 THR B O 1
ATOM 4922 N N . GLY B 1 270 ? -65.502 20.729 -15.793 1.00 44.62 270 GLY B N 1
ATOM 4923 C CA . GLY B 1 270 ? -65.821 21.892 -16.590 1.00 44.38 270 GLY B CA 1
ATOM 4924 C C . GLY B 1 270 ? -64.744 22.159 -17.615 1.00 48.45 270 GLY B C 1
ATOM 4925 O O . GLY B 1 270 ? -63.600 21.738 -17.456 1.00 48.28 270 GLY B O 1
ATOM 4926 N N . ASN B 1 271 ? -65.122 22.845 -18.683 1.00 44.79 271 ASN B N 1
ATOM 4927 C CA . ASN B 1 271 ? -64.190 23.207 -19.746 1.00 44.79 271 ASN B CA 1
ATOM 4928 C C . ASN B 1 271 ? -63.129 24.125 -19.130 1.00 49.55 271 ASN B C 1
ATOM 4929 O O . ASN B 1 271 ? -63.465 25.101 -18.446 1.00 49.88 271 ASN B O 1
ATOM 4934 N N . PRO B 1 272 ? -61.838 23.818 -19.345 1.00 45.38 272 PRO B N 1
ATOM 4935 C CA . PRO B 1 272 ? -60.744 24.628 -18.777 1.00 45.03 272 PRO B CA 1
ATOM 4936 C C . PRO B 1 272 ? -60.856 26.124 -19.095 1.00 48.74 272 PRO B C 1
ATOM 4937 O O . PRO B 1 272 ? -60.590 26.965 -18.239 1.00 49.51 272 PRO B O 1
ATOM 4941 N N . ALA B 1 273 ? -61.273 26.447 -20.315 1.00 43.97 273 ALA B N 1
ATOM 4942 C CA . ALA B 1 273 ? -61.446 27.834 -20.735 1.00 43.16 273 ALA B CA 1
ATOM 4943 C C . ALA B 1 273 ? -62.479 28.564 -19.883 1.00 46.29 273 ALA B C 1
ATOM 4944 O O . ALA B 1 273 ? -62.430 29.786 -19.740 1.00 44.52 273 ALA B O 1
ATOM 4946 N N . LEU B 1 274 ? -63.433 27.819 -19.334 1.00 44.06 274 LEU B N 1
ATOM 4947 C CA . LEU B 1 274 ? -64.449 28.420 -18.472 1.00 43.96 274 LEU B CA 1
ATOM 4948 C C . LEU B 1 274 ? -63.935 28.495 -17.022 1.00 47.35 274 LEU B C 1
ATOM 4949 O O . LEU B 1 274 ? -64.285 29.397 -16.269 1.00 46.25 274 LEU B O 1
ATOM 4954 N N . LYS B 1 275 ? -63.073 27.558 -16.655 1.00 43.92 275 LYS B N 1
ATOM 4955 C CA . LYS B 1 275 ? -62.479 27.570 -15.336 1.00 44.49 275 LYS B CA 1
ATOM 4956 C C . LYS B 1 275 ? -61.551 28.787 -15.243 1.00 51.42 275 LYS B C 1
ATOM 4957 O O . LYS B 1 275 ? -61.405 29.383 -14.179 1.00 51.99 275 LYS B O 1
ATOM 4963 N N . ASN B 1 276 ? -60.973 29.179 -16.380 1.00 47.94 276 ASN B N 1
ATOM 4964 C CA . ASN B 1 276 ? -60.070 30.325 -16.455 1.00 46.70 276 ASN B CA 1
ATOM 4965 C C . ASN B 1 276 ? -60.737 31.643 -16.834 1.00 50.43 276 ASN B C 1
ATOM 4966 O O . ASN B 1 276 ? -60.054 32.600 -17.167 1.00 50.73 276 ASN B O 1
ATOM 4971 N N . SER B 1 277 ? -62.063 31.699 -16.776 1.00 46.79 277 SER B N 1
ATOM 4972 C CA . SER B 1 277 ? -62.802 32.911 -17.125 1.00 46.19 277 SER B CA 1
ATOM 4973 C C . SER B 1 277 ? -63.166 33.699 -15.866 1.00 50.62 277 SER B C 1
ATOM 4974 O O . SER B 1 277 ? -62.824 33.284 -14.752 1.00 50.19 277 SER B O 1
ATOM 4977 N N . THR B 1 278 ? -63.879 34.814 -16.054 1.00 47.31 278 THR B N 1
ATOM 4978 C CA . THR B 1 278 ? -64.354 35.652 -14.951 1.00 47.26 278 THR B CA 1
ATOM 4979 C C . THR B 1 278 ? -64.893 34.738 -13.853 1.00 53.46 278 THR B C 1
ATOM 4980 O O . THR B 1 278 ? -65.902 34.059 -14.035 1.00 54.17 278 THR B O 1
ATOM 4984 N N . PRO B 1 279 ? -64.182 34.656 -12.721 1.00 50.63 279 PRO B N 1
ATOM 4985 C CA . PRO B 1 279 ? -64.564 33.761 -11.622 1.00 49.66 279 PRO B CA 1
ATOM 4986 C C . PRO B 1 279 ? -66.051 33.718 -11.278 1.00 51.03 279 PRO B C 1
ATOM 4987 O O . PRO B 1 279 ? -66.578 32.655 -10.962 1.00 50.31 279 PRO B O 1
ATOM 4991 N N . ASP B 1 280 ? -66.728 34.859 -11.331 1.00 46.35 280 ASP B N 1
ATOM 4992 C CA . ASP B 1 280 ? -68.141 34.895 -10.981 1.00 46.12 280 ASP B CA 1
ATOM 4993 C C . ASP B 1 280 ? -69.118 34.655 -12.129 1.00 50.72 280 ASP B C 1
ATOM 4994 O O . ASP B 1 280 ? -70.323 34.928 -12.016 1.00 50.49 280 ASP B O 1
ATOM 4999 N N . LEU B 1 281 ? -68.596 34.124 -13.232 1.00 46.89 281 LEU B N 1
ATOM 5000 C CA . LEU B 1 281 ? -69.435 33.773 -14.368 1.00 45.34 281 LEU B CA 1
ATOM 5001 C C . LEU B 1 281 ? -69.776 32.291 -14.224 1.00 47.28 281 LEU B C 1
ATOM 5002 O O . LEU B 1 281 ? -70.851 31.854 -14.632 1.00 45.93 281 LEU B O 1
ATOM 5007 N N . VAL B 1 282 ? -68.854 31.549 -13.609 1.00 42.81 282 VAL B N 1
ATOM 5008 C CA . VAL B 1 282 ? -68.941 30.102 -13.465 1.00 42.54 282 VAL B CA 1
ATOM 5009 C C . VAL B 1 282 ? -69.076 29.602 -12.020 1.00 50.02 282 VAL B C 1
ATOM 5010 O O . VAL B 1 282 ? -68.668 30.274 -11.077 1.00 51.71 282 VAL B O 1
ATOM 5014 N N . ASP B 1 283 ? -69.590 28.383 -11.864 1.00 45.22 283 ASP B N 1
ATOM 5015 C CA . ASP B 1 283 ? -69.716 27.774 -10.556 1.00 44.16 283 ASP B CA 1
ATOM 5016 C C . ASP B 1 283 ? -68.408 27.072 -10.224 1.00 49.16 283 ASP B C 1
ATOM 5017 O O . ASP B 1 283 ? -67.446 27.168 -10.990 1.00 48.88 283 ASP B O 1
ATOM 5022 N N . ASP B 1 284 ? -68.361 26.385 -9.084 1.00 46.21 284 ASP B N 1
ATOM 5023 C CA . ASP B 1 284 ? -67.138 25.710 -8.658 1.00 46.86 284 ASP B CA 1
ATOM 5024 C C . ASP B 1 284 ? -66.740 24.511 -9.513 1.00 52.48 284 ASP B C 1
ATOM 5025 O O . ASP B 1 284 ? -65.674 23.921 -9.303 1.00 53.80 284 ASP B O 1
ATOM 5030 N N . GLY B 1 285 ? -67.592 24.137 -10.466 1.00 47.78 285 GLY B N 1
ATOM 5031 C CA . GLY B 1 285 ? -67.313 23.006 -11.332 1.00 46.34 285 GLY B CA 1
ATOM 5032 C C . GLY B 1 285 ? -66.716 23.441 -12.656 1.00 47.78 285 GLY B C 1
ATOM 5033 O O . GLY B 1 285 ? -66.036 22.659 -13.322 1.00 47.43 285 GLY B O 1
ATOM 5034 N N . GLY B 1 286 ? -66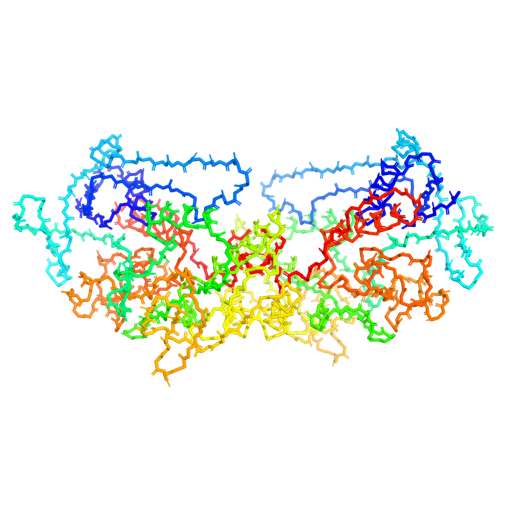.971 24.691 -13.034 1.00 41.65 286 GLY B N 1
ATOM 5035 C CA . GLY B 1 286 ? -66.480 25.255 -14.279 1.00 40.17 286 GLY B CA 1
ATOM 5036 C C . GLY B 1 286 ? -67.597 25.358 -15.295 1.00 42.86 286 GLY B C 1
ATOM 5037 O O . GLY B 1 286 ? -67.340 25.403 -16.498 1.00 42.77 286 GLY B O 1
ATOM 5038 N N . PHE B 1 287 ? -68.841 25.354 -14.804 1.00 37.09 287 PHE B N 1
ATOM 5039 C CA . PHE B 1 287 ? -70.036 25.423 -15.648 1.00 34.95 287 PHE B CA 1
ATOM 5040 C C . PHE B 1 287 ? -70.708 26.771 -15.403 1.00 39.22 287 PHE B C 1
ATOM 5041 O O . PHE B 1 287 ? -70.534 27.367 -14.344 1.00 40.06 287 PHE B O 1
ATOM 5049 N N . ILE B 1 288 ? -71.466 27.263 -16.376 1.00 34.78 288 ILE B N 1
ATOM 5050 C CA . ILE B 1 288 ? -72.123 28.559 -16.236 1.00 34.11 288 ILE B CA 1
ATOM 5051 C C . ILE B 1 288 ? -73.564 28.465 -15.732 1.00 43.34 288 ILE B C 1
ATOM 5052 O O . ILE B 1 288 ? -74.457 28.053 -16.474 1.00 43.73 288 ILE B O 1
ATOM 5057 N N . PRO B 1 289 ? -73.824 28.930 -14.491 1.00 41.19 289 PRO B N 1
ATOM 5058 C CA . PRO B 1 289 ? -75.212 28.880 -14.011 1.00 39.93 289 PRO B CA 1
ATOM 5059 C C . PRO B 1 289 ? -76.035 29.982 -14.649 1.00 43.93 289 PRO B C 1
ATOM 5060 O O . PRO B 1 289 ? -75.582 31.118 -14.744 1.00 45.59 289 PRO B O 1
ATOM 5064 N N . THR B 1 290 ? -77.242 29.645 -15.098 1.00 39.00 290 THR B N 1
ATOM 5065 C CA . THR B 1 290 ? -78.104 30.600 -15.779 1.00 37.92 290 THR B CA 1
ATOM 5066 C C . THR B 1 290 ? -79.519 30.470 -15.233 1.00 43.05 290 THR B C 1
ATOM 5067 O O . THR B 1 290 ? -79.756 29.714 -14.288 1.00 43.52 290 THR B O 1
ATOM 5071 N N . ASP B 1 291 ? -80.446 31.220 -15.829 1.00 39.70 291 ASP B N 1
ATOM 5072 C CA . ASP B 1 291 ? -81.871 31.137 -15.522 1.00 39.67 291 ASP B CA 1
ATOM 5073 C C . ASP B 1 291 ? -82.516 30.286 -16.639 1.00 45.86 291 ASP B C 1
ATOM 5074 O O . ASP B 1 291 ? -81.807 29.735 -17.493 1.00 45.69 291 ASP B O 1
ATOM 5079 N N . LEU B 1 292 ? -83.843 30.197 -16.654 1.00 42.54 292 LEU B N 1
ATOM 5080 C CA . LEU B 1 292 ? -84.519 29.397 -17.673 1.00 42.52 292 LEU B CA 1
ATOM 5081 C C . LEU B 1 292 ? -84.433 29.936 -19.095 1.00 47.57 292 LEU B C 1
ATOM 5082 O O . LEU B 1 292 ? -84.847 29.254 -20.037 1.00 47.42 292 LEU B O 1
ATOM 5087 N N . ASN B 1 293 ? -83.892 31.148 -19.253 1.00 44.08 293 ASN B N 1
ATOM 5088 C CA . ASN B 1 293 ? -83.730 31.751 -20.581 1.00 42.58 293 ASN B CA 1
ATOM 5089 C C . ASN B 1 293 ? -82.301 31.560 -21.090 1.00 43.61 293 ASN B C 1
ATOM 5090 O O . ASN B 1 293 ? -81.954 32.011 -22.177 1.00 42.29 293 ASN B O 1
ATOM 5095 N N . MET B 1 294 ? -81.491 30.868 -20.297 1.00 39.30 294 MET B N 1
ATOM 5096 C CA . MET B 1 294 ? -80.112 30.556 -20.652 1.00 39.32 294 MET B CA 1
ATOM 5097 C C . MET B 1 294 ? -79.157 31.733 -20.463 1.00 45.38 294 MET B C 1
ATOM 5098 O O . MET B 1 294 ? -78.001 31.678 -20.881 1.00 44.76 294 MET B O 1
ATOM 5103 N N . VAL B 1 295 ? -79.647 32.773 -19.789 1.00 41.97 295 VAL B N 1
ATOM 5104 C CA . VAL B 1 295 ? -78.865 33.968 -19.501 1.00 40.89 295 VAL B CA 1
ATOM 5105 C C . VAL B 1 295 ? -78.138 33.772 -18.172 1.00 46.10 295 VAL B C 1
ATOM 5106 O O . VAL B 1 295 ? -78.761 33.424 -17.175 1.00 46.10 295 VAL B O 1
ATOM 5110 N N . SER B 1 296 ? -76.830 34.008 -18.165 1.00 43.47 296 SER B N 1
ATOM 5111 C CA . SER B 1 296 ? -76.022 33.922 -16.951 1.00 44.11 296 SER B CA 1
ATOM 5112 C C . SER B 1 296 ? -76.668 34.680 -15.779 1.00 50.50 296 SER B C 1
ATOM 5113 O O . SER B 1 296 ? -77.216 35.765 -15.960 1.00 49.87 296 SER B O 1
ATOM 5116 N N . ILE B 1 297 ? -76.589 34.122 -14.575 1.00 48.47 297 ILE B N 1
ATOM 5117 C CA . ILE B 1 297 ? -77.178 34.788 -13.415 1.00 48.30 297 ILE B CA 1
ATOM 5118 C C . ILE B 1 297 ? -76.448 36.070 -13.002 1.00 53.91 297 ILE B C 1
ATOM 5119 O O . ILE B 1 297 ? -76.958 36.852 -12.203 1.00 54.16 297 ILE B O 1
ATOM 5124 N N . LYS B 1 298 ? -75.259 36.279 -13.559 1.00 51.08 298 LYS B N 1
ATOM 5125 C CA . LYS B 1 298 ? -74.430 37.437 -13.229 1.00 50.63 298 LYS B CA 1
ATOM 5126 C C . LYS B 1 298 ? -74.256 38.474 -14.354 1.00 53.63 298 LYS B C 1
ATOM 5127 O O . LYS B 1 298 ? -74.257 39.672 -14.095 1.00 54.39 298 LYS B O 1
ATOM 5133 N N . TYR B 1 299 ? -74.085 38.012 -15.591 1.00 48.31 299 TYR B N 1
ATOM 5134 C CA . TYR B 1 299 ? -73.876 38.891 -16.746 1.00 45.99 299 TYR B CA 1
ATOM 5135 C C . TYR B 1 299 ? -74.971 38.709 -17.768 1.00 48.82 299 TYR B C 1
ATOM 5136 O O . TYR B 1 299 ? -74.995 37.727 -18.480 1.00 48.75 299 TYR B O 1
ATOM 5145 N N . ASP B 1 300 ? -75.867 39.679 -17.842 1.00 46.41 300 ASP B N 1
ATOM 5146 C CA . ASP B 1 300 ? -77.028 39.603 -18.715 1.00 47.00 300 ASP B CA 1
ATOM 5147 C C . ASP B 1 300 ? -76.827 39.486 -20.216 1.00 49.40 300 ASP B C 1
ATOM 5148 O O . ASP B 1 300 ? -77.801 39.350 -20.960 1.00 49.87 300 ASP B O 1
ATOM 5153 N N . ASN B 1 301 ? -75.578 39.536 -20.667 1.00 43.62 301 ASN B N 1
ATOM 5154 C CA . ASN B 1 301 ? -75.285 39.463 -22.100 1.00 41.89 301 ASN B CA 1
ATOM 5155 C C . ASN B 1 301 ? -74.496 38.209 -22.435 1.00 42.86 301 ASN B C 1
ATOM 5156 O O . ASN B 1 301 ? -73.976 38.062 -23.537 1.00 41.18 301 ASN B O 1
ATOM 5161 N N . VAL B 1 302 ? -74.417 37.307 -21.462 1.00 39.86 302 VAL B N 1
ATOM 5162 C CA . VAL B 1 302 ? -73.781 36.001 -21.639 1.00 39.53 302 VAL B CA 1
ATOM 5163 C C . VAL B 1 302 ? -74.858 34.903 -21.577 1.00 45.38 302 VAL B C 1
ATOM 5164 O O . VAL B 1 302 ? -75.673 34.869 -20.640 1.00 45.86 302 VAL B O 1
ATOM 5168 N N . TYR B 1 303 ? -74.870 34.024 -22.583 1.00 40.21 303 TYR B N 1
ATOM 5169 C CA . TYR B 1 303 ? -75.785 32.882 -22.622 1.00 37.45 303 TYR B CA 1
ATOM 5170 C C . TYR B 1 303 ? -74.940 31.632 -22.550 1.00 39.37 303 TYR B C 1
ATOM 5171 O O . TYR B 1 303 ? -73.854 31.585 -23.120 1.00 40.97 303 TYR B O 1
ATOM 5180 N N . ALA B 1 304 ? -75.427 30.612 -21.858 1.00 33.97 304 ALA B N 1
ATOM 5181 C CA . ALA B 1 304 ? -74.739 29.318 -21.814 1.00 32.24 304 ALA B CA 1
ATOM 5182 C C . ALA B 1 304 ? -75.712 28.240 -22.319 1.00 36.74 304 ALA B C 1
ATOM 5183 O O . ALA B 1 304 ? -76.886 28.196 -21.914 1.00 35.07 304 ALA B O 1
ATOM 5185 N N . VAL B 1 305 ? -75.232 27.402 -23.238 1.00 33.49 305 VAL B N 1
ATOM 5186 C CA . VAL B 1 305 ? -76.054 26.331 -23.803 1.00 32.59 305 VAL B CA 1
ATOM 5187 C C . VAL B 1 305 ? -75.336 24.991 -23.727 1.00 37.88 305 VAL B C 1
ATOM 5188 O O . VAL B 1 305 ? -74.086 24.934 -23.690 1.00 37.53 305 VAL B O 1
ATOM 5192 N N . GLY B 1 306 ? -76.131 23.914 -23.729 1.00 32.87 306 GLY B N 1
ATOM 5193 C CA . GLY B 1 306 ? -75.605 22.563 -23.721 1.00 31.44 306 GLY B CA 1
ATOM 5194 C C . GLY B 1 306 ? -74.792 22.195 -22.500 1.00 35.87 306 GLY B C 1
ATOM 5195 O O . GLY B 1 306 ? -75.110 22.601 -21.381 1.00 36.49 306 GLY B O 1
ATOM 5196 N N . ASP B 1 307 ? -73.767 21.379 -22.720 1.00 31.26 307 ASP B N 1
ATOM 5197 C CA . ASP B 1 307 ? -72.929 20.844 -21.666 1.00 30.80 307 ASP B CA 1
ATOM 5198 C C . ASP B 1 307 ? -72.260 21.891 -20.786 1.00 37.98 307 ASP B C 1
ATOM 5199 O O . ASP B 1 307 ? -71.960 21.624 -19.617 1.00 39.07 307 ASP B O 1
ATOM 5204 N N . ALA B 1 308 ? -72.002 23.067 -21.357 1.00 35.55 308 ALA B N 1
ATOM 5205 C CA . ALA B 1 308 ? -71.347 24.170 -20.647 1.00 35.15 308 ALA B CA 1
ATOM 5206 C C . ALA B 1 308 ? -72.239 24.792 -19.569 1.00 38.10 308 ALA B C 1
ATOM 5207 O O . ALA B 1 308 ? -71.746 25.396 -18.627 1.00 38.81 308 ALA B O 1
ATOM 5209 N N . ASN B 1 309 ? -73.549 24.643 -19.724 1.00 33.10 309 ASN B N 1
ATOM 5210 C CA . ASN B 1 309 ? -74.531 25.162 -18.777 1.00 33.03 309 ASN B CA 1
ATOM 5211 C C . ASN B 1 309 ? -74.676 24.209 -17.578 1.00 42.28 309 ASN B C 1
ATOM 5212 O O . ASN B 1 309 ? -74.688 22.980 -17.730 1.00 43.74 309 ASN B O 1
ATOM 5217 N N . SER B 1 310 ? -74.749 24.786 -16.384 1.00 40.61 310 SER B N 1
ATOM 5218 C CA . SER B 1 310 ? -74.849 24.026 -15.135 1.00 40.93 310 SER B CA 1
ATOM 5219 C C . SER B 1 310 ? -76.058 23.084 -15.031 1.00 41.65 310 SER B C 1
ATOM 5220 O O . SER B 1 310 ? -75.980 22.061 -14.353 1.00 40.58 310 SER B O 1
ATOM 5223 N N . MET B 1 311 ? -77.185 23.499 -15.608 1.00 35.27 311 MET B N 1
ATOM 5224 C CA . MET B 1 311 ? -78.446 22.781 -15.476 1.00 35.92 311 MET B CA 1
ATOM 5225 C C . MET B 1 311 ? -78.601 21.518 -16.307 1.00 41.68 311 MET B C 1
ATOM 5226 O O . MET B 1 311 ? -79.483 20.699 -16.049 1.00 42.24 311 MET B O 1
ATOM 5231 N N . THR B 1 312 ? -77.746 21.356 -17.303 1.00 37.98 312 THR B N 1
ATOM 5232 C CA . THR B 1 312 ? -77.815 20.186 -18.163 1.00 36.86 312 THR B CA 1
ATOM 5233 C C . THR B 1 312 ? -77.230 18.953 -17.496 1.00 42.00 312 THR B C 1
ATOM 5234 O O . THR B 1 312 ? -76.068 18.589 -17.727 1.00 42.28 312 THR B O 1
ATOM 5238 N N . VAL B 1 313 ? -78.049 18.312 -16.665 1.00 39.35 313 VAL B N 1
ATOM 5239 C CA . VAL B 1 313 ? -77.687 17.063 -15.986 1.00 38.74 313 VAL B CA 1
ATOM 5240 C C . VAL B 1 313 ? -78.868 16.101 -16.116 1.00 43.28 313 VAL B C 1
ATOM 5241 O O . VAL B 1 313 ? -79.983 16.415 -15.695 1.00 43.35 313 VAL B O 1
ATOM 5245 N N . PRO B 1 314 ? -78.653 14.933 -16.753 1.00 39.32 314 PRO B N 1
ATOM 5246 C CA . PRO B 1 314 ? -77.422 14.420 -17.379 1.00 38.02 314 PRO B CA 1
ATOM 5247 C C . PRO B 1 314 ? -77.027 15.309 -18.554 1.00 39.31 314 PRO B C 1
ATOM 5248 O O . PRO B 1 314 ? -77.819 16.124 -19.026 1.00 37.01 314 PRO B O 1
ATOM 5252 N N . LYS B 1 315 ? -75.795 15.134 -19.016 1.00 35.55 315 LYS B N 1
ATOM 5253 C CA . LYS B 1 315 ? -75.251 15.912 -20.109 1.00 34.31 315 LYS B CA 1
ATOM 5254 C C . LYS B 1 315 ? -75.698 15.302 -21.427 1.00 38.09 315 LYS B C 1
ATOM 5255 O O . LYS B 1 315 ? -74.984 14.496 -22.019 1.00 37.29 315 LYS B O 1
ATOM 5261 N N . LEU B 1 316 ? -76.866 15.735 -21.894 1.00 36.03 316 LEU B N 1
ATOM 5262 C CA . LEU B 1 316 ? -77.503 15.217 -23.110 1.00 36.63 316 LEU B CA 1
ATOM 5263 C C . LEU B 1 316 ? -77.567 16.166 -24.292 1.00 40.40 316 LEU B C 1
ATOM 5264 O O . LEU B 1 316 ? -77.980 17.315 -24.148 1.00 39.86 316 LEU B O 1
ATOM 5269 N N . GLY B 1 317 ? -77.288 15.625 -25.479 1.00 36.91 317 GLY B N 1
ATOM 5270 C CA . GLY B 1 317 ? -77.349 16.345 -26.739 1.00 35.14 317 GLY B CA 1
ATOM 5271 C C . GLY B 1 317 ? -78.710 16.966 -27.001 1.00 38.65 317 GLY B C 1
ATOM 5272 O O . GLY B 1 317 ? -78.798 18.028 -27.591 1.00 39.03 317 GLY B O 1
ATOM 5273 N N . TYR B 1 318 ? -79.793 16.320 -26.586 1.00 35.40 318 TYR B N 1
ATOM 5274 C CA . TYR B 1 318 ? -81.095 16.918 -26.853 1.00 35.18 318 TYR B CA 1
ATOM 5275 C C . TYR B 1 318 ? -81.403 18.074 -25.922 1.00 39.31 318 TYR B C 1
ATOM 5276 O O . TYR B 1 318 ? -82.198 18.966 -26.258 1.00 38.94 318 TYR B O 1
ATOM 5285 N N . LEU B 1 319 ? -80.758 18.073 -24.756 1.00 34.68 319 LEU B N 1
ATOM 5286 C CA . LEU B 1 319 ? -80.905 19.187 -23.828 1.00 33.95 319 LEU B CA 1
ATOM 5287 C C . LEU B 1 319 ? -80.061 20.341 -24.404 1.00 37.55 319 LEU B C 1
ATOM 5288 O O . LEU B 1 319 ? -80.418 21.504 -24.275 1.00 36.36 319 LEU B O 1
ATOM 5293 N N . ALA B 1 320 ? -78.979 19.991 -25.098 1.00 34.57 320 ALA B N 1
ATOM 5294 C CA . ALA B 1 320 ? -78.120 20.965 -25.765 1.00 35.03 320 ALA B CA 1
ATOM 5295 C C . ALA B 1 320 ? -78.926 21.693 -26.846 1.00 43.13 320 ALA B C 1
ATOM 5296 O O . ALA B 1 320 ? -78.916 22.935 -26.936 1.00 44.41 320 ALA B O 1
ATOM 5298 N N . VAL B 1 321 ? -79.629 20.913 -27.664 1.00 38.55 321 VAL B N 1
ATOM 5299 C CA . VAL B 1 321 ? -80.456 21.469 -28.719 1.00 37.47 321 VAL B CA 1
ATOM 5300 C C . VAL B 1 321 ? -81.546 22.329 -28.090 1.00 42.89 321 VAL B C 1
ATOM 5301 O O . VAL B 1 321 ? -81.778 23.447 -28.505 1.00 42.55 321 VAL B O 1
ATOM 5305 N N . MET B 1 322 ? -82.194 21.810 -27.058 1.00 42.37 322 MET B N 1
ATOM 5306 C CA . MET B 1 322 ? -83.252 22.542 -26.364 1.00 43.11 322 MET B CA 1
ATOM 5307 C C . MET B 1 322 ? -82.753 23.902 -25.852 1.00 44.81 322 MET B C 1
ATOM 5308 O O . MET B 1 322 ? -83.386 24.937 -26.087 1.00 45.01 322 MET B O 1
ATOM 5313 N N . THR B 1 323 ? -81.639 23.884 -25.123 1.00 38.36 323 THR B N 1
ATOM 5314 C CA . THR B 1 323 ? -81.054 25.095 -24.581 1.00 37.36 323 THR B CA 1
ATOM 5315 C C . THR B 1 323 ? -80.565 26.047 -25.681 1.00 42.14 323 THR B C 1
ATOM 5316 O O . THR B 1 323 ? -80.782 27.248 -25.594 1.00 41.03 323 THR B O 1
ATOM 5320 N N . GLY B 1 324 ? -79.936 25.510 -26.723 1.00 39.88 324 GLY B N 1
ATOM 5321 C CA . GLY B 1 324 ? -79.462 26.323 -27.828 1.00 40.43 324 GLY B CA 1
ATOM 5322 C C . GLY B 1 324 ? -80.583 27.111 -28.481 1.00 46.72 324 GLY B C 1
ATOM 5323 O O . GLY B 1 324 ? -80.421 28.269 -28.852 1.00 48.13 324 GLY B O 1
ATOM 5324 N N . ARG B 1 325 ? -81.739 26.477 -28.605 1.00 43.83 325 ARG B N 1
ATOM 5325 C CA . ARG B 1 325 ? -82.913 27.091 -29.208 1.00 43.65 325 ARG B CA 1
ATOM 5326 C C . ARG B 1 325 ? -83.516 28.180 -28.322 1.00 48.11 325 ARG B C 1
ATOM 5327 O O . ARG B 1 325 ? -83.897 29.247 -28.800 1.00 49.11 325 ARG B O 1
ATOM 5335 N N . ILE B 1 326 ? -83.606 27.907 -27.027 1.00 44.31 326 ILE B N 1
ATOM 5336 C CA . ILE B 1 326 ? -84.142 28.869 -26.068 1.00 43.93 326 ILE B CA 1
ATOM 5337 C C . ILE B 1 326 ? -83.283 30.137 -25.995 1.00 49.42 326 ILE B C 1
ATOM 5338 O O . ILE B 1 326 ? -83.806 31.256 -25.952 1.00 49.63 326 ILE B O 1
ATOM 5343 N N . ALA B 1 327 ? -81.964 29.956 -25.978 1.00 45.28 327 ALA B N 1
ATOM 5344 C CA . ALA B 1 327 ? -81.027 31.072 -25.921 1.00 44.10 327 ALA B CA 1
ATOM 5345 C C . ALA B 1 327 ? -81.232 31.982 -27.134 1.00 48.49 327 ALA B C 1
ATOM 5346 O O . ALA B 1 327 ? -81.320 33.204 -26.999 1.00 49.40 327 ALA B O 1
ATOM 5348 N N . ALA B 1 328 ? -81.356 31.368 -28.308 1.00 44.16 328 ALA B N 1
ATOM 5349 C CA . ALA B 1 328 ? -81.572 32.082 -29.557 1.00 43.61 328 ALA B CA 1
ATOM 5350 C C . ALA B 1 328 ? -82.908 32.826 -29.617 1.00 52.11 328 ALA B C 1
ATOM 5351 O O . ALA B 1 328 ? -82.988 33.922 -30.173 1.0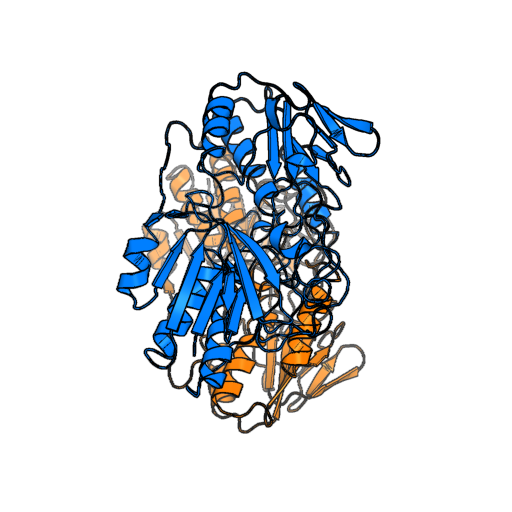0 52.99 328 ALA B O 1
ATOM 5353 N N . GLN B 1 329 ? -83.962 32.223 -29.073 1.00 50.24 329 GLN B N 1
ATOM 5354 C CA . GLN B 1 329 ? -85.294 32.837 -29.100 1.00 50.21 329 GLN B CA 1
ATOM 5355 C C . GLN B 1 329 ? -85.350 34.019 -28.149 1.00 53.22 329 GLN B C 1
ATOM 5356 O O . GLN B 1 329 ? -85.946 35.053 -28.454 1.00 51.69 329 GLN B O 1
ATOM 5362 N N . HIS B 1 330 ? -84.770 33.840 -26.970 1.00 50.52 330 HIS B N 1
ATOM 5363 C CA . HIS B 1 330 ? -84.764 34.900 -25.979 1.00 51.00 330 HIS B CA 1
ATOM 5364 C C . HIS B 1 330 ? -83.974 36.106 -26.493 1.00 57.13 330 HIS B C 1
ATOM 5365 O O . HIS B 1 330 ? -84.437 37.246 -26.390 1.00 57.27 330 HIS B O 1
ATOM 5372 N N . LEU B 1 331 ? -82.801 35.845 -27.073 1.00 53.31 331 LEU B N 1
ATOM 5373 C CA . LEU B 1 331 ? -81.969 36.904 -27.635 1.00 52.54 331 LEU B CA 1
ATOM 5374 C C . LEU B 1 331 ? -82.702 37.627 -28.767 1.00 57.72 331 LEU B C 1
ATOM 5375 O O . LEU B 1 331 ? -82.741 38.854 -28.799 1.00 58.60 331 LEU B O 1
ATOM 5380 N N . ALA B 1 332 ? -83.321 36.872 -29.667 1.00 54.41 332 ALA B N 1
ATOM 5381 C CA . ALA B 1 332 ? -84.090 37.467 -30.764 1.00 54.20 332 ALA B CA 1
ATOM 5382 C C . ALA B 1 332 ? -85.087 38.504 -30.237 1.00 59.80 332 ALA B C 1
ATOM 5383 O O . ALA B 1 332 ? -85.218 39.589 -30.797 1.00 60.61 332 ALA B O 1
ATOM 5385 N N . ASN B 1 333 ? -85.773 38.177 -29.150 1.00 56.52 333 ASN B N 1
ATOM 5386 C CA . ASN B 1 333 ? -86.723 39.105 -28.547 1.00 56.55 333 ASN B CA 1
ATOM 5387 C C . ASN B 1 333 ? -86.005 40.378 -28.122 1.00 61.73 333 ASN B C 1
ATOM 5388 O O . ASN B 1 333 ? -86.538 41.482 -28.259 1.00 61.85 333 ASN B O 1
ATOM 5393 N N . ARG B 1 334 ? -84.803 40.212 -27.581 1.00 58.13 334 ARG B N 1
ATOM 5394 C CA . ARG B 1 334 ? -83.999 41.341 -27.125 1.00 57.63 334 ARG B CA 1
ATOM 5395 C C . ARG B 1 334 ? -83.579 42.239 -28.288 1.00 61.95 334 ARG B C 1
ATOM 5396 O O . ARG B 1 334 ? -83.454 43.447 -28.131 1.00 62.78 334 ARG B O 1
ATOM 5404 N N . LEU B 1 335 ? -83.347 41.636 -29.447 1.00 57.12 335 LEU B N 1
ATOM 5405 C CA . LEU B 1 335 ? -82.935 42.368 -30.635 1.00 56.02 335 LEU B CA 1
ATOM 5406 C C . LEU B 1 335 ? -84.130 42.925 -31.408 1.00 61.41 335 LEU B C 1
ATOM 5407 O O . LEU B 1 335 ? -84.012 43.292 -32.577 1.00 61.58 335 LEU B O 1
ATOM 5412 N N . GLY B 1 336 ? -85.283 42.982 -30.752 1.00 58.53 336 GLY B N 1
ATOM 5413 C CA . GLY B 1 336 ? -86.485 43.530 -31.355 1.00 58.64 336 GLY B CA 1
ATOM 5414 C C . GLY B 1 336 ? -87.308 42.640 -32.270 1.00 63.24 336 GLY B C 1
ATOM 5415 O O . GLY B 1 336 ? -88.180 43.137 -32.987 1.00 62.91 336 GLY B O 1
ATOM 5416 N N . VAL B 1 337 ? -87.053 41.335 -32.248 1.00 60.22 337 VAL B N 1
ATOM 5417 C CA . VAL B 1 337 ? -87.821 40.396 -33.071 1.00 59.99 337 VAL B CA 1
ATOM 5418 C C . VAL B 1 337 ? -88.670 39.525 -32.153 1.00 65.24 337 VAL B C 1
ATOM 5419 O O . VAL B 1 337 ? -88.212 38.488 -31.679 1.00 65.50 337 VAL B O 1
ATOM 5423 N N . PRO B 1 338 ? -89.901 39.970 -31.844 1.00 62.04 338 PRO B N 1
ATOM 5424 C CA . PRO B 1 338 ? -90.789 39.241 -30.928 1.00 61.32 338 PRO B CA 1
ATOM 5425 C C . PRO B 1 338 ? -90.876 37.757 -31.265 1.00 63.85 338 PRO B C 1
ATOM 5426 O O . PRO B 1 338 ? -91.275 37.382 -32.373 1.00 62.95 338 PRO B O 1
ATOM 5430 N N . THR B 1 339 ? -90.466 36.923 -30.308 1.00 59.54 339 THR B N 1
ATOM 5431 C CA . THR B 1 339 ? -90.446 35.475 -30.489 1.00 58.52 339 THR B CA 1
ATOM 5432 C C . THR B 1 339 ? -90.877 34.753 -29.226 1.00 61.35 339 THR B C 1
ATOM 5433 O O . THR B 1 339 ? -90.607 35.207 -28.113 1.00 60.56 339 THR B O 1
ATOM 5437 N N . LYS B 1 340 ? -91.522 33.604 -29.406 1.00 57.49 340 LYS B N 1
ATOM 5438 C CA . LYS B 1 340 ? -91.926 32.774 -28.279 1.00 56.29 340 LYS B CA 1
ATOM 5439 C C . LYS B 1 340 ? -90.685 32.052 -27.773 1.00 56.19 340 LYS B C 1
ATOM 5440 O O . LYS B 1 340 ? -89.923 31.485 -28.553 1.00 54.74 340 LYS B O 1
ATOM 5446 N N . VAL B 1 341 ? -90.476 32.111 -26.464 1.00 51.55 341 VAL B N 1
ATOM 5447 C CA . VAL B 1 341 ? -89.341 31.459 -25.827 1.00 50.24 341 VAL B CA 1
ATOM 5448 C C . VAL B 1 341 ? -89.854 30.163 -25.199 1.00 53.21 341 VAL B C 1
ATOM 5449 O O . VAL B 1 341 ? -90.650 30.196 -24.248 1.00 52.67 341 VAL B O 1
ATOM 5453 N N . ASP B 1 342 ? -89.413 29.032 -25.758 1.00 47.94 342 ASP B N 1
ATOM 5454 C CA . ASP B 1 342 ? -89.792 27.698 -25.279 1.00 45.95 342 ASP B CA 1
ATOM 5455 C C . ASP B 1 342 ? -89.435 27.500 -23.813 1.00 48.74 342 ASP B C 1
ATOM 5456 O O . ASP B 1 342 ? -88.430 28.038 -23.324 1.00 47.00 342 ASP B O 1
ATOM 5461 N N . LYS B 1 343 ? -90.234 26.683 -23.133 1.00 45.69 343 LYS B N 1
ATOM 5462 C CA . LYS B 1 343 ? -89.999 26.389 -21.724 1.00 45.48 343 LYS B CA 1
ATOM 5463 C C . LYS B 1 343 ? -89.031 25.216 -21.580 1.00 47.04 343 LYS B C 1
ATOM 5464 O O . LYS B 1 343 ? -89.150 24.217 -22.277 1.00 46.22 343 LYS B O 1
ATOM 5470 N N . TYR B 1 344 ? -88.066 25.349 -20.677 1.00 42.16 344 TYR B N 1
ATOM 5471 C CA . TYR B 1 344 ? -87.103 24.286 -20.451 1.00 41.11 344 TYR B CA 1
ATOM 5472 C C . TYR B 1 344 ? -87.685 23.263 -19.484 1.00 49.71 344 TYR B C 1
ATOM 5473 O O . TYR B 1 344 ? -88.388 23.623 -18.541 1.00 50.90 344 TYR B O 1
ATOM 5482 N N . TYR B 1 345 ? -87.391 21.987 -19.718 1.00 47.87 345 TYR B N 1
ATOM 5483 C CA . TYR B 1 345 ? -87.877 20.917 -18.845 1.00 47.57 345 TYR B CA 1
ATOM 5484 C C . TYR B 1 345 ? -86.726 20.045 -18.383 1.00 48.04 345 TYR B C 1
ATOM 5485 O O . TYR B 1 345 ? -85.836 19.705 -19.169 1.00 47.55 345 TYR B O 1
ATOM 5494 N N . PRO B 1 346 ? -86.770 19.595 -17.122 1.00 42.60 346 PRO B N 1
ATOM 5495 C CA . PRO B 1 346 ? -85.729 18.629 -16.739 1.00 42.55 346 PRO B CA 1
ATOM 5496 C C . PRO B 1 346 ? -86.077 17.271 -17.406 1.00 46.41 346 PRO B C 1
ATOM 5497 O O . PRO B 1 346 ? -87.228 17.034 -17.754 1.00 44.34 346 PRO B O 1
ATOM 5501 N N . THR B 1 347 ? -85.091 16.413 -17.649 1.00 45.40 347 THR B N 1
ATOM 5502 C CA . THR B 1 347 ? -85.367 15.137 -18.321 1.00 46.16 347 THR B CA 1
ATOM 5503 C C . THR B 1 347 ? -86.151 14.096 -17.503 1.00 51.61 347 THR B C 1
ATOM 5504 O O . THR B 1 347 ? -86.859 13.266 -18.075 1.00 51.37 347 THR B O 1
ATOM 5508 N N . ILE B 1 348 ? -86.032 14.151 -16.176 1.00 47.83 348 ILE B N 1
ATOM 5509 C CA . ILE B 1 348 ? -86.738 13.230 -15.277 1.00 47.11 348 ILE B CA 1
ATOM 5510 C C . ILE B 1 348 ? -86.091 11.845 -15.241 1.00 51.10 348 ILE B C 1
ATOM 5511 O O . ILE B 1 348 ? -85.655 11.382 -14.182 1.00 51.99 348 ILE B O 1
ATOM 5516 N N . VAL B 1 349 ? -86.006 11.202 -16.402 1.00 45.85 349 VAL B N 1
ATOM 5517 C CA . VAL B 1 349 ? -85.380 9.888 -16.500 1.00 45.00 349 VAL B CA 1
ATOM 5518 C C . VAL B 1 349 ? -84.770 9.646 -17.889 1.00 49.15 349 VAL B C 1
ATOM 5519 O O . VAL B 1 349 ? -85.289 10.130 -18.901 1.00 47.26 349 VAL B O 1
ATOM 5523 N N A CYS B 1 350 ? -83.676 8.887 -17.919 0.49 46.38 350 CYS B N 1
ATOM 5524 N N B CYS B 1 350 ? -83.662 8.911 -17.933 0.51 46.31 350 CYS B N 1
ATOM 5525 C CA A CYS B 1 350 ? -83.021 8.526 -19.169 0.49 46.57 350 CYS B CA 1
ATOM 5526 C CA B CYS B 1 350 ? -83.009 8.585 -19.197 0.51 46.47 350 CYS B CA 1
ATOM 5527 C C A CYS B 1 350 ? -83.743 7.315 -19.735 0.49 52.27 350 CYS B C 1
ATOM 5528 C C B CYS B 1 350 ? -83.652 7.320 -19.771 0.51 52.12 350 CYS B C 1
ATOM 5529 O O A CYS B 1 350 ? -83.847 6.281 -19.069 0.49 51.94 350 CYS B O 1
ATOM 5530 O O B CYS B 1 350 ? -83.633 6.263 -19.134 0.51 51.63 350 CYS B O 1
ATOM 5535 N N . VAL B 1 351 ? -84.248 7.441 -20.960 1.00 49.54 351 VAL B N 1
ATOM 5536 C CA . VAL B 1 351 ? -84.958 6.329 -21.604 1.00 49.48 351 VAL B CA 1
ATOM 5537 C C . VAL B 1 351 ? -84.139 5.045 -21.812 1.00 56.05 351 VAL B C 1
ATOM 5538 O O . VAL B 1 351 ? -84.698 3.955 -21.940 1.00 55.80 351 VAL B O 1
ATOM 5542 N N . ALA B 1 352 ? -82.816 5.176 -21.799 1.00 54.04 352 ALA B N 1
ATOM 5543 C CA . ALA B 1 352 ? -81.914 4.035 -21.958 1.00 53.97 352 ALA B CA 1
ATOM 5544 C C . ALA B 1 352 ? -81.939 3.114 -20.740 1.00 59.00 352 ALA B C 1
ATOM 5545 O O . ALA B 1 352 ? -81.304 2.052 -20.746 1.00 59.23 352 ALA B O 1
ATOM 5547 N N . ASP B 1 353 ? -82.625 3.555 -19.685 1.00 55.43 353 ASP B N 1
ATOM 5548 C CA . ASP B 1 353 ? -82.755 2.780 -18.446 1.00 55.11 353 ASP B CA 1
ATOM 5549 C C . ASP B 1 353 ? -83.695 1.601 -18.719 1.00 57.76 353 ASP B C 1
ATOM 5550 O O . ASP B 1 353 ? -83.628 0.562 -18.058 1.00 57.71 353 ASP B O 1
ATOM 5555 N N . ASN B 1 354 ? -84.572 1.787 -19.702 1.00 52.57 354 ASN B N 1
ATOM 5556 C CA . ASN B 1 354 ? -85.535 0.773 -20.113 1.00 51.86 354 ASN B CA 1
ATOM 5557 C C . ASN B 1 354 ? -84.872 -0.157 -21.133 1.00 56.68 354 ASN B C 1
ATOM 5558 O O . ASN B 1 354 ? -84.487 0.281 -22.218 1.00 56.41 354 ASN B O 1
ATOM 5563 N N . PRO B 1 355 ? -84.692 -1.447 -20.779 1.00 53.82 355 PRO B N 1
ATOM 5564 C CA . PRO B 1 355 ? -84.014 -2.370 -21.703 1.00 53.86 355 PRO B CA 1
ATOM 5565 C C . PRO B 1 355 ? -84.759 -2.588 -23.022 1.00 59.61 355 PRO B C 1
ATOM 5566 O O . PRO B 1 355 ? -84.149 -2.913 -24.036 1.00 59.76 355 PRO B O 1
ATOM 5570 N N . TYR B 1 356 ? -86.071 -2.377 -23.017 1.00 56.95 356 TYR B N 1
ATOM 5571 C CA . TYR B 1 356 ? -86.867 -2.532 -24.229 1.00 57.00 356 TYR B CA 1
ATOM 5572 C C . TYR B 1 356 ? -86.657 -1.370 -25.203 1.00 64.48 356 TYR B C 1
ATOM 5573 O O . TYR B 1 356 ? -87.199 -1.374 -26.308 1.00 64.79 356 TYR B O 1
ATOM 5582 N N . GLU B 1 357 ? -85.864 -0.381 -24.789 1.00 62.46 357 GLU B N 1
ATOM 5583 C CA . GLU B 1 357 ? -85.584 0.795 -25.614 1.00 87.80 357 GLU B CA 1
ATOM 5584 C C . GLU B 1 357 ? -84.530 0.500 -26.680 1.00 116.62 357 GLU B C 1
ATOM 5585 O O . GLU B 1 357 ? -83.426 0.043 -26.374 1.00 81.26 357 GLU B O 1
#

CATH classification: 3.50.50.60 (+1 more: 3.50.50.60)

Sequence (712 aa):
TKVLVLGGRFGALTAAYTLKRLVGSKADVKVINKSRFSYFRPALPHVAIGVRDVDELKVDLSEALPEKGIQFQEGTVEKIDAKSSMVYYTKPDGSMMAEEEYDYVIVGIGAHLATELVKGWDKYGYSVCEPEFATKLREKLESFQGGNIAIGSGPFYQGHNPKPKVPENFVPNADSACEGPVFEMMSLMLHGYFKKKGMLDKVHHVTVFSPGEYLSDLSPNNSRKAVASIYNQLGIKLVHNFKIKEIREHEIVDEKGNTIPADITILLPPYTGNPALKNSTPDLVDDGGFIPTDLNMVSIKYDNVYAVGDANSMTVPKLGYLAVMTGRIAAQHLANRLGVPTKVDKYYPTIVCCVADNPYETKVLVLGGRFGALTAAYTLKRLVGSKADVKVINKSRFSYFRPALPHVAIGVRDVDELKVDLSEALPEKGIQFQEGTVEKIDAKSSMVYYTKPDGSMMAEEEYDYVIVGIGAHLATELVKGWDKYGYSVCEPEFATKLREKLESFQGGNIAIGSGPFYQGHNPKPKVPENFVPNADSACEGPVFEMMSLMLHGYFKKKGMLDKVHVTVFSPGEYLSDLSPNNSRKAVASIYNQLGIKLVHHNFKIKEIREHEIVDEKGNTIPADITILLPPYTGNPALKNSTPDLVDDGGFIPTDLNMVSIKYDNVYAVGDANSMTVPKLGYLAVMTGRIAAQHLANRLGVPTKVDKYYPTIVCCVADNPYE